Protein AF-A0A3C0UQ77-F1 (afdb_monomer)

pLDDT: mean 71.62, std 21.47, range [23.84, 98.31]

Nearest PDB structures (foldseek):
  4xei-assembly1_C  TM=4.660E-01  e=1.935E-04  Bos taurus
  5m2n-assembly1_A  TM=3.913E-01  e=7.333E-05  Saccharomyces cerevisiae
  6ven-assembly1_M  TM=3.620E-01  e=9.597E-04  Saccharomyces cerevisiae
  8q30-assembly1_C  TM=4.359E-01  e=2.095E-01  Sulfolobus acidocaldarius

Solvent-accessible surface area (backbone atoms only — not comparable to full-atom values): 32407 Å² total; per-residue (Å²): 96,84,53,58,27,26,55,95,92,39,49,28,37,40,38,51,46,100,86,18,41,38,27,37,29,32,38,30,80,29,74,73,38,91,44,92,85,45,45,74,44,79,61,95,47,98,83,44,66,52,28,28,36,92,55,77,41,78,51,67,59,98,87,42,57,43,33,69,33,59,33,62,11,39,50,22,57,35,42,40,37,23,32,69,87,18,49,35,38,37,30,17,38,34,24,97,56,76,36,48,55,76,38,58,44,49,69,42,81,93,62,62,92,84,65,22,39,63,41,55,39,41,26,48,56,58,60,79,45,35,46,39,38,36,29,37,74,87,57,48,40,29,39,45,22,58,50,67,87,46,48,32,75,15,29,55,80,39,46,41,100,86,55,45,92,66,53,73,41,36,64,44,6,25,34,60,71,33,62,28,44,72,38,63,65,67,88,92,58,45,72,74,48,60,52,46,40,60,97,43,92,47,16,35,21,37,37,32,27,74,79,15,50,40,27,40,11,4,38,32,35,40,37,54,45,86,84,58,92,87,60,92,61,94,80,86,76,89,57,48,24,16,42,50,29,19,56,58,84,75,53,77,94,38,45,50,79,46,60,89,79,76,40,44,39,40,32,31,21,34,30,50,42,58,35,33,70,48,82,87,39,78,25,52,63,30,64,40,80,14,28,35,62,100,49,91,40,59,33,24,27,40,39,22,22,70,68,28,45,20,36,40,35,9,49,34,41,80,90,38,52,42,53,48,66,59,19,42,55,89,68,79,76,50,79,89,54,97,66,69,94,85,73,89,76,81,78,82,50,44,84,51,28,56,53,39,31,66,27,70,50,58,54,44,64,80,34,44,13,49,52,46,15,25,27,39,37,58,41,74,61,91,52,96,86,49,55,34,39,36,33,29,30,71,90,68,50,79,48,78,46,56,76,63,44,91,88,49,54,99,90,48,81,62,77,90,78,92,86,76,87,83,74,87,77,92,80,88,69,45,44,68,46,61,89,66,65,90,74,82,88,84,79,87,84,90,76,95,76,67,80,79,77,78,46,71,22,36,33,42,59,41,64,92,69,43,44,63,45,65,75,87,50,74,71,46,60,46,78,32,31,41,36,43,31,29,44,24,75,34,47,25,37,22,54,60,53,48,52,39,42,40,54,32,36,62,40,89,92,65,52,66,52,75,41,91,51,62,47,82,46,75,44,77,43,60,30,37,34,68,21,44,72,58,32,70,57,28,35,38,35,43,28,63,28,43,70,47,74,44,57,59,69,55,82,79,81,82,76,88,70,87,76,82,73,82,77,83,72,79,86,88,80,85,87,77,87,130

Sequence (578 aa):
IYEGATYNYANTFFCLTSTGKLCAWGINTGLVGTVAGWTLGVPTSYADTVMAKRTPIPLTILGESQFVDFDTPRNSLFWVSVGASGKAYHIGVGGTSNTSTFAEIPKPSGTDASFKYTKVWVGKISNTLPIIYLKGSDGKVYYTGQMINMYALGVPSLFSPNGPTLTTNESQAKVALINPREVPFPAGEDIIDIKVGKPDVYASTFAIAASGKAYATGVWRVSKRYIDAAYTKPGVYPSNYVIAPLKSAPLAADAYMRNPSGTDSLFYLNRFVEMAMPPGASKVLDIATGREFSSDYETATLVACDNGKVYWTGKNDSRAANTIYSGNFLSLVNAQGEKAVGQVGEFADDCKDVLAANSISRYSWTFEAVTYSGAKKLIRPGTQNGEQLLIISQSGRGYAVGDLAANSGVGKISYDNFGTSPYFSPFPVPIANEQLLSCNTSPGTGGPLGDPVSTPAAGVIDCSKTQLYPAPVQGTPSQLSLLVTINVTTAGDFLPLTVSGSGISLVSGFTKVTAASTGIQTFHIPIKYDGSTLTNAFQFTIGQAGSCAADLTKTPTKAITDIWTLECVPSVGPMLKK

Secondary structure (DSSP, 8-state):
-EEEEEETTEEEEEEE-TTS-EEEEEE-SSTT-SBTTB--S--SSTT-SSSEEEEEEE--BTTB--EEEEE--BT-SEEEEEETTS-EEEEEESSSSEEEEEEEPPPPTT--TT--EEEEEE-SB--SS-EEEEEETTS-EEEEE--SS-SSS--TTT--TT-----HHHHTT-GGG-PPEEE---TT--EEEEE---SSTT-EEEEEETTS-EEEEEEEEEEE----TT---TTS----EESS-BSSPPPTTTEEEE-SSSSEEEEEEEEEEEBPPPTT-S-EEEEEEEEBTT---EEEEEEEETTS-EEEEEB--SSS-BSS----BS----TT----TTS-S----BTTB-TT-B---SSS--EEBGGGTTEEEEE--S-SS---EEEEETTS-EEEES---TT--TT------SS-----------GGGGGGTTS-----------S---PBPEEEE-GGG-EEESPP-TT--EEEEEEEEEEEEE-EEE--EEEESTTEEEPTT---EEESSSEEEEEEEEEEE-SPPP-TTEEEEEGGG-EEEE-TTSPP------------PPS--PPPP-

Structure (mmCIF, N/CA/C/O backbone):
data_AF-A0A3C0UQ77-F1
#
_entry.id   AF-A0A3C0UQ77-F1
#
loop_
_atom_site.group_PDB
_atom_site.id
_atom_site.type_symbol
_atom_site.label_atom_id
_atom_site.label_alt_id
_atom_site.label_comp_id
_atom_site.label_asym_id
_atom_site.label_entity_id
_atom_site.label_seq_id
_atom_site.pdbx_PDB_ins_code
_atom_site.Cartn_x
_atom_site.Cartn_y
_atom_site.Cartn_z
_atom_site.occupancy
_atom_site.B_iso_or_equiv
_atom_site.auth_seq_id
_atom_site.auth_comp_id
_atom_site.auth_asym_id
_atom_site.auth_atom_id
_atom_site.pdbx_PDB_model_num
ATOM 1 N N . ILE A 1 1 ? 1.570 -2.221 13.877 1.00 36.06 1 ILE A N 1
ATOM 2 C CA . ILE A 1 1 ? 2.066 -1.310 12.812 1.00 36.06 1 ILE A CA 1
ATOM 3 C C . ILE A 1 1 ? 2.597 -0.059 13.505 1.00 36.06 1 ILE A C 1
ATOM 5 O O . ILE A 1 1 ? 1.970 0.351 14.475 1.00 36.06 1 ILE A O 1
ATOM 9 N N . TYR A 1 2 ? 3.755 0.463 13.092 1.00 31.31 2 TYR A N 1
ATOM 10 C CA . TYR A 1 2 ? 4.327 1.713 13.609 1.00 31.31 2 TYR A CA 1
ATOM 11 C C . TYR A 1 2 ? 4.198 2.784 12.531 1.00 31.31 2 TYR A C 1
ATOM 13 O O . TYR A 1 2 ? 4.735 2.597 11.441 1.00 31.31 2 TYR A O 1
ATOM 21 N N . GLU A 1 3 ? 3.515 3.885 12.834 1.00 39.41 3 GLU A N 1
ATOM 22 C CA . GLU A 1 3 ? 3.407 5.038 11.936 1.00 39.41 3 GLU A CA 1
ATOM 23 C C . GLU A 1 3 ? 3.694 6.333 12.707 1.00 39.41 3 GLU A C 1
ATOM 25 O O . GLU A 1 3 ? 3.332 6.466 13.880 1.00 39.41 3 GLU A O 1
ATOM 30 N N . GLY A 1 4 ? 4.406 7.263 12.066 1.00 33.72 4 GLY A N 1
ATOM 31 C CA . GLY A 1 4 ? 4.778 8.559 12.635 1.00 33.72 4 GLY A CA 1
ATOM 32 C C . GLY A 1 4 ? 4.061 9.705 11.924 1.00 33.72 4 GLY A C 1
ATOM 33 O O . GLY A 1 4 ? 4.076 9.782 10.696 1.00 33.72 4 GLY A O 1
ATOM 34 N N . ALA A 1 5 ? 3.470 10.605 12.704 1.00 36.66 5 ALA A N 1
ATOM 35 C CA . ALA A 1 5 ? 2.935 11.891 12.278 1.00 36.66 5 ALA A CA 1
ATOM 36 C C . ALA A 1 5 ? 3.898 13.006 12.705 1.00 36.66 5 ALA A C 1
ATOM 38 O O . ALA A 1 5 ? 4.417 12.971 13.818 1.00 36.66 5 ALA A O 1
ATOM 39 N N . THR A 1 6 ? 4.096 14.014 11.857 1.00 36.78 6 THR A N 1
ATOM 40 C CA . THR A 1 6 ? 4.956 15.171 12.156 1.00 36.78 6 THR A CA 1
ATOM 41 C C . THR A 1 6 ? 4.144 16.443 11.979 1.00 36.78 6 THR A C 1
ATOM 43 O O . THR A 1 6 ? 3.655 16.700 10.883 1.00 36.78 6 THR A O 1
ATOM 46 N N . TYR A 1 7 ? 4.049 17.272 13.012 1.00 36.75 7 TYR A N 1
ATOM 47 C CA . TYR A 1 7 ? 3.499 18.624 12.909 1.00 36.75 7 TYR A CA 1
ATOM 48 C C . TYR A 1 7 ? 4.537 19.604 13.455 1.00 36.75 7 TYR A C 1
ATOM 50 O O . TYR A 1 7 ? 4.958 19.460 14.598 1.00 36.75 7 TYR A O 1
ATOM 58 N N . ASN A 1 8 ? 4.996 20.567 12.645 1.00 36.97 8 ASN A N 1
ATOM 59 C CA . ASN A 1 8 ? 6.051 21.525 13.023 1.00 36.97 8 ASN A CA 1
ATOM 60 C C . ASN A 1 8 ? 7.326 20.866 13.597 1.00 36.97 8 ASN A C 1
ATOM 62 O O . ASN A 1 8 ? 7.809 21.265 14.652 1.00 36.97 8 ASN A O 1
ATOM 66 N N . TYR A 1 9 ? 7.864 19.841 12.921 1.00 46.66 9 TYR A N 1
ATOM 67 C CA . TYR A 1 9 ? 9.064 19.084 13.339 1.00 46.66 9 TYR A CA 1
ATOM 68 C C . TYR A 1 9 ? 8.925 18.283 14.654 1.00 46.66 9 TYR A C 1
ATOM 70 O O . TYR A 1 9 ? 9.884 17.650 15.094 1.00 46.66 9 TYR A O 1
ATOM 78 N N . ALA A 1 10 ? 7.732 18.252 15.257 1.00 52.78 10 ALA A N 1
ATOM 79 C CA . ALA A 1 10 ? 7.401 17.449 16.428 1.00 52.78 10 ALA A CA 1
ATOM 80 C C . ALA A 1 10 ? 6.679 16.156 16.018 1.00 52.78 10 ALA A C 1
ATOM 82 O O . ALA A 1 10 ? 5.685 16.205 1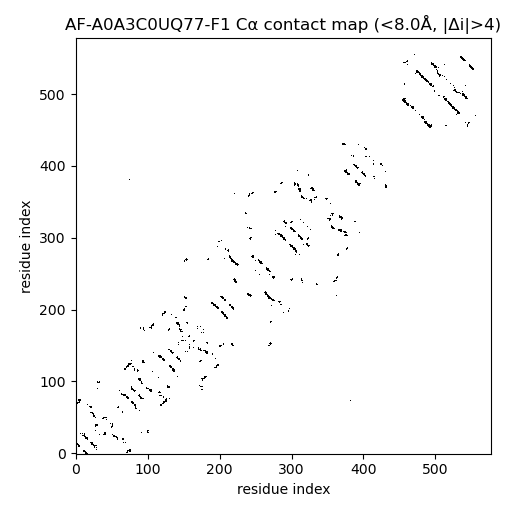5.291 1.00 52.78 10 ALA A O 1
ATOM 83 N N . ASN A 1 11 ? 7.169 15.007 16.497 1.00 63.62 11 ASN A N 1
ATOM 84 C CA . ASN A 1 11 ? 6.627 13.696 16.136 1.00 63.62 11 ASN A CA 1
ATOM 85 C C . ASN A 1 11 ? 5.594 13.193 17.155 1.00 63.62 11 ASN A C 1
ATOM 87 O O . ASN A 1 11 ? 5.871 13.143 18.358 1.00 63.62 11 ASN A O 1
ATOM 91 N N . THR A 1 12 ? 4.442 12.748 16.658 1.00 69.88 12 THR A N 1
ATOM 92 C CA . THR A 1 12 ? 3.508 11.858 17.358 1.00 69.88 12 THR A CA 1
ATOM 93 C C . THR A 1 12 ? 3.613 10.479 16.721 1.00 69.88 12 THR A C 1
ATOM 95 O O . THR A 1 12 ? 3.554 10.339 15.502 1.00 69.88 12 THR A O 1
ATOM 98 N N . PHE A 1 13 ? 3.768 9.449 17.534 1.00 72.94 13 PHE A N 1
ATOM 99 C CA . PHE A 1 13 ? 3.876 8.072 17.079 1.00 72.94 13 PHE A CA 1
ATOM 100 C C . PHE A 1 13 ? 2.650 7.289 17.504 1.00 72.94 13 PHE A C 1
ATOM 102 O O . PHE A 1 13 ? 2.122 7.515 18.593 1.00 72.94 13 PHE A O 1
ATOM 109 N N . PHE A 1 14 ? 2.254 6.338 16.667 1.00 76.31 14 PHE A N 1
ATOM 110 C CA . PHE A 1 14 ? 1.100 5.485 16.900 1.00 76.31 14 PHE A CA 1
ATOM 111 C C . PHE A 1 14 ? 1.485 4.013 16.809 1.00 76.31 14 PHE A C 1
ATOM 113 O O . PHE A 1 14 ? 2.346 3.615 16.016 1.00 76.31 14 PHE A O 1
ATOM 120 N N . CYS A 1 15 ? 0.805 3.188 17.598 1.00 76.25 15 CYS A N 1
ATOM 121 C CA . CYS A 1 15 ? 0.788 1.751 17.392 1.00 76.25 15 CYS A CA 1
ATOM 122 C C . CYS A 1 15 ? -0.591 1.163 17.694 1.00 76.25 15 CYS A C 1
ATOM 124 O O . CYS A 1 15 ? -1.253 1.546 18.654 1.00 76.25 15 CYS A O 1
ATOM 126 N N . LEU A 1 16 ? -0.996 0.192 16.879 1.00 80.00 16 LEU A N 1
ATOM 127 C CA . LEU A 1 16 ? -2.146 -0.669 17.141 1.00 80.00 16 LEU A CA 1
ATOM 128 C C . LEU A 1 16 ? -1.638 -2.057 17.529 1.00 80.00 16 LEU A C 1
ATOM 130 O O . LEU A 1 16 ? -0.863 -2.668 16.781 1.00 80.00 16 LEU A O 1
ATOM 134 N N . THR A 1 17 ? -2.034 -2.528 18.711 1.00 78.19 17 THR A N 1
ATOM 135 C CA . THR A 1 17 ? -1.698 -3.870 19.198 1.00 78.19 17 THR A CA 1
ATOM 136 C C . THR A 1 17 ? -2.592 -4.929 18.554 1.00 78.19 17 THR A C 1
ATOM 138 O O . THR A 1 17 ? -3.702 -4.644 18.114 1.00 78.19 17 THR A O 1
ATOM 141 N N . SER A 1 18 ? -2.154 -6.191 18.573 1.00 78.88 18 SER A N 1
ATOM 142 C CA . SER A 1 18 ? -2.980 -7.332 18.142 1.00 78.88 18 SER A CA 1
ATOM 143 C C . SER A 1 18 ? -4.259 -7.510 18.970 1.00 78.88 18 SER A C 1
ATOM 145 O O . SER A 1 18 ? -5.217 -8.112 18.503 1.00 78.88 18 SER A O 1
ATOM 147 N N . THR A 1 19 ? -4.286 -6.974 20.192 1.00 80.31 19 THR A N 1
ATOM 148 C CA . THR A 1 19 ? -5.457 -6.958 21.082 1.00 80.31 19 THR A CA 1
ATOM 149 C C . THR A 1 19 ? -6.407 -5.783 20.817 1.00 80.31 19 THR A C 1
ATOM 151 O O . THR A 1 19 ? -7.355 -5.583 21.576 1.00 80.31 19 THR A O 1
ATOM 154 N N . GLY A 1 20 ? -6.148 -4.990 19.771 1.00 81.12 20 GLY A N 1
ATOM 155 C CA . GLY A 1 20 ? -6.983 -3.867 19.353 1.00 81.12 20 GLY A CA 1
ATOM 156 C C . GLY A 1 20 ? -6.790 -2.590 20.170 1.00 81.12 20 GLY A C 1
ATOM 157 O O . GLY A 1 20 ? -7.623 -1.693 20.098 1.00 81.12 20 GLY A O 1
ATOM 158 N N . LYS A 1 21 ? -5.719 -2.471 20.964 1.00 86.62 21 LYS A N 1
ATOM 159 C CA . LYS A 1 21 ? -5.423 -1.230 21.694 1.00 86.62 21 LYS A CA 1
ATOM 160 C C . LYS A 1 21 ? -4.642 -0.286 20.793 1.00 86.62 21 LYS A C 1
ATOM 162 O O . LYS A 1 21 ? -3.525 -0.607 20.386 1.00 86.62 21 LYS A O 1
ATOM 167 N N . LEU A 1 22 ? -5.223 0.875 20.508 1.00 87.12 22 LEU A N 1
ATOM 168 C CA . LEU A 1 22 ? -4.532 1.965 19.834 1.00 87.12 22 LEU A CA 1
ATOM 169 C C . LEU A 1 22 ? -3.818 2.822 20.880 1.00 87.12 22 LEU A C 1
ATOM 171 O O . LEU A 1 22 ? -4.454 3.344 21.793 1.00 87.12 22 LEU A O 1
ATOM 175 N N . CYS A 1 23 ? -2.507 2.968 20.750 1.00 83.81 23 CYS A N 1
ATOM 176 C CA . CYS A 1 23 ? -1.685 3.766 21.647 1.00 83.81 23 CYS A CA 1
ATOM 177 C C . CYS A 1 23 ? -0.946 4.855 20.871 1.00 83.81 23 CYS A C 1
ATOM 179 O O . CYS A 1 23 ? -0.562 4.647 19.719 1.00 83.81 23 CYS A O 1
ATOM 181 N N . ALA A 1 24 ? -0.678 5.981 21.533 1.00 81.94 24 ALA A N 1
ATOM 182 C CA . ALA A 1 24 ? 0.170 7.038 20.998 1.00 81.94 24 ALA A CA 1
ATOM 183 C C . ALA A 1 24 ? 1.202 7.537 22.017 1.00 81.94 24 ALA A C 1
ATOM 185 O O . ALA A 1 24 ? 1.010 7.420 23.226 1.00 81.94 24 ALA A O 1
ATOM 186 N N . TRP A 1 25 ? 2.309 8.086 21.525 1.00 75.62 25 TRP A N 1
ATOM 187 C CA . TRP A 1 25 ? 3.321 8.792 22.319 1.00 75.62 25 TRP A CA 1
ATOM 188 C C . TRP A 1 25 ? 4.001 9.866 21.464 1.00 75.62 25 TRP A C 1
ATOM 190 O O . TRP A 1 25 ? 3.704 10.018 20.282 1.00 75.62 25 TRP A O 1
ATOM 200 N N . GLY A 1 26 ? 4.914 10.631 22.047 1.00 75.50 26 GLY A N 1
ATOM 201 C CA . GLY A 1 26 ? 5.547 11.786 21.421 1.00 75.50 26 GLY A CA 1
ATOM 202 C C . GLY A 1 26 ? 4.887 13.081 21.874 1.00 75.50 26 GLY A C 1
ATOM 203 O O . GLY A 1 26 ? 4.570 13.236 23.051 1.00 75.50 26 GLY A O 1
ATOM 204 N N . ILE A 1 27 ? 4.695 14.025 20.961 1.00 74.50 27 ILE A N 1
ATOM 205 C CA . ILE A 1 27 ? 4.149 15.354 21.273 1.00 74.50 27 ILE A CA 1
ATOM 206 C C . ILE A 1 27 ? 2.668 15.402 20.888 1.00 74.50 27 ILE A C 1
ATOM 208 O O . ILE A 1 27 ? 2.300 14.914 19.821 1.00 74.50 27 ILE A O 1
ATOM 212 N N . ASN A 1 28 ? 1.811 15.978 21.739 1.00 76.50 28 ASN A N 1
ATOM 213 C CA . ASN A 1 28 ? 0.407 16.211 21.393 1.00 76.50 28 ASN A CA 1
ATOM 214 C C . ASN A 1 28 ? 0.265 17.585 20.736 1.00 76.50 28 ASN A C 1
ATOM 216 O O . ASN A 1 28 ? 0.201 18.608 21.413 1.00 76.50 28 ASN A O 1
ATOM 220 N N . THR A 1 29 ? 0.177 17.599 19.410 1.00 72.44 29 THR A N 1
ATOM 221 C CA . THR A 1 29 ? -0.062 18.808 18.608 1.00 72.44 29 THR A CA 1
ATOM 222 C C . THR A 1 29 ? -1.544 19.037 18.290 1.00 72.44 29 THR A C 1
ATOM 224 O O . THR A 1 29 ? -1.881 19.905 17.490 1.00 72.44 29 THR A O 1
ATOM 227 N N . GLY A 1 30 ? -2.438 18.267 18.917 1.00 79.75 30 GLY A N 1
ATOM 228 C CA . GLY A 1 30 ? -3.885 18.288 18.690 1.00 79.75 30 GLY A CA 1
ATOM 229 C C . GLY A 1 30 ? -4.388 17.042 17.977 1.00 79.75 30 GLY A C 1
ATOM 230 O O . GLY A 1 30 ? -5.585 16.786 17.979 1.00 79.75 30 GLY A O 1
ATOM 231 N N . LEU A 1 31 ? -3.483 16.228 17.430 1.00 81.19 31 LEU A N 1
ATOM 232 C CA . LEU A 1 31 ? -3.832 15.027 16.675 1.00 81.19 31 LEU A CA 1
ATOM 233 C C . LEU A 1 31 ? -4.202 13.831 17.554 1.00 81.19 31 LEU A C 1
ATOM 235 O O . LEU A 1 31 ? -4.743 12.874 17.034 1.00 81.19 31 LEU A O 1
ATOM 239 N N . VAL A 1 32 ? -3.981 13.846 18.866 1.00 84.25 32 VAL A N 1
ATOM 240 C CA . VAL A 1 32 ? -4.507 12.783 19.755 1.00 84.25 32 VAL A CA 1
ATOM 241 C C . VAL A 1 32 ? -5.735 13.239 20.545 1.00 84.25 32 VAL A C 1
ATOM 243 O O . VAL A 1 32 ? -6.234 12.506 21.394 1.00 84.25 32 VAL A O 1
ATOM 246 N N . GLY A 1 33 ? -6.233 14.444 20.255 1.00 85.19 33 GLY A N 1
ATOM 247 C CA . GLY A 1 33 ? -7.312 15.088 20.991 1.00 85.19 33 GLY A CA 1
ATOM 248 C C . GLY A 1 33 ? -6.971 15.362 22.455 1.00 85.19 33 GLY A C 1
ATOM 249 O O . GLY A 1 33 ? -5.809 15.566 22.825 1.00 85.19 33 GLY A O 1
ATOM 250 N N . THR A 1 34 ? -8.005 15.395 23.295 1.00 84.56 34 THR A N 1
ATOM 251 C CA . THR A 1 34 ? -7.864 15.600 24.740 1.00 84.56 34 THR A CA 1
ATOM 252 C C . THR A 1 34 ? -7.601 14.266 25.430 1.00 84.56 34 THR A C 1
ATOM 254 O O . THR A 1 34 ? -8.502 13.440 25.557 1.00 84.56 34 THR A O 1
ATOM 257 N N . VAL A 1 35 ? -6.375 14.076 25.920 1.00 84.69 35 VAL A N 1
ATOM 258 C CA . VAL A 1 35 ? -5.968 12.893 26.690 1.00 84.69 35 VAL A CA 1
ATOM 259 C C . VAL A 1 35 ? -5.575 13.327 28.099 1.00 84.69 35 VAL A C 1
ATOM 261 O O . VAL A 1 35 ? -4.770 14.243 28.280 1.00 84.69 35 VAL A O 1
ATOM 264 N N . ALA A 1 36 ? -6.142 12.675 29.117 1.00 82.25 36 ALA A N 1
ATOM 265 C CA . ALA A 1 36 ? -5.860 13.001 30.512 1.00 82.25 36 ALA A CA 1
ATOM 266 C C . ALA A 1 36 ? -4.352 12.902 30.809 1.00 82.25 36 ALA A C 1
ATOM 268 O O . ALA A 1 36 ? -3.709 11.892 30.525 1.00 82.25 36 ALA A O 1
ATOM 269 N N . GLY A 1 37 ? -3.780 13.968 31.374 1.00 77.56 37 GLY A N 1
ATOM 270 C CA . GLY A 1 37 ? -2.355 14.033 31.703 1.00 77.56 37 GLY A CA 1
ATOM 271 C C . GLY A 1 37 ? -1.411 14.231 30.509 1.00 77.56 37 GLY A C 1
ATOM 272 O O . GLY A 1 37 ? -0.197 14.159 30.710 1.00 77.56 37 GLY A O 1
ATOM 273 N N . TRP A 1 38 ? -1.921 14.489 29.297 1.00 82.44 38 TRP A N 1
ATOM 274 C CA . TRP A 1 38 ? -1.120 14.818 28.114 1.00 82.44 38 TRP A CA 1
ATOM 275 C C . TRP A 1 38 ? -1.559 16.155 27.505 1.00 82.44 38 TRP A C 1
ATOM 277 O O . TRP A 1 38 ? -2.490 16.237 26.703 1.00 82.44 38 TRP A O 1
ATOM 287 N N . THR A 1 39 ? -0.868 17.218 27.913 1.00 80.25 39 THR A N 1
ATOM 288 C CA . THR A 1 39 ? -1.200 18.596 27.541 1.00 80.25 39 THR A CA 1
ATOM 289 C C . THR A 1 39 ? -0.917 18.868 26.063 1.00 80.25 39 THR A C 1
ATOM 291 O O . THR A 1 39 ? 0.115 18.455 25.537 1.00 80.25 39 THR A O 1
ATOM 294 N N . LEU A 1 40 ? -1.834 19.591 25.415 1.00 79.81 40 LEU A N 1
ATOM 295 C CA . LEU A 1 40 ? -1.692 20.104 24.052 1.00 79.81 40 LEU A CA 1
ATOM 296 C C . LEU A 1 40 ? -0.601 21.186 23.989 1.00 79.81 40 LEU A C 1
ATOM 298 O O . LEU A 1 40 ? -0.664 22.153 24.746 1.00 79.81 40 LEU A O 1
ATOM 302 N N . GLY A 1 41 ? 0.348 21.069 23.058 1.00 70.50 41 GLY A N 1
ATOM 303 C CA . GLY A 1 41 ? 1.347 22.111 22.814 1.00 70.50 41 GLY A CA 1
ATOM 304 C C . GLY A 1 41 ? 2.666 21.597 22.244 1.00 70.50 41 GLY A C 1
ATOM 305 O O . GLY A 1 41 ? 2.868 20.397 22.064 1.00 70.50 41 GLY A O 1
ATOM 306 N N . VAL A 1 42 ? 3.576 22.532 21.961 1.00 66.50 42 VAL A N 1
ATOM 307 C CA . VAL A 1 42 ? 4.969 22.229 21.612 1.00 66.50 42 VAL A CA 1
ATOM 308 C C . VAL A 1 42 ? 5.819 22.429 22.870 1.00 66.50 42 VAL A C 1
ATOM 310 O O . VAL A 1 42 ? 5.773 23.520 23.441 1.00 66.50 42 VAL A O 1
ATOM 313 N N . PRO A 1 43 ? 6.579 21.416 23.323 1.00 63.06 43 PRO A N 1
ATOM 314 C CA . PRO A 1 43 ? 7.403 21.544 24.518 1.00 63.06 43 PRO A CA 1
ATOM 315 C C . PRO A 1 43 ? 8.481 22.617 24.325 1.00 63.06 43 PRO A C 1
ATOM 317 O O . PRO A 1 43 ? 9.134 22.677 23.285 1.00 63.06 43 PRO A O 1
ATOM 320 N N . THR A 1 44 ? 8.715 23.435 25.351 1.00 60.59 44 THR A N 1
ATOM 321 C CA . THR A 1 44 ? 9.782 24.455 25.348 1.00 60.59 44 THR A CA 1
ATOM 322 C C . THR A 1 44 ? 11.176 23.856 25.574 1.00 60.59 44 THR A C 1
ATOM 324 O O . THR A 1 44 ? 12.182 24.543 25.408 1.00 60.59 44 THR A O 1
ATOM 327 N N . SER A 1 45 ? 11.251 22.572 25.948 1.00 57.62 45 SER A N 1
ATOM 328 C CA . SER A 1 45 ? 12.486 21.823 26.192 1.00 57.62 45 SER A CA 1
ATOM 329 C C . SER A 1 45 ? 12.308 20.335 25.886 1.00 57.62 45 SER A C 1
ATOM 331 O O . SER A 1 45 ? 11.268 19.746 26.176 1.00 57.62 45 SER A O 1
ATOM 333 N N . TYR A 1 46 ? 13.361 19.681 25.388 1.00 52.12 46 TYR A N 1
ATOM 334 C CA . TYR A 1 46 ? 13.381 18.233 25.132 1.00 52.12 46 TYR A CA 1
ATOM 335 C C . TYR A 1 46 ? 13.196 17.366 26.395 1.00 52.12 46 TYR A C 1
ATOM 337 O O . TYR A 1 46 ? 12.929 16.166 26.284 1.00 52.12 46 TYR A O 1
ATOM 345 N N . ALA A 1 47 ? 13.350 17.943 27.592 1.00 54.19 47 ALA A N 1
ATOM 346 C CA . ALA A 1 47 ? 13.147 17.267 28.875 1.00 54.19 47 ALA A CA 1
ATOM 347 C C . ALA A 1 47 ? 11.690 17.314 29.385 1.00 54.19 47 ALA A C 1
ATOM 349 O O . ALA A 1 47 ? 11.389 16.693 30.403 1.00 54.19 47 ALA A O 1
ATOM 350 N N . ASP A 1 48 ? 10.788 18.026 28.702 1.00 56.41 48 ASP A N 1
ATOM 351 C CA . ASP A 1 48 ? 9.384 18.165 29.101 1.00 56.41 48 ASP A CA 1
ATOM 352 C C . ASP A 1 48 ? 8.639 16.821 28.994 1.00 56.41 48 ASP A C 1
ATOM 354 O O . ASP A 1 48 ? 8.551 16.228 27.922 1.00 56.41 48 ASP A O 1
ATOM 358 N N . THR A 1 49 ? 8.104 16.332 30.116 1.00 64.44 49 THR A N 1
ATOM 359 C CA . THR A 1 49 ? 7.346 15.066 30.204 1.00 64.44 49 THR A CA 1
ATOM 360 C C . THR A 1 49 ? 5.825 15.267 30.300 1.00 64.44 49 THR A C 1
ATOM 362 O O . THR A 1 49 ? 5.043 14.306 30.355 1.00 64.44 49 THR A O 1
ATOM 365 N N . VAL A 1 50 ? 5.385 16.526 30.332 1.00 64.94 50 VAL A N 1
ATOM 366 C CA . VAL A 1 50 ? 3.980 16.935 30.415 1.00 64.94 50 VAL A CA 1
ATOM 367 C C . VAL A 1 50 ? 3.405 17.087 29.006 1.00 64.94 50 VAL A C 1
ATOM 369 O O . VAL A 1 50 ? 2.348 16.519 28.722 1.00 64.94 50 VAL A O 1
ATOM 372 N N . MET A 1 51 ? 4.124 17.782 28.116 1.00 62.94 51 MET A N 1
ATOM 373 C CA . MET A 1 51 ? 3.740 17.976 26.708 1.00 62.94 51 MET A CA 1
ATOM 374 C C . MET A 1 51 ? 4.287 16.883 25.779 1.00 62.94 51 MET A C 1
ATOM 376 O O . MET A 1 51 ? 3.653 16.553 24.772 1.00 62.94 51 MET A O 1
ATOM 380 N N . ALA A 1 52 ? 5.426 16.271 26.130 1.00 67.56 52 ALA A N 1
ATOM 381 C CA . ALA A 1 52 ? 5.957 15.110 25.422 1.00 67.56 52 ALA A CA 1
ATOM 382 C C . ALA A 1 52 ? 5.845 13.836 26.270 1.00 67.56 52 ALA A C 1
ATOM 384 O O . ALA A 1 52 ? 6.356 13.740 27.385 1.00 67.56 52 ALA A O 1
ATOM 385 N N . LYS A 1 53 ? 5.202 12.811 25.720 1.00 65.31 53 LYS A N 1
ATOM 386 C CA . LYS A 1 53 ? 5.108 11.484 26.324 1.00 65.31 53 LYS A CA 1
ATOM 387 C C . LYS A 1 53 ? 6.120 10.560 25.682 1.00 65.31 53 LYS A C 1
ATOM 389 O O . LYS A 1 53 ? 6.193 10.439 24.467 1.00 65.31 53 LYS A O 1
ATOM 394 N N . ARG A 1 54 ? 6.923 9.897 26.508 1.00 66.25 54 ARG A N 1
ATOM 395 C CA . ARG A 1 54 ? 7.930 8.926 26.046 1.00 66.25 54 ARG A CA 1
ATOM 396 C C . ARG A 1 54 ? 7.447 7.484 26.155 1.00 66.25 54 ARG A C 1
ATOM 398 O O . ARG A 1 54 ? 8.092 6.583 25.634 1.00 66.25 54 ARG A O 1
ATOM 405 N N . THR A 1 55 ? 6.317 7.278 26.819 1.00 66.75 55 THR A N 1
ATOM 406 C CA . THR A 1 55 ? 5.658 5.986 26.964 1.00 66.75 55 THR A CA 1
ATOM 407 C C . THR A 1 55 ? 4.348 5.988 26.176 1.00 66.75 55 THR A C 1
ATOM 409 O O . THR A 1 55 ? 3.646 7.002 26.182 1.00 66.75 55 THR A O 1
ATOM 412 N N . PRO A 1 56 ? 4.004 4.876 25.503 1.00 76.25 56 PRO A N 1
ATOM 413 C CA . PRO A 1 56 ? 2.711 4.729 24.845 1.00 76.25 56 PRO A CA 1
ATOM 414 C C . PRO A 1 56 ? 1.550 4.902 25.829 1.00 76.25 56 PRO A C 1
ATOM 416 O O . PRO A 1 56 ? 1.503 4.234 26.863 1.00 76.25 56 PRO A O 1
ATOM 419 N N . ILE A 1 57 ? 0.602 5.771 25.483 1.00 78.62 57 ILE A N 1
ATOM 420 C CA . ILE A 1 57 ? -0.657 5.974 26.199 1.00 78.62 57 ILE A CA 1
ATOM 421 C C . ILE A 1 57 ? -1.792 5.385 25.353 1.00 78.62 57 ILE A C 1
ATOM 423 O O . ILE A 1 57 ? -1.922 5.767 24.186 1.00 78.62 57 ILE A O 1
ATOM 427 N N . PRO A 1 58 ? -2.614 4.473 25.903 1.00 87.06 58 PRO A N 1
ATOM 428 C CA . PRO A 1 58 ? -3.812 3.990 25.227 1.00 87.06 58 PRO A CA 1
ATOM 429 C C . PRO A 1 58 ? -4.793 5.131 24.951 1.00 87.06 58 PRO A C 1
ATOM 431 O O . PRO A 1 58 ? -5.084 5.937 25.835 1.00 87.06 58 PRO A O 1
ATOM 434 N N . LEU A 1 59 ? -5.319 5.181 23.733 1.00 87.81 59 LEU A N 1
ATOM 435 C CA . LEU A 1 59 ? -6.301 6.170 23.315 1.00 87.81 59 LEU A CA 1
ATOM 436 C C . LEU A 1 59 ? -7.725 5.648 23.528 1.00 87.81 59 LEU A C 1
ATOM 438 O O . LEU A 1 59 ? -8.004 4.456 23.407 1.00 87.81 59 LEU A O 1
ATOM 442 N N . THR A 1 60 ? -8.638 6.565 23.839 1.00 92.38 60 THR A N 1
ATOM 443 C CA . THR A 1 60 ? -10.087 6.334 23.804 1.00 92.38 60 THR A CA 1
ATOM 444 C C . THR A 1 60 ? -10.706 7.420 22.939 1.00 92.38 60 THR A C 1
ATOM 446 O O . THR A 1 60 ? -10.518 8.604 23.212 1.00 92.38 60 THR A O 1
ATOM 449 N N . ILE A 1 61 ? -11.421 7.027 21.888 1.00 93.31 61 ILE A N 1
ATOM 450 C CA . ILE A 1 61 ? -11.980 7.941 20.888 1.00 93.31 61 ILE A CA 1
ATOM 451 C C . ILE A 1 61 ? -13.496 7.847 20.963 1.00 93.31 61 ILE A C 1
ATOM 453 O O . ILE A 1 61 ? -14.061 6.796 20.692 1.00 93.31 61 ILE A O 1
ATOM 457 N N . LEU A 1 62 ? -14.152 8.937 21.373 1.00 93.12 62 LEU A N 1
ATOM 458 C CA . LEU A 1 62 ? -15.617 9.017 21.486 1.00 93.12 62 LEU A CA 1
ATOM 459 C C . LEU A 1 62 ? -16.242 7.838 22.272 1.00 93.12 62 LEU A C 1
ATOM 461 O O . LEU A 1 62 ? -17.307 7.338 21.928 1.00 93.12 62 LEU A O 1
ATOM 465 N N . GLY A 1 63 ? -15.564 7.398 23.340 1.00 91.94 63 GLY A N 1
ATOM 466 C CA . GLY A 1 63 ? -15.983 6.277 24.193 1.00 91.94 63 GLY A CA 1
ATOM 467 C C . GLY A 1 63 ? -15.496 4.895 23.736 1.00 91.94 63 GLY A C 1
ATOM 468 O O . GLY A 1 63 ? -15.638 3.929 24.482 1.00 91.94 63 GLY A O 1
ATOM 469 N N . GLU A 1 64 ? -14.879 4.789 22.560 1.00 94.44 64 GLU A N 1
ATOM 470 C CA . GLU A 1 64 ? -14.340 3.543 22.021 1.00 94.44 64 GLU A CA 1
ATOM 471 C C . GLU A 1 64 ? -12.863 3.348 22.389 1.00 94.44 64 GLU A C 1
ATOM 473 O O . GLU A 1 64 ? -12.041 4.248 22.223 1.00 94.44 64 GLU A O 1
ATOM 478 N N . SER A 1 65 ? -12.526 2.162 22.903 1.00 93.19 65 SER A N 1
ATOM 479 C CA . SER A 1 65 ? -11.183 1.801 23.394 1.00 93.19 65 SER A CA 1
ATOM 480 C C . SER A 1 65 ? -10.546 0.622 22.650 1.00 93.19 65 SER A C 1
ATOM 482 O O . SER A 1 65 ? -9.399 0.261 22.929 1.00 93.19 65 SER A O 1
ATOM 484 N N . GLN A 1 66 ? -11.278 0.022 21.705 1.00 94.00 66 GLN A N 1
ATOM 485 C CA . GLN A 1 66 ? -10.804 -1.062 20.852 1.00 94.00 66 GLN A CA 1
ATOM 486 C C . GLN A 1 66 ? -10.942 -0.681 19.382 1.00 94.00 66 GLN A C 1
ATOM 488 O O . GLN A 1 66 ? -11.980 -0.184 18.954 1.00 94.00 66 GLN A O 1
ATOM 493 N N . PHE A 1 67 ? -9.896 -0.950 18.611 1.00 95.12 67 PHE A N 1
ATOM 494 C CA . PHE A 1 67 ? -9.761 -0.557 17.216 1.00 95.12 67 PHE A CA 1
ATOM 495 C C . PHE A 1 67 ? -9.288 -1.745 16.386 1.00 95.12 67 PHE A C 1
ATOM 497 O O . PHE A 1 67 ? -8.551 -2.604 16.874 1.00 95.12 67 PHE A O 1
ATOM 504 N N . VAL A 1 68 ? -9.722 -1.791 15.131 1.00 95.12 68 VAL A N 1
ATOM 505 C CA . VAL A 1 68 ? -9.375 -2.858 14.182 1.00 95.12 68 VAL A CA 1
ATOM 506 C C . VAL A 1 68 ? -8.387 -2.390 13.125 1.00 95.12 68 VAL A C 1
ATOM 508 O O . VAL A 1 68 ? -7.638 -3.212 12.605 1.00 95.12 68 VAL A O 1
ATOM 511 N N . ASP A 1 69 ? -8.351 -1.088 12.839 1.00 96.06 69 ASP A N 1
ATOM 512 C CA . ASP A 1 69 ? -7.409 -0.511 11.887 1.00 96.06 69 ASP A CA 1
ATOM 513 C C . ASP A 1 69 ? -7.181 0.982 12.147 1.00 96.06 69 ASP A C 1
ATOM 515 O O . ASP A 1 69 ? -8.005 1.650 12.780 1.00 96.06 69 ASP A O 1
ATOM 519 N N . PHE A 1 70 ? -6.066 1.514 11.658 1.00 93.81 70 PHE A N 1
ATOM 520 C CA . PHE A 1 70 ? -5.806 2.951 11.610 1.00 93.81 70 PHE A CA 1
ATOM 521 C C . PHE A 1 70 ? -4.763 3.259 10.537 1.00 93.81 70 PHE A C 1
ATOM 523 O O . PHE A 1 70 ? -3.916 2.417 10.241 1.00 93.81 70 PHE A O 1
ATOM 530 N N . ASP A 1 71 ? -4.804 4.474 9.999 1.00 89.94 71 ASP A N 1
ATOM 531 C CA . ASP A 1 71 ? -3.798 4.939 9.049 1.00 89.94 71 ASP A CA 1
ATOM 532 C C . ASP A 1 71 ? -3.570 6.457 9.178 1.00 89.94 71 ASP A C 1
ATOM 534 O O . ASP A 1 71 ? -4.507 7.232 9.420 1.00 89.94 71 ASP A O 1
ATOM 538 N N . THR A 1 72 ? -2.315 6.888 9.030 1.00 82.31 72 THR A N 1
ATOM 539 C CA . THR A 1 72 ? -1.890 8.293 9.058 1.00 82.31 72 THR A CA 1
ATOM 540 C C . THR A 1 72 ? -0.956 8.664 7.886 1.00 82.31 72 THR A C 1
ATOM 542 O O . THR A 1 72 ? -0.069 7.895 7.502 1.00 82.31 72 THR A O 1
ATOM 545 N N . PRO A 1 73 ? -1.072 9.889 7.325 1.00 74.56 73 PRO A N 1
ATOM 546 C CA . PRO A 1 73 ? -0.070 10.453 6.428 1.00 74.56 73 PRO A CA 1
ATOM 547 C C . PRO A 1 73 ? 1.297 10.629 7.098 1.00 74.56 73 PRO A C 1
ATOM 549 O O . PRO A 1 73 ? 1.427 10.759 8.317 1.00 74.56 73 PRO A O 1
ATOM 552 N N . ARG A 1 74 ? 2.322 10.800 6.265 1.00 66.50 74 ARG A N 1
ATOM 553 C CA . ARG A 1 74 ? 3.610 11.383 6.659 1.00 66.50 74 ARG A CA 1
ATOM 554 C C . ARG A 1 74 ? 3.441 12.871 6.952 1.00 66.50 74 ARG A C 1
ATOM 556 O O . ARG A 1 74 ? 2.746 13.556 6.204 1.00 66.50 74 ARG A O 1
ATOM 563 N N . ASN A 1 75 ? 4.126 13.388 7.976 1.00 61.72 75 ASN A N 1
ATOM 564 C CA . ASN A 1 75 ? 3.980 14.786 8.412 1.00 61.72 75 ASN A CA 1
ATOM 565 C C . ASN A 1 75 ? 2.505 15.166 8.628 1.00 61.72 75 ASN A C 1
ATOM 567 O O . ASN A 1 75 ? 2.036 16.222 8.199 1.00 61.72 75 ASN A O 1
ATOM 571 N N . SER A 1 76 ? 1.764 14.209 9.188 1.00 65.06 76 SER A N 1
ATOM 572 C CA . SER A 1 76 ? 0.314 14.226 9.217 1.00 65.06 76 SER A CA 1
ATOM 573 C C . SER A 1 76 ? -0.254 15.471 9.884 1.00 65.06 76 SER A C 1
ATOM 575 O O . SER A 1 76 ? 0.184 15.903 10.947 1.00 65.06 76 SER A O 1
ATOM 577 N N . LEU A 1 77 ? -1.273 16.008 9.221 1.00 74.75 77 LEU A N 1
ATOM 578 C CA . LEU A 1 77 ? -2.200 16.993 9.757 1.00 74.75 77 LEU A CA 1
ATOM 579 C C . LEU A 1 77 ? -3.562 16.370 10.091 1.00 74.75 77 LEU A C 1
ATOM 581 O O . LEU A 1 77 ? -4.461 17.087 10.518 1.00 74.75 77 LEU A O 1
ATOM 585 N N . PHE A 1 78 ? -3.740 15.070 9.848 1.00 85.25 78 PHE A N 1
ATOM 586 C CA . PHE A 1 78 ? -4.975 14.325 10.075 1.00 85.25 78 PHE A CA 1
ATOM 587 C C . PHE A 1 78 ? -4.699 12.826 10.114 1.00 85.25 78 PHE A C 1
ATOM 589 O O . PHE A 1 78 ? -3.758 12.354 9.491 1.00 85.25 78 PHE A O 1
ATOM 596 N N . TRP A 1 79 ? -5.544 12.042 10.758 1.00 88.50 79 TRP A N 1
ATOM 597 C CA . TRP A 1 79 ? -5.492 10.586 10.616 1.00 88.50 79 TRP A CA 1
ATOM 598 C C . TRP A 1 79 ? -6.858 9.987 10.894 1.00 88.50 79 TRP A C 1
ATOM 600 O O . TRP A 1 79 ? -7.783 10.683 11.329 1.00 88.50 79 TRP A O 1
ATOM 610 N N . VAL A 1 80 ? -6.989 8.704 10.576 1.00 93.31 80 VAL A N 1
ATOM 611 C CA . VAL A 1 80 ? -8.255 7.990 10.676 1.00 93.31 80 VAL A CA 1
ATOM 612 C C . VAL A 1 80 ? -8.049 6.670 11.404 1.00 93.31 80 VAL A C 1
ATOM 614 O O . VAL A 1 80 ? -7.046 5.987 11.206 1.00 93.31 80 VAL A O 1
ATOM 617 N N . SER A 1 81 ? -9.014 6.303 12.239 1.00 95.56 81 SER A N 1
ATOM 618 C CA . SER A 1 81 ? -9.097 4.981 12.866 1.00 95.56 81 SER A CA 1
ATOM 619 C C . SER A 1 81 ? -10.439 4.330 12.602 1.00 95.56 81 SER A C 1
ATOM 621 O O . SER A 1 81 ? -11.429 5.009 12.343 1.00 95.56 81 SER A O 1
ATOM 623 N N . VAL A 1 82 ? -10.466 3.006 12.701 1.00 97.81 82 VAL A N 1
ATOM 624 C CA . VAL A 1 82 ? -11.674 2.193 12.650 1.00 97.81 82 VAL A CA 1
ATOM 625 C C . VAL A 1 82 ? -11.813 1.458 13.976 1.00 97.81 82 VAL A C 1
ATOM 627 O O . VAL A 1 82 ? -10.949 0.669 14.365 1.00 97.81 82 VAL A O 1
ATOM 630 N N . GLY A 1 83 ? -12.901 1.739 14.682 1.00 96.75 83 GLY A N 1
ATOM 631 C CA . GLY A 1 83 ? -13.264 1.088 15.932 1.00 96.75 83 GLY A CA 1
ATOM 632 C C . GLY A 1 83 ? -13.709 -0.364 15.742 1.00 96.75 83 GLY A C 1
ATOM 633 O O . GLY A 1 83 ? -14.197 -0.741 14.677 1.00 96.75 83 GLY A O 1
ATOM 634 N N . ALA A 1 84 ? -13.603 -1.184 16.788 1.00 94.75 84 ALA A N 1
ATOM 635 C CA . ALA A 1 84 ? -14.182 -2.531 16.827 1.00 94.75 84 ALA A CA 1
ATOM 636 C C . ALA A 1 84 ? -15.717 -2.538 16.657 1.00 94.75 84 ALA A C 1
ATOM 638 O O . ALA A 1 84 ? -16.299 -3.527 16.202 1.00 94.75 84 ALA A O 1
ATOM 639 N N . SER A 1 85 ? -16.374 -1.418 16.962 1.00 95.50 85 SER A N 1
ATOM 640 C CA . SER A 1 85 ? -17.781 -1.150 16.662 1.00 95.50 85 SER A CA 1
ATOM 641 C C . SER A 1 85 ? -18.080 -1.134 15.157 1.00 95.50 85 SER A C 1
ATOM 643 O O . SER A 1 85 ? -19.215 -1.395 14.754 1.00 95.50 85 SER A O 1
ATOM 645 N N . GLY A 1 86 ? -17.068 -0.873 14.322 1.00 96.00 86 GLY A N 1
ATOM 646 C CA . GLY A 1 86 ? -17.198 -0.658 12.885 1.00 96.00 86 GLY A CA 1
ATOM 647 C C . GLY A 1 86 ? -17.385 0.805 12.484 1.00 96.00 86 GLY A C 1
ATOM 648 O O . GLY A 1 86 ? -17.647 1.086 11.316 1.00 96.00 86 GLY A O 1
ATOM 649 N N . LYS A 1 87 ? -17.277 1.747 13.421 1.00 97.56 87 LYS A N 1
ATOM 650 C CA . LYS A 1 87 ? -17.274 3.184 13.125 1.00 97.56 87 LYS A CA 1
ATOM 651 C C . LYS A 1 87 ? -15.881 3.649 12.720 1.00 97.56 87 LYS A C 1
ATOM 653 O O . LYS A 1 87 ? -14.888 3.145 13.240 1.00 97.56 87 LYS A O 1
ATOM 658 N N . ALA A 1 88 ? -15.808 4.621 11.816 1.00 97.56 88 ALA A N 1
ATOM 659 C CA . ALA A 1 88 ? -14.554 5.270 11.449 1.00 97.56 88 ALA A CA 1
ATOM 660 C C . ALA A 1 88 ? -14.495 6.675 12.057 1.00 97.56 88 ALA A C 1
ATOM 662 O O . ALA A 1 88 ? -15.481 7.409 12.007 1.00 97.56 88 ALA A O 1
ATOM 663 N N . TYR A 1 89 ? -13.345 7.053 12.610 1.00 96.06 89 TYR A N 1
ATOM 664 C CA . TYR A 1 89 ? -13.135 8.330 13.288 1.00 96.06 89 TYR A CA 1
ATOM 665 C C . TYR A 1 89 ? -11.995 9.105 12.648 1.00 96.06 89 TYR A C 1
ATOM 667 O O . TYR A 1 89 ? -10.916 8.558 12.438 1.00 96.06 89 TYR A O 1
ATOM 675 N N . HIS A 1 90 ? -12.228 10.386 12.391 1.00 93.19 90 HIS A N 1
ATOM 676 C CA . HIS A 1 90 ? -11.276 11.330 11.813 1.00 93.19 90 HIS A CA 1
ATOM 677 C C . HIS A 1 90 ? -10.940 12.436 12.818 1.00 93.19 90 HIS A C 1
ATOM 679 O O . HIS A 1 90 ? -11.793 12.853 13.601 1.00 93.19 90 HIS A O 1
ATOM 685 N N . ILE A 1 91 ? -9.698 12.912 12.788 1.00 90.81 91 ILE A N 1
ATOM 686 C CA . ILE A 1 91 ? -9.231 14.106 13.503 1.00 90.81 91 ILE A CA 1
ATOM 687 C C . ILE A 1 91 ? -8.255 14.877 12.618 1.00 90.81 91 ILE A C 1
ATOM 689 O O . ILE A 1 91 ? -7.625 14.294 11.734 1.00 90.81 91 ILE A O 1
ATOM 693 N N . GLY A 1 92 ? -8.086 16.172 12.878 1.00 87.50 92 GLY A N 1
ATOM 694 C CA . GLY A 1 92 ? -7.163 17.032 12.150 1.00 87.50 92 GLY A CA 1
ATOM 695 C C . GLY A 1 92 ? -7.819 17.730 10.962 1.00 87.50 92 GLY A C 1
ATOM 696 O O . GLY A 1 92 ? -8.947 18.209 11.042 1.00 87.50 92 GLY A O 1
ATOM 697 N N . VAL A 1 93 ? -7.098 17.849 9.855 1.00 82.38 93 VAL A N 1
ATOM 698 C CA . VAL A 1 93 ? -7.587 18.480 8.624 1.00 82.38 93 VAL A CA 1
ATOM 699 C C . VAL A 1 93 ? -8.700 17.649 7.995 1.00 82.38 93 VAL A C 1
ATOM 701 O O . VAL A 1 93 ? -8.513 16.485 7.655 1.00 82.38 93 VAL A O 1
ATOM 704 N N . GLY A 1 94 ? -9.845 18.283 7.778 1.00 74.56 94 GLY A N 1
ATOM 705 C CA . GLY A 1 94 ? -10.984 17.737 7.044 1.00 74.56 94 GLY A CA 1
ATOM 706 C C . GLY A 1 94 ? -11.931 18.868 6.684 1.00 74.56 94 GLY A C 1
ATOM 707 O O . GLY A 1 94 ? -13.085 18.837 7.089 1.00 74.56 94 GLY A O 1
ATOM 708 N N . GLY A 1 95 ? -11.407 19.928 6.064 1.00 74.25 95 GLY A N 1
ATOM 709 C CA . GLY A 1 95 ? -12.108 21.194 5.874 1.00 74.25 95 GLY A CA 1
ATOM 710 C C . GLY A 1 95 ? -11.157 22.374 5.665 1.00 74.25 95 GLY A C 1
ATOM 711 O O . GLY A 1 95 ? -9.946 22.208 5.560 1.00 74.25 95 GLY A O 1
ATOM 712 N N . THR A 1 96 ? -11.702 23.592 5.711 1.00 64.62 96 THR A N 1
ATOM 713 C CA . THR A 1 96 ? -10.934 24.854 5.722 1.00 64.62 96 THR A CA 1
ATOM 714 C C . THR A 1 96 ? -10.278 25.169 7.076 1.00 64.62 96 THR A C 1
ATOM 716 O O . THR A 1 96 ? -9.662 26.220 7.227 1.00 64.62 96 THR A O 1
ATOM 719 N N . SER A 1 97 ? -10.438 24.303 8.080 1.00 66.12 97 SER A N 1
ATOM 720 C CA . SER A 1 97 ? -9.912 24.480 9.436 1.00 66.12 97 SER A CA 1
ATOM 721 C C . SER A 1 97 ? -9.467 23.146 10.032 1.00 66.12 97 SER A C 1
ATOM 723 O O . SER A 1 97 ? -10.135 22.128 9.840 1.00 66.12 97 SER A O 1
ATOM 725 N N . ASN A 1 98 ? -8.383 23.167 10.807 1.00 74.88 98 ASN A N 1
ATOM 726 C CA . ASN A 1 98 ? -7.896 22.006 11.552 1.00 74.88 98 ASN A CA 1
ATOM 727 C C . ASN A 1 98 ? -8.768 21.787 12.794 1.00 74.88 98 ASN A C 1
ATOM 729 O O . ASN A 1 98 ? -9.051 22.744 13.514 1.00 74.88 98 ASN A O 1
ATOM 733 N N . THR A 1 99 ? -9.153 20.541 13.074 1.00 80.12 99 THR A N 1
ATOM 734 C CA . THR A 1 99 ? -9.824 20.172 14.329 1.00 80.12 99 THR A CA 1
ATOM 735 C C . THR A 1 99 ? -8.909 19.346 15.236 1.00 80.12 99 THR A C 1
ATOM 737 O O . THR A 1 99 ? -8.183 18.471 14.770 1.00 80.12 99 THR A O 1
ATOM 740 N N . SER A 1 100 ? -8.960 19.618 16.542 1.00 84.56 100 SER A N 1
ATOM 741 C CA . SER A 1 100 ? -8.346 18.803 17.600 1.00 84.56 100 SER A CA 1
ATOM 742 C C . SER A 1 100 ? -9.352 17.874 18.291 1.00 84.56 100 SER A C 1
ATOM 744 O O . SER A 1 100 ? -9.048 17.273 19.318 1.00 84.56 100 SER A O 1
ATOM 746 N N . THR A 1 101 ? -10.565 17.751 17.755 1.00 88.31 101 THR A N 1
ATOM 747 C CA . THR A 1 101 ? -11.589 16.825 18.236 1.00 88.31 101 THR A CA 1
ATOM 748 C C . THR A 1 101 ? -11.887 15.772 17.181 1.00 88.31 101 THR A C 1
ATOM 750 O O . THR A 1 101 ? -11.900 16.050 15.979 1.00 88.31 101 THR A O 1
ATOM 753 N N . PHE A 1 102 ? -12.124 14.548 17.649 1.00 92.25 102 PHE A N 1
ATOM 754 C CA . PHE A 1 102 ? -12.541 13.457 16.782 1.00 92.25 102 PHE A CA 1
ATOM 755 C C . PHE A 1 102 ? -13.981 13.647 16.316 1.00 92.25 102 PHE A C 1
ATOM 757 O O . PHE A 1 102 ? -14.851 14.039 17.096 1.00 92.25 102 PHE A O 1
ATOM 764 N N . ALA A 1 103 ? -14.229 13.287 15.064 1.00 93.06 103 ALA A N 1
ATOM 765 C CA . ALA A 1 103 ? -15.554 13.189 14.479 1.00 93.06 103 ALA A CA 1
ATOM 766 C C . ALA A 1 103 ? -15.743 11.820 13.815 1.00 93.06 103 ALA A C 1
ATOM 768 O O . ALA A 1 103 ? -14.798 11.233 13.291 1.00 93.06 103 ALA A O 1
ATOM 769 N N . GLU A 1 104 ? -16.973 11.311 13.839 1.00 95.44 104 GLU A N 1
ATOM 770 C CA . GLU A 1 104 ? -17.340 10.085 13.127 1.00 95.44 104 GLU A CA 1
ATOM 771 C C . GLU A 1 104 ? -17.481 10.377 11.625 1.00 95.44 104 GLU A C 1
ATOM 773 O O . GLU A 1 104 ? -18.078 11.380 11.229 1.00 95.44 104 GLU A O 1
ATOM 778 N N . ILE A 1 105 ? -16.926 9.506 10.781 1.00 96.12 105 ILE A N 1
ATOM 779 C CA . ILE A 1 105 ? -17.119 9.559 9.331 1.00 96.12 105 ILE A CA 1
ATOM 780 C C . ILE A 1 105 ? -18.484 8.927 9.008 1.00 96.12 105 ILE A C 1
ATOM 782 O O . ILE A 1 105 ? -18.716 7.778 9.402 1.00 96.12 105 ILE A O 1
ATOM 786 N N . PRO A 1 106 ? -19.379 9.616 8.272 1.00 96.00 106 PRO A N 1
ATOM 787 C CA . PRO A 1 106 ? -20.686 9.073 7.913 1.00 96.00 106 PRO A CA 1
ATOM 788 C C . PRO A 1 106 ? -20.599 7.743 7.159 1.00 96.00 106 PRO A C 1
ATOM 790 O O . PRO A 1 106 ? -19.631 7.464 6.448 1.00 96.00 106 PRO A O 1
ATOM 793 N N . LYS A 1 107 ? -21.653 6.930 7.259 1.00 96.00 107 LYS A N 1
ATOM 794 C CA . LYS A 1 107 ? -21.804 5.725 6.436 1.00 96.00 107 LYS A CA 1
ATOM 795 C C . LYS A 1 107 ? -22.073 6.080 4.964 1.00 96.00 107 LYS A C 1
ATOM 797 O O . LYS A 1 107 ? -22.634 7.151 4.691 1.00 96.00 107 LYS A O 1
ATOM 802 N N . PRO A 1 108 ? -21.727 5.200 4.009 1.00 95.94 108 PRO A N 1
ATOM 803 C CA . PRO A 1 108 ? -22.079 5.393 2.609 1.00 95.94 108 PRO A CA 1
ATOM 804 C C . PRO A 1 108 ? -23.598 5.346 2.427 1.00 95.94 108 PRO A C 1
ATOM 806 O O . PRO A 1 108 ? -24.304 4.613 3.129 1.00 95.94 108 PRO A O 1
ATOM 809 N N . SER A 1 109 ? -24.114 6.118 1.474 1.00 92.50 109 SER A N 1
ATOM 810 C CA . SER A 1 109 ? -25.548 6.144 1.176 1.00 92.50 109 SER A CA 1
ATOM 811 C C . SER A 1 109 ? -26.054 4.758 0.755 1.00 92.50 109 SER A C 1
ATOM 813 O O . SER A 1 109 ? -25.409 4.070 -0.030 1.00 92.50 109 SER A O 1
ATOM 815 N N . GLY A 1 110 ? -27.220 4.357 1.267 1.00 90.69 110 GLY A N 1
ATOM 816 C CA . GLY A 1 110 ? -27.840 3.063 0.950 1.00 90.69 110 GLY A CA 1
ATOM 817 C C . GLY A 1 110 ? -27.351 1.879 1.792 1.00 90.69 110 GLY A C 1
ATOM 818 O O . GLY A 1 110 ? -27.851 0.774 1.610 1.00 90.69 110 GLY A O 1
ATOM 819 N N . THR A 1 111 ? -26.421 2.094 2.727 1.00 93.38 111 THR A N 1
ATOM 820 C CA . THR A 1 111 ? -26.031 1.076 3.716 1.00 93.38 111 THR A CA 1
ATOM 821 C C . THR A 1 111 ? -26.962 1.094 4.930 1.00 93.38 111 THR A C 1
ATOM 823 O O . THR A 1 111 ? -27.545 2.127 5.268 1.00 93.38 111 THR A O 1
ATOM 826 N N . ASP A 1 112 ? -27.123 -0.054 5.588 1.00 91.12 112 ASP A N 1
ATOM 827 C CA . ASP A 1 112 ? -28.006 -0.185 6.746 1.00 91.12 112 ASP A CA 1
ATOM 828 C C . ASP A 1 112 ? -27.298 0.097 8.092 1.00 91.12 112 ASP A C 1
ATOM 830 O O . ASP A 1 112 ? -26.105 0.421 8.192 1.00 91.12 112 ASP A O 1
ATOM 834 N N . ALA A 1 113 ? -28.058 -0.027 9.183 1.00 89.12 113 ALA A N 1
ATOM 835 C CA . ALA A 1 113 ? -27.548 0.174 10.535 1.00 89.12 113 ALA A CA 1
ATOM 836 C C . ALA A 1 113 ? -26.458 -0.841 10.936 1.00 89.12 113 ALA A C 1
ATOM 838 O O . ALA A 1 113 ? -25.615 -0.505 11.768 1.00 89.12 113 ALA A O 1
ATOM 839 N N . SER A 1 114 ? -26.425 -2.029 10.323 1.00 93.44 114 SER A N 1
ATOM 840 C CA . SER A 1 114 ? -25.463 -3.100 10.606 1.00 93.44 114 SER A CA 1
ATOM 841 C C . SER A 1 114 ? -24.115 -2.924 9.904 1.00 93.44 114 SER A C 1
ATOM 843 O O . SER A 1 114 ? -23.133 -3.517 10.345 1.00 93.44 114 SER A O 1
ATOM 845 N N . PHE A 1 115 ? -24.046 -2.081 8.865 1.00 97.19 115 PHE A N 1
ATOM 846 C CA . PHE A 1 115 ? -22.813 -1.787 8.130 1.00 97.19 115 PHE A CA 1
ATOM 847 C C . PHE A 1 115 ? -21.671 -1.344 9.053 1.00 97.19 115 PHE A C 1
ATOM 849 O O . PHE A 1 115 ? -21.871 -0.493 9.929 1.00 97.19 115 PHE A O 1
ATOM 856 N N . LYS A 1 116 ? -20.471 -1.879 8.804 1.00 97.75 116 LYS A N 1
ATOM 857 C CA . LYS A 1 116 ? -19.238 -1.566 9.533 1.00 97.75 116 LYS A CA 1
ATOM 858 C C . LYS A 1 116 ? -18.112 -1.239 8.566 1.00 97.75 116 LYS A C 1
ATOM 860 O O . LYS A 1 116 ? -17.949 -1.920 7.561 1.00 97.75 116 LYS A O 1
ATOM 865 N N . TYR A 1 117 ? -17.282 -0.268 8.911 1.00 98.31 117 TYR A N 1
ATOM 866 C CA . TYR A 1 117 ? -15.952 -0.143 8.334 1.00 98.31 117 TYR A CA 1
ATOM 867 C C . TYR A 1 117 ? -15.011 -1.176 8.957 1.00 98.31 117 TYR A C 1
ATOM 869 O O . TYR A 1 117 ? -15.136 -1.514 10.134 1.00 98.31 117 TYR A O 1
ATOM 877 N N . THR A 1 118 ? -14.069 -1.685 8.165 1.00 96.75 118 THR A N 1
ATOM 878 C CA . THR A 1 118 ? -13.126 -2.732 8.591 1.00 96.75 118 THR A CA 1
ATOM 879 C C . THR A 1 118 ? -11.668 -2.384 8.329 1.00 96.75 118 THR A C 1
ATOM 881 O O . THR A 1 118 ? -10.796 -2.974 8.957 1.00 96.75 118 THR A O 1
ATOM 884 N N . LYS A 1 119 ? -11.395 -1.484 7.377 1.00 96.88 119 LYS A N 1
ATOM 885 C CA . LYS A 1 119 ? -10.045 -1.010 7.053 1.00 96.88 119 LYS A CA 1
ATOM 886 C C . LYS A 1 119 ? -10.048 0.437 6.597 1.00 96.88 119 LYS A C 1
ATOM 888 O O . LYS A 1 119 ? -11.065 0.908 6.080 1.00 96.88 119 LYS A O 1
ATOM 893 N N . VAL A 1 120 ? -8.904 1.097 6.729 1.00 96.38 120 VAL A N 1
ATOM 894 C CA . VAL A 1 120 ? -8.688 2.456 6.238 1.00 96.38 120 VAL A CA 1
ATOM 895 C C . VAL A 1 120 ? -7.333 2.601 5.548 1.00 96.38 120 VAL A C 1
ATOM 897 O O . VAL A 1 120 ? -6.340 2.041 5.995 1.00 96.38 120 VAL A O 1
ATOM 900 N N . TRP A 1 121 ? -7.303 3.380 4.467 1.00 93.81 121 TRP A N 1
ATOM 901 C CA . TRP A 1 121 ? -6.080 3.810 3.792 1.00 93.81 121 TRP A CA 1
ATOM 902 C C . TRP A 1 121 ? -6.124 5.314 3.558 1.00 93.81 121 TRP A C 1
ATOM 904 O O . TRP A 1 121 ? -7.097 5.828 3.000 1.00 93.81 121 TRP A O 1
ATOM 914 N N . VAL A 1 122 ? -5.074 6.029 3.951 1.00 88.50 122 VAL A N 1
ATOM 915 C CA . VAL A 1 122 ? -4.986 7.484 3.777 1.00 88.50 122 VAL A CA 1
ATOM 916 C C . VAL A 1 122 ? -3.836 7.887 2.860 1.00 88.50 122 VAL A C 1
ATOM 918 O O . VAL A 1 122 ? -2.804 7.218 2.764 1.00 88.50 122 VAL A O 1
ATOM 921 N N . GLY A 1 123 ? -4.010 9.025 2.187 1.00 79.75 123 GLY A N 1
ATOM 922 C CA . GLY A 1 123 ? -2.959 9.671 1.400 1.00 79.75 123 GLY A CA 1
ATOM 923 C C . GLY A 1 123 ? -1.684 9.880 2.213 1.00 79.75 123 GLY A C 1
ATOM 924 O O . GLY A 1 123 ? -1.718 10.443 3.304 1.00 79.75 123 GLY A O 1
ATOM 925 N N . LYS A 1 124 ? -0.535 9.444 1.682 1.00 67.25 124 LYS A N 1
ATOM 926 C CA . LYS A 1 124 ? 0.734 9.436 2.432 1.00 67.25 124 LYS A CA 1
ATOM 927 C C . LYS A 1 124 ? 1.476 10.772 2.437 1.00 67.25 124 LYS A C 1
ATOM 929 O O . LYS A 1 124 ? 2.521 10.861 3.075 1.00 67.25 124 LYS A O 1
ATOM 934 N N . ILE A 1 125 ? 0.953 11.807 1.781 1.00 62.03 125 ILE A N 1
ATOM 935 C CA . ILE A 1 125 ? 1.486 13.173 1.839 1.00 62.03 125 ILE A CA 1
ATOM 936 C C . ILE A 1 125 ? 0.446 14.072 2.494 1.00 62.03 125 ILE A C 1
ATOM 938 O O . ILE A 1 125 ? -0.695 14.128 2.045 1.00 62.03 125 ILE A O 1
ATOM 942 N N . SER A 1 126 ? 0.867 14.780 3.540 1.00 56.12 126 SER A N 1
ATOM 943 C CA . SER A 1 126 ? 0.051 15.780 4.219 1.00 56.12 126 SER A CA 1
ATOM 944 C C . SER A 1 126 ? -0.265 16.937 3.275 1.00 56.12 126 SER A C 1
ATOM 946 O O . SER A 1 126 ? 0.601 17.746 2.938 1.00 56.12 126 SER A O 1
ATOM 948 N N . ASN A 1 127 ? -1.501 16.982 2.802 1.00 61.88 127 ASN A N 1
ATOM 949 C CA . ASN A 1 127 ? -2.070 18.107 2.085 1.00 61.88 127 ASN A CA 1
ATOM 950 C C . ASN A 1 127 ? -3.171 18.747 2.944 1.00 61.88 127 ASN A C 1
ATOM 952 O O . ASN A 1 127 ? -3.639 18.186 3.933 1.00 61.88 127 ASN A O 1
ATOM 956 N N . THR A 1 128 ? -3.604 19.939 2.556 1.00 63.94 128 THR A N 1
ATOM 957 C CA . THR A 1 128 ? -4.674 20.681 3.234 1.00 63.94 128 THR A CA 1
ATOM 958 C C . THR A 1 128 ? -6.062 20.047 3.089 1.00 63.94 128 THR A C 1
ATOM 960 O O . THR A 1 128 ? -7.012 20.595 3.637 1.00 63.94 128 THR A O 1
ATOM 963 N N . LEU A 1 129 ? -6.216 18.920 2.379 1.00 77.25 129 LEU A N 1
ATOM 964 C CA . LEU A 1 129 ? -7.504 18.257 2.144 1.00 77.25 129 LEU A CA 1
ATOM 965 C C . LEU A 1 129 ? -7.334 16.721 2.115 1.00 77.25 129 LEU A C 1
ATOM 967 O O . LEU A 1 129 ? -6.773 16.191 1.165 1.00 77.25 129 LEU A O 1
ATOM 971 N N . PRO A 1 130 ? -7.836 15.964 3.097 1.00 83.88 130 PRO A N 1
ATOM 972 C CA . PRO A 1 130 ? -7.507 14.546 3.250 1.00 83.88 130 PRO A CA 1
ATOM 973 C C . PRO A 1 130 ? -7.973 13.689 2.063 1.00 83.88 130 PRO A C 1
ATOM 975 O O . PRO A 1 130 ? -9.002 13.973 1.459 1.00 83.88 130 PRO A O 1
ATOM 978 N N . ILE A 1 131 ? -7.252 12.606 1.765 1.00 86.75 131 ILE A N 1
ATOM 979 C CA . ILE A 1 131 ? -7.682 11.532 0.851 1.00 86.75 131 ILE A CA 1
ATOM 980 C C . ILE A 1 131 ? -7.837 10.273 1.690 1.00 86.75 131 ILE A C 1
ATOM 982 O O . ILE A 1 131 ? -6.859 9.834 2.301 1.00 86.75 131 ILE A O 1
ATOM 986 N N . ILE A 1 132 ? -9.044 9.713 1.743 1.00 92.56 132 ILE A N 1
ATOM 987 C CA . ILE A 1 132 ? -9.361 8.594 2.632 1.00 92.56 132 ILE A CA 1
ATOM 988 C C . ILE A 1 132 ? -10.142 7.536 1.853 1.00 92.56 132 ILE A C 1
ATOM 990 O O . ILE A 1 132 ? -11.206 7.818 1.300 1.00 92.56 132 ILE A O 1
ATOM 994 N N . TYR A 1 133 ? -9.634 6.308 1.868 1.00 95.94 133 TYR A N 1
ATOM 995 C CA . TYR A 1 133 ? -10.339 5.114 1.421 1.00 95.94 133 TYR A CA 1
ATOM 996 C C . TYR A 1 133 ? -10.717 4.258 2.626 1.00 95.94 133 TYR A C 1
ATOM 998 O O . TYR A 1 133 ? -9.920 4.077 3.543 1.00 95.94 133 TYR A O 1
ATOM 1006 N N . LEU A 1 134 ? -11.926 3.711 2.618 1.00 97.50 134 LEU A N 1
ATOM 1007 C CA . LEU A 1 134 ? -12.487 2.905 3.698 1.00 97.50 134 LEU A CA 1
ATOM 1008 C C . LEU A 1 134 ? -13.048 1.610 3.123 1.00 97.50 134 LEU A C 1
ATOM 1010 O O . LEU A 1 134 ? -13.788 1.642 2.142 1.00 97.50 134 LEU A O 1
ATOM 1014 N N . LYS A 1 135 ? -12.740 0.473 3.743 1.00 97.50 135 LYS A N 1
ATOM 1015 C CA . LYS A 1 135 ? -13.357 -0.812 3.393 1.00 97.50 135 LYS A CA 1
ATOM 1016 C C . LYS A 1 135 ? -14.582 -1.065 4.260 1.00 97.50 135 LYS A C 1
ATOM 1018 O O . LYS A 1 135 ? -14.490 -0.924 5.480 1.00 97.50 135 LYS A O 1
ATOM 1023 N N . GLY A 1 136 ? -15.695 -1.440 3.641 1.00 96.75 136 GLY A N 1
ATOM 1024 C CA . GLY A 1 136 ? -16.927 -1.846 4.310 1.00 96.75 136 GLY A CA 1
ATOM 1025 C C . GLY A 1 136 ? -16.999 -3.351 4.583 1.00 96.75 136 GLY A C 1
ATOM 1026 O O . GLY A 1 136 ? -16.321 -4.161 3.952 1.00 96.75 136 GLY A O 1
ATOM 1027 N N . SER A 1 137 ? -17.870 -3.737 5.514 1.00 95.75 137 SER A N 1
ATOM 1028 C CA . SER A 1 137 ? -18.193 -5.131 5.847 1.00 95.75 137 SER A CA 1
ATOM 1029 C C . SER A 1 137 ? -18.917 -5.876 4.725 1.00 95.75 137 SER A C 1
ATOM 1031 O O . SER A 1 137 ? -19.037 -7.094 4.773 1.00 95.75 137 SER A O 1
ATOM 1033 N N . ASP A 1 138 ? -19.399 -5.149 3.723 1.00 93.25 138 ASP A N 1
ATOM 1034 C CA . ASP A 1 138 ? -19.952 -5.669 2.475 1.00 93.25 138 ASP A CA 1
ATOM 1035 C C . ASP A 1 138 ? -18.872 -5.986 1.421 1.00 93.25 138 ASP A C 1
ATOM 1037 O O . ASP A 1 138 ? -19.194 -6.369 0.298 1.00 93.25 138 ASP A O 1
ATOM 1041 N N . GLY A 1 139 ? -17.591 -5.823 1.772 1.00 92.12 139 GLY A N 1
ATOM 1042 C CA . GLY A 1 139 ? -16.447 -6.072 0.895 1.00 92.12 139 GLY A CA 1
ATOM 1043 C C . GLY A 1 139 ? -16.131 -4.922 -0.063 1.00 92.12 139 GLY A C 1
ATOM 1044 O O . GLY A 1 139 ? -15.125 -4.986 -0.768 1.00 92.12 139 GLY A O 1
ATOM 1045 N N . LYS A 1 140 ? -16.940 -3.855 -0.081 1.00 95.06 140 LYS A N 1
ATOM 1046 C CA . LYS A 1 140 ? -16.741 -2.706 -0.970 1.00 95.06 140 LYS A CA 1
ATOM 1047 C C . LYS A 1 140 ? -15.732 -1.712 -0.405 1.00 95.06 140 LYS A C 1
ATOM 1049 O O . LYS A 1 140 ? -15.471 -1.660 0.799 1.00 95.06 140 LYS A O 1
ATOM 1054 N N . VAL A 1 141 ? -15.179 -0.890 -1.293 1.00 97.19 141 VAL A N 1
ATOM 1055 C CA . VAL A 1 141 ? -14.301 0.230 -0.940 1.00 97.19 141 VAL A CA 1
ATOM 1056 C C . VAL A 1 141 ? -15.035 1.540 -1.192 1.00 97.19 141 VAL A C 1
ATOM 1058 O O . VAL A 1 141 ? -15.714 1.705 -2.203 1.00 97.19 141 VAL A O 1
ATOM 1061 N N . TYR A 1 142 ? -14.870 2.483 -0.276 1.00 96.81 142 TYR A N 1
ATOM 1062 C CA . TYR A 1 142 ? -15.487 3.798 -0.306 1.00 96.81 142 TYR A CA 1
ATOM 1063 C C . TYR A 1 142 ? -14.444 4.897 -0.183 1.00 96.81 142 TYR A C 1
ATOM 1065 O O . TYR A 1 142 ? -13.421 4.717 0.469 1.00 96.81 142 TYR A O 1
ATOM 1073 N N . TYR A 1 143 ? -14.727 6.047 -0.780 1.00 95.06 143 TYR A N 1
ATOM 1074 C CA . TYR A 1 143 ? -13.848 7.203 -0.835 1.00 95.06 143 TYR A CA 1
ATOM 1075 C C . TYR A 1 143 ? -14.481 8.434 -0.180 1.00 95.06 143 TYR A C 1
ATOM 1077 O O . TYR A 1 143 ? -15.643 8.752 -0.445 1.00 95.06 143 TYR A O 1
ATOM 1085 N N . THR A 1 144 ? -13.708 9.167 0.625 1.00 93.25 144 THR A N 1
ATOM 1086 C CA . THR A 1 144 ? -14.088 10.477 1.178 1.00 93.25 144 THR A CA 1
ATOM 1087 C C . THR A 1 144 ? -12.887 11.422 1.289 1.00 93.25 144 THR A C 1
ATOM 1089 O O . THR A 1 144 ? -11.734 11.008 1.155 1.00 93.25 144 THR A O 1
ATOM 1092 N N . GLY A 1 145 ? -13.160 12.707 1.534 1.00 89.69 145 GLY A N 1
ATOM 1093 C CA . GLY A 1 145 ? -12.156 13.765 1.626 1.00 89.69 145 GLY A CA 1
ATOM 1094 C C . GLY A 1 145 ? -12.167 14.706 0.420 1.00 89.69 145 GLY A C 1
ATOM 1095 O O . GLY A 1 145 ? -13.220 15.236 0.069 1.00 89.69 145 GLY A O 1
ATOM 1096 N N . GLN A 1 146 ? -11.010 14.969 -0.191 1.00 85.12 146 GLN A N 1
ATOM 1097 C CA . GLN A 1 146 ? -10.873 15.903 -1.312 1.00 85.12 146 GLN A CA 1
ATOM 1098 C C . GLN A 1 146 ? -11.568 15.375 -2.573 1.00 85.12 146 GLN A C 1
ATOM 1100 O O . GLN A 1 146 ? -11.153 14.372 -3.146 1.00 85.12 146 GLN A O 1
ATOM 1105 N N . MET A 1 147 ? -12.595 16.074 -3.059 1.00 86.06 147 MET A N 1
ATOM 1106 C CA . MET A 1 147 ? -13.352 15.648 -4.250 1.00 86.06 147 MET A CA 1
ATOM 1107 C C . MET A 1 147 ? -13.175 16.555 -5.475 1.00 86.06 147 MET A C 1
ATOM 1109 O O . MET A 1 147 ? -13.614 16.208 -6.569 1.00 86.06 147 MET A O 1
ATOM 1113 N N . ILE A 1 148 ? -12.524 17.709 -5.316 1.00 77.38 148 ILE A N 1
ATOM 1114 C CA . ILE A 1 148 ? -12.354 18.704 -6.381 1.00 77.38 148 ILE A CA 1
ATOM 1115 C C . ILE A 1 148 ? -11.041 18.517 -7.150 1.00 77.38 148 ILE A C 1
ATOM 1117 O O . ILE A 1 148 ? -9.978 18.401 -6.544 1.00 77.38 148 ILE A O 1
ATOM 1121 N N . ASN A 1 149 ? -11.115 18.570 -8.487 1.00 70.00 149 ASN A N 1
ATOM 1122 C CA . ASN A 1 149 ? -9.972 18.522 -9.414 1.00 70.00 149 ASN A CA 1
ATOM 1123 C C . ASN A 1 149 ? -9.078 17.282 -9.258 1.00 70.00 149 ASN A C 1
ATOM 1125 O O . ASN A 1 149 ? -7.855 17.374 -9.379 1.00 70.00 149 ASN A O 1
ATOM 1129 N N . MET A 1 150 ? -9.688 16.122 -8.999 1.00 76.00 150 MET A N 1
ATOM 1130 C CA . MET A 1 150 ? -8.953 14.894 -8.728 1.00 76.00 150 MET A CA 1
ATOM 1131 C C . MET A 1 150 ? -9.042 13.875 -9.855 1.00 76.00 150 MET A C 1
ATOM 1133 O O . MET A 1 150 ? -10.126 13.499 -10.290 1.00 76.00 150 MET A O 1
ATOM 1137 N N . TYR A 1 151 ? -7.873 13.408 -10.297 1.00 79.88 151 TYR A N 1
ATOM 1138 C CA . TYR A 1 151 ? -7.740 12.507 -11.441 1.00 79.88 151 TYR A CA 1
ATOM 1139 C C . TYR A 1 151 ? -7.346 11.076 -11.052 1.00 79.88 151 TYR A C 1
ATOM 1141 O O . TYR A 1 151 ? -7.488 10.181 -11.876 1.00 79.88 151 TYR A O 1
ATOM 1149 N N . ALA A 1 152 ? -6.896 10.847 -9.812 1.00 86.31 152 ALA A N 1
ATOM 1150 C CA . ALA A 1 152 ? -6.293 9.589 -9.354 1.00 86.31 152 ALA A CA 1
ATOM 1151 C C . ALA A 1 152 ? -7.069 8.903 -8.212 1.00 86.31 152 ALA A C 1
ATOM 1153 O O . ALA A 1 152 ? -6.469 8.255 -7.356 1.00 86.31 152 ALA A O 1
ATOM 1154 N N . LEU A 1 153 ? -8.397 9.080 -8.167 1.00 88.62 153 LEU A N 1
ATOM 1155 C CA . LEU A 1 153 ? -9.246 8.540 -7.090 1.00 88.62 153 LEU A CA 1
ATOM 1156 C C . LEU A 1 153 ? -9.893 7.189 -7.410 1.00 88.62 153 LEU A C 1
ATOM 1158 O O . LEU A 1 153 ? -10.407 6.514 -6.525 1.00 88.62 153 LEU A O 1
ATOM 1162 N N . GLY A 1 154 ? -9.971 6.833 -8.692 1.00 90.75 154 GLY A N 1
ATOM 1163 C CA . GLY A 1 154 ? -10.703 5.650 -9.133 1.00 90.75 154 GLY A CA 1
ATOM 1164 C C . GLY A 1 154 ? -12.218 5.720 -8.934 1.00 90.75 154 GLY A C 1
ATOM 1165 O O . GLY A 1 154 ? -12.865 4.681 -8.985 1.00 90.75 154 GLY A O 1
ATOM 1166 N N . VAL A 1 155 ? -12.785 6.915 -8.722 1.00 92.19 155 VAL A N 1
ATOM 1167 C CA . VAL A 1 155 ? -14.231 7.153 -8.584 1.00 92.19 155 VAL A CA 1
ATOM 1168 C C . VAL A 1 155 ? -14.745 7.865 -9.842 1.00 92.19 155 VAL A C 1
ATOM 1170 O O . VAL A 1 155 ? -14.590 9.085 -9.949 1.00 92.19 155 VAL A O 1
ATOM 1173 N N . PRO A 1 156 ? -15.406 7.164 -10.785 1.00 89.50 156 PRO A N 1
ATOM 1174 C CA . PRO A 1 156 ? -15.832 7.757 -12.055 1.00 89.50 156 PRO A CA 1
ATOM 1175 C C . PRO A 1 156 ? -16.728 8.990 -11.906 1.00 89.50 156 PRO A C 1
ATOM 1177 O O . PRO A 1 156 ? -16.617 9.920 -12.694 1.00 89.50 156 PRO A O 1
ATOM 1180 N N . SER A 1 157 ? -17.577 9.042 -10.872 1.00 88.12 157 SER A N 1
ATOM 1181 C CA . SER A 1 157 ? -18.467 10.189 -10.620 1.00 88.12 157 SER A CA 1
ATOM 1182 C C . SER A 1 157 ? -17.740 11.455 -10.149 1.00 88.12 157 SER A C 1
ATOM 1184 O O . SER A 1 157 ? -18.323 12.538 -10.165 1.00 88.12 157 SER A O 1
ATOM 1186 N N . LEU A 1 158 ? -16.485 11.325 -9.713 1.00 88.12 158 LEU A N 1
ATOM 1187 C CA . LEU A 1 158 ? -15.607 12.435 -9.342 1.00 88.12 158 LEU A CA 1
ATOM 1188 C C . LEU A 1 158 ? -14.620 12.787 -10.459 1.00 88.12 158 LEU A C 1
ATOM 1190 O O . LEU A 1 158 ? -14.028 13.866 -10.444 1.00 88.12 158 LEU A O 1
ATOM 1194 N N . PHE A 1 159 ? -14.470 11.908 -11.450 1.00 85.75 159 PHE A N 1
ATOM 1195 C CA . PHE A 1 159 ? -13.638 12.154 -12.611 1.00 85.75 159 PHE A CA 1
ATOM 1196 C C . PHE A 1 159 ? -14.406 12.997 -13.635 1.00 85.75 159 PHE A C 1
ATOM 1198 O O . PHE A 1 159 ? -15.294 12.507 -14.328 1.00 85.75 159 PHE A O 1
ATOM 1205 N N . SER A 1 160 ? -14.054 14.274 -13.762 1.00 72.94 160 SER A N 1
ATOM 1206 C CA . SER A 1 160 ? -14.619 15.142 -14.797 1.00 72.94 160 SER A CA 1
ATOM 1207 C C . SER A 1 160 ? -13.573 16.135 -15.298 1.00 72.94 160 SER A C 1
ATOM 1209 O O . SER A 1 160 ? -13.045 16.912 -14.497 1.00 72.94 160 SER A O 1
ATOM 1211 N N . PRO A 1 161 ? -13.310 16.182 -16.618 1.00 65.81 161 PRO A N 1
ATOM 1212 C CA . PRO A 1 161 ? -12.475 17.216 -17.228 1.00 65.81 161 PRO A CA 1
ATOM 1213 C C . PRO A 1 161 ? -12.976 18.646 -16.980 1.00 65.81 161 PRO A C 1
ATOM 1215 O O . PRO A 1 161 ? -12.175 19.576 -16.978 1.00 65.81 161 PRO A O 1
ATOM 1218 N N . ASN A 1 162 ? -14.285 18.808 -16.749 1.00 70.44 162 ASN A N 1
ATOM 1219 C CA . ASN A 1 162 ? -14.955 20.090 -16.512 1.00 70.44 162 ASN A CA 1
ATOM 1220 C C . ASN A 1 162 ? -15.322 20.307 -15.029 1.00 70.44 162 ASN A C 1
ATOM 1222 O O . ASN A 1 162 ? -16.062 21.231 -14.706 1.00 70.44 162 ASN A O 1
ATOM 1226 N N . GLY A 1 163 ? -14.823 19.450 -14.133 1.00 72.81 163 GLY A N 1
ATOM 1227 C CA . GLY A 1 163 ? -15.185 19.426 -12.716 1.00 72.81 163 GLY A CA 1
ATOM 1228 C C . GLY A 1 163 ? -16.438 18.577 -12.436 1.00 72.81 163 GLY A C 1
ATOM 1229 O O . GLY A 1 163 ? -17.380 18.580 -13.234 1.00 72.81 163 GLY A O 1
ATOM 1230 N N . PRO A 1 164 ? -16.448 17.766 -11.362 1.00 83.56 164 PRO A N 1
ATOM 1231 C CA . PRO A 1 164 ? -17.631 17.007 -10.967 1.00 83.56 164 PRO A CA 1
ATOM 1232 C C . PRO A 1 164 ? -18.662 17.915 -10.283 1.00 83.56 164 PRO A C 1
ATOM 1234 O O . PRO A 1 164 ? -18.322 18.966 -9.739 1.00 83.56 164 PRO A O 1
ATOM 1237 N N . THR A 1 165 ? -19.925 17.490 -10.251 1.00 85.50 165 THR A N 1
ATOM 1238 C CA . THR A 1 165 ? -20.933 18.132 -9.397 1.00 85.50 165 THR A CA 1
ATOM 1239 C C . THR A 1 165 ? -20.695 17.724 -7.946 1.00 85.50 165 THR A C 1
ATOM 1241 O O . THR A 1 165 ? -20.774 16.541 -7.602 1.00 85.50 165 THR A O 1
ATOM 1244 N N . LEU A 1 166 ? -20.397 18.714 -7.104 1.00 89.31 166 LEU A N 1
ATOM 1245 C CA . LEU A 1 166 ? -20.084 18.541 -5.688 1.00 89.31 166 LEU A CA 1
ATOM 1246 C C . LEU A 1 166 ? -21.013 19.400 -4.834 1.00 89.31 166 LEU A C 1
ATOM 1248 O O . LEU A 1 166 ? -21.343 20.531 -5.192 1.00 89.31 166 LEU A O 1
ATOM 1252 N N . THR A 1 167 ? -21.385 18.886 -3.669 1.00 90.38 167 THR A N 1
ATOM 1253 C CA . THR A 1 167 ? -21.980 19.692 -2.599 1.00 90.38 167 THR A CA 1
ATOM 1254 C C . THR A 1 167 ? -20.944 20.635 -1.979 1.00 90.38 167 THR A C 1
ATOM 1256 O O . THR A 1 167 ? -19.733 20.445 -2.119 1.00 90.38 167 THR A O 1
ATOM 1259 N N . THR A 1 168 ? -21.399 21.629 -1.208 1.00 89.06 168 THR A N 1
ATOM 1260 C CA . THR A 1 168 ? -20.499 22.530 -0.469 1.00 89.06 168 THR A CA 1
ATOM 1261 C C . THR A 1 168 ? -19.542 21.757 0.444 1.00 89.06 168 THR A C 1
ATOM 1263 O O . THR A 1 168 ? -18.349 22.052 0.464 1.00 89.06 168 THR A O 1
ATOM 1266 N N . ASN A 1 169 ? -20.029 20.727 1.144 1.00 90.38 169 ASN A N 1
ATOM 1267 C CA . ASN A 1 169 ? -19.199 19.911 2.034 1.00 90.38 169 ASN A CA 1
ATOM 1268 C C . ASN A 1 169 ? -18.130 19.129 1.263 1.00 90.38 169 ASN A C 1
ATOM 1270 O O . ASN A 1 169 ? -16.972 19.138 1.672 1.00 90.38 169 ASN A O 1
ATOM 1274 N N . GLU A 1 170 ? -18.493 18.521 0.132 1.00 89.31 170 GLU A N 1
ATOM 1275 C CA . GLU A 1 170 ? -17.559 17.789 -0.734 1.00 89.31 170 GLU A CA 1
ATOM 1276 C C . GLU A 1 170 ? -16.509 18.715 -1.360 1.00 89.31 170 GLU A C 1
ATOM 1278 O O . GLU A 1 170 ? -15.322 18.391 -1.364 1.00 89.31 170 GLU A O 1
ATOM 1283 N N . SER A 1 171 ? -16.912 19.903 -1.826 1.00 86.31 171 SER A N 1
ATOM 1284 C CA . SER A 1 171 ? -15.976 20.886 -2.392 1.00 86.31 171 SER A CA 1
ATOM 1285 C C . SER A 1 171 ? -14.963 21.407 -1.362 1.00 86.31 171 SER A C 1
ATOM 1287 O O . SER A 1 171 ? -13.843 21.758 -1.720 1.00 86.31 171 SER A O 1
ATOM 1289 N N . GLN A 1 172 ? -15.339 21.410 -0.078 1.00 85.75 172 GLN A N 1
ATOM 1290 C CA . GLN A 1 172 ? -14.501 21.838 1.043 1.00 85.75 172 GLN A CA 1
ATOM 1291 C C . GLN A 1 172 ? -13.796 20.674 1.759 1.00 85.75 172 GLN A C 1
ATOM 1293 O O . GLN A 1 172 ? -13.137 20.916 2.763 1.00 85.75 172 GLN A O 1
ATOM 1298 N N . ALA A 1 173 ? -13.936 19.429 1.285 1.00 87.06 173 ALA A N 1
ATOM 1299 C CA . ALA A 1 173 ? -13.398 18.222 1.924 1.00 87.06 173 ALA A CA 1
ATOM 1300 C C . ALA A 1 173 ? -13.790 18.054 3.409 1.00 87.06 173 ALA A C 1
ATOM 1302 O O . ALA A 1 173 ? -12.988 17.592 4.223 1.00 87.06 173 ALA A O 1
ATOM 1303 N N . LYS A 1 174 ? -15.030 18.417 3.771 1.00 89.19 174 LYS A N 1
ATOM 1304 C CA . LYS A 1 174 ? -15.584 18.270 5.128 1.00 89.19 174 LYS A CA 1
ATOM 1305 C C . LYS A 1 174 ? -15.860 16.810 5.499 1.00 89.19 174 LYS A C 1
ATOM 1307 O O . LYS A 1 174 ? -17.014 16.403 5.511 1.00 89.19 174 LYS A O 1
ATOM 1312 N N . VAL A 1 175 ? -14.816 16.030 5.801 1.00 90.38 175 VAL A N 1
ATOM 1313 C CA . VAL A 1 175 ? -14.855 14.556 5.976 1.00 90.38 175 VAL A CA 1
ATOM 1314 C C . VAL A 1 175 ? -16.030 14.067 6.828 1.00 90.38 175 VAL A C 1
ATOM 1316 O O . VAL A 1 175 ? -16.750 13.164 6.412 1.00 90.38 175 VAL A O 1
ATOM 1319 N N . ALA A 1 176 ? -16.264 14.690 7.984 1.00 90.06 176 ALA A N 1
ATOM 1320 C CA . ALA A 1 176 ? -17.333 14.307 8.911 1.00 90.06 176 ALA A CA 1
ATOM 1321 C C . ALA A 1 176 ? -18.762 14.578 8.392 1.00 90.06 176 ALA A C 1
ATOM 1323 O O . ALA A 1 176 ? -19.735 14.157 9.006 1.00 90.06 176 ALA A O 1
ATOM 1324 N N . LEU A 1 177 ? -18.905 15.303 7.278 1.00 91.81 177 LEU A N 1
ATOM 1325 C CA . LEU A 1 177 ? -20.182 15.722 6.689 1.00 91.81 177 LEU A CA 1
ATOM 1326 C C . LEU A 1 177 ? -20.353 15.245 5.238 1.00 91.81 177 LEU A C 1
ATOM 1328 O O . LEU A 1 177 ? -21.240 15.731 4.533 1.00 91.81 177 LEU A O 1
ATOM 1332 N N . ILE A 1 178 ? -19.491 14.336 4.777 1.00 92.19 178 ILE A N 1
ATOM 1333 C CA . ILE A 1 178 ? -19.538 13.758 3.433 1.00 92.19 178 ILE A CA 1
ATOM 1334 C C . ILE A 1 178 ? -19.884 12.277 3.558 1.00 92.19 178 ILE A C 1
ATOM 1336 O O . ILE A 1 178 ? -19.167 11.529 4.221 1.00 92.19 178 ILE A O 1
ATOM 1340 N N . ASN A 1 179 ? -20.946 11.836 2.882 1.00 93.25 179 ASN A N 1
ATOM 1341 C CA . ASN A 1 179 ? -21.179 10.409 2.684 1.00 93.25 179 ASN A CA 1
ATOM 1342 C C . ASN A 1 179 ? -20.117 9.858 1.719 1.00 93.25 179 ASN A C 1
ATOM 1344 O O . ASN A 1 179 ? -20.013 10.359 0.595 1.00 93.25 179 ASN A O 1
ATOM 1348 N N . PRO A 1 180 ? -19.330 8.843 2.117 1.00 95.56 180 PRO A N 1
ATOM 1349 C CA . PRO A 1 180 ? -18.326 8.270 1.232 1.00 95.56 180 PRO A CA 1
ATOM 1350 C C . PRO A 1 180 ? -18.945 7.677 -0.042 1.00 95.56 180 PRO A C 1
ATOM 1352 O O . PRO A 1 180 ? -20.016 7.068 0.002 1.00 95.56 180 PRO A O 1
ATOM 1355 N N . ARG A 1 181 ? -18.266 7.847 -1.182 1.00 94.06 181 ARG A N 1
ATOM 1356 C CA . ARG A 1 181 ? -18.702 7.341 -2.495 1.00 94.06 181 ARG A CA 1
ATOM 1357 C C . ARG A 1 181 ? -18.057 5.992 -2.789 1.00 94.06 181 ARG A C 1
ATOM 1359 O O . ARG A 1 181 ? -16.881 5.808 -2.500 1.00 94.06 181 ARG A O 1
ATOM 1366 N N . GLU A 1 182 ? -18.803 5.061 -3.373 1.00 94.81 182 GLU A N 1
ATOM 1367 C CA . GLU A 1 182 ? -18.262 3.752 -3.757 1.00 94.81 182 GLU A CA 1
ATOM 1368 C C . GLU A 1 182 ? -17.147 3.897 -4.804 1.00 94.81 182 GLU A C 1
ATOM 1370 O O . GLU A 1 182 ? -17.272 4.645 -5.779 1.00 94.81 182 GLU A O 1
ATOM 1375 N N . VAL A 1 183 ? -16.059 3.161 -4.589 1.00 95.38 183 VAL A N 1
ATOM 1376 C CA . VAL A 1 183 ? -14.940 3.010 -5.517 1.00 95.38 183 VAL A CA 1
ATOM 1377 C C . VAL A 1 183 ? -15.148 1.697 -6.274 1.00 95.38 183 VAL A C 1
ATOM 1379 O O . VAL A 1 183 ? -15.053 0.629 -5.664 1.00 95.38 183 VAL A O 1
ATOM 1382 N N . PRO A 1 184 ? -15.450 1.732 -7.583 1.00 93.19 184 PRO A N 1
ATOM 1383 C CA . PRO A 1 184 ? -15.715 0.518 -8.338 1.00 93.19 184 PRO A CA 1
ATOM 1384 C C . PRO A 1 184 ? -14.444 -0.314 -8.537 1.00 93.19 184 PRO A C 1
ATOM 1386 O O . PRO A 1 184 ? -13.463 0.148 -9.123 1.00 93.19 184 PRO A O 1
ATOM 1389 N N . PHE A 1 185 ? -14.520 -1.577 -8.123 1.00 92.31 185 PHE A N 1
ATOM 1390 C CA . PHE A 1 185 ? -13.569 -2.639 -8.447 1.00 92.31 185 PHE A CA 1
ATOM 1391 C C . PHE A 1 185 ? -14.285 -3.774 -9.197 1.00 92.31 185 PHE A C 1
ATOM 1393 O O . PHE A 1 185 ? -15.511 -3.892 -9.099 1.00 92.31 185 PHE A O 1
ATOM 1400 N N . PRO A 1 186 ? -13.563 -4.620 -9.956 1.00 85.38 186 PRO A N 1
ATOM 1401 C CA . PRO A 1 186 ? -14.154 -5.812 -10.557 1.00 85.38 186 PRO A CA 1
ATOM 1402 C C . PRO A 1 186 ? -14.819 -6.722 -9.515 1.00 85.38 186 PRO A C 1
ATOM 1404 O O . PRO A 1 186 ? -14.336 -6.866 -8.392 1.00 85.38 186 PRO A O 1
ATOM 1407 N N . ALA A 1 187 ? -15.937 -7.346 -9.893 1.00 83.56 187 ALA A N 1
ATOM 1408 C CA . ALA A 1 187 ? -16.709 -8.193 -8.989 1.00 83.56 187 ALA A CA 1
ATOM 1409 C C . ALA A 1 187 ? -15.880 -9.377 -8.459 1.00 83.56 187 ALA A C 1
ATOM 1411 O O . ALA A 1 187 ? -15.156 -10.026 -9.212 1.00 83.56 187 ALA A O 1
ATOM 1412 N N . GLY A 1 188 ? -16.034 -9.677 -7.166 1.00 82.06 188 GLY A N 1
ATOM 1413 C CA . GLY A 1 188 ? -15.338 -10.781 -6.497 1.00 82.06 188 GLY A CA 1
ATOM 1414 C C . GLY A 1 188 ? -13.907 -10.467 -6.050 1.00 82.06 188 GLY A C 1
ATOM 1415 O O . GLY A 1 188 ? -13.255 -11.337 -5.476 1.00 82.06 188 GLY A O 1
ATOM 1416 N N . GLU A 1 189 ? -13.411 -9.249 -6.278 1.00 90.56 189 GLU A N 1
ATOM 1417 C CA . GLU A 1 189 ? -12.099 -8.825 -5.792 1.00 90.56 189 GLU A CA 1
ATOM 1418 C C . GLU A 1 189 ? -12.196 -8.253 -4.376 1.00 90.56 189 GLU A C 1
ATOM 1420 O O . GLU A 1 189 ? -12.928 -7.298 -4.123 1.00 90.56 189 GLU A O 1
ATOM 1425 N N . ASP A 1 190 ? -11.417 -8.823 -3.458 1.00 94.50 190 ASP A N 1
ATOM 1426 C CA . ASP A 1 190 ? -11.310 -8.335 -2.087 1.00 94.50 190 ASP A CA 1
ATOM 1427 C C . ASP A 1 190 ? -10.071 -7.448 -1.931 1.00 94.50 190 ASP A C 1
ATOM 1429 O O . ASP A 1 190 ? -8.949 -7.951 -1.917 1.00 94.50 190 ASP A O 1
ATOM 1433 N N . ILE A 1 191 ? -10.237 -6.130 -1.820 1.00 96.62 191 ILE A N 1
ATOM 1434 C CA . ILE A 1 191 ? -9.094 -5.208 -1.723 1.00 96.62 191 ILE A CA 1
ATOM 1435 C C . ILE A 1 191 ? -8.472 -5.264 -0.324 1.00 96.62 191 ILE A C 1
ATOM 1437 O O . ILE A 1 191 ? -9.161 -5.149 0.697 1.00 96.62 191 ILE A O 1
ATOM 1441 N N . ILE A 1 192 ? -7.152 -5.455 -0.272 1.00 94.69 192 ILE A N 1
ATOM 1442 C CA . ILE A 1 192 ? -6.393 -5.619 0.974 1.00 94.69 192 ILE A CA 1
ATOM 1443 C C . ILE A 1 192 ? -5.402 -4.494 1.242 1.00 94.69 192 ILE A C 1
ATOM 1445 O O . ILE A 1 192 ? -5.044 -4.320 2.411 1.00 94.69 192 ILE A O 1
ATOM 1449 N N . ASP A 1 193 ? -5.004 -3.747 0.210 1.00 94.31 193 ASP A N 1
ATOM 1450 C CA . ASP A 1 193 ? -4.121 -2.590 0.327 1.00 94.31 193 ASP A CA 1
ATOM 1451 C C . ASP A 1 193 ? -4.382 -1.555 -0.776 1.00 94.31 193 ASP A C 1
ATOM 1453 O O . ASP A 1 193 ? -4.739 -1.922 -1.898 1.00 94.31 193 ASP A O 1
ATOM 1457 N N . ILE A 1 194 ? -4.175 -0.274 -0.464 1.00 93.44 194 ILE A N 1
ATOM 1458 C CA . ILE A 1 194 ? -4.239 0.836 -1.420 1.00 93.44 194 ILE A CA 1
ATOM 1459 C C . ILE A 1 194 ? -3.026 1.748 -1.208 1.00 93.44 194 ILE A C 1
ATOM 1461 O O . ILE A 1 194 ? -2.836 2.331 -0.141 1.00 93.44 194 ILE A O 1
ATOM 1465 N N . LYS A 1 195 ? -2.211 1.915 -2.254 1.00 88.06 195 LYS A N 1
ATOM 1466 C CA . LYS A 1 195 ? -1.117 2.890 -2.301 1.00 88.06 195 LYS A CA 1
ATOM 1467 C C . LYS A 1 195 ? -1.639 4.196 -2.868 1.00 88.06 195 LYS A C 1
ATOM 1469 O O . LYS A 1 195 ? -1.732 4.373 -4.081 1.00 88.06 195 LYS A O 1
ATOM 1474 N N . VAL A 1 196 ? -2.000 5.090 -1.961 1.00 78.56 196 VAL A N 1
ATOM 1475 C CA . VAL A 1 196 ? -2.561 6.396 -2.293 1.00 78.56 196 VAL A CA 1
ATOM 1476 C C . VAL A 1 196 ? -1.442 7.367 -2.680 1.00 78.56 196 VAL A C 1
ATOM 1478 O O . VAL A 1 196 ? -0.614 7.729 -1.837 1.00 78.56 196 VAL A O 1
ATOM 1481 N N . GLY A 1 197 ? -1.429 7.787 -3.949 1.00 68.62 197 GLY A N 1
ATOM 1482 C CA . GLY A 1 197 ? -0.527 8.821 -4.461 1.00 68.62 197 GLY A CA 1
ATOM 1483 C C . GLY A 1 197 ? -0.848 10.218 -3.913 1.00 68.62 197 GLY A C 1
ATOM 1484 O O . GLY A 1 197 ? -1.849 10.435 -3.224 1.00 68.62 197 GLY A O 1
ATOM 1485 N N . LYS A 1 198 ? 0.011 11.202 -4.207 1.00 70.38 198 LYS A N 1
ATOM 1486 C CA . LYS A 1 198 ? -0.275 12.617 -3.890 1.00 70.38 198 LYS A CA 1
ATOM 1487 C C . LYS A 1 198 ? -1.477 13.091 -4.711 1.00 70.38 198 LYS A C 1
ATOM 1489 O O . LYS A 1 198 ? -1.584 12.711 -5.866 1.00 70.38 198 LYS A O 1
ATOM 1494 N N . PRO A 1 19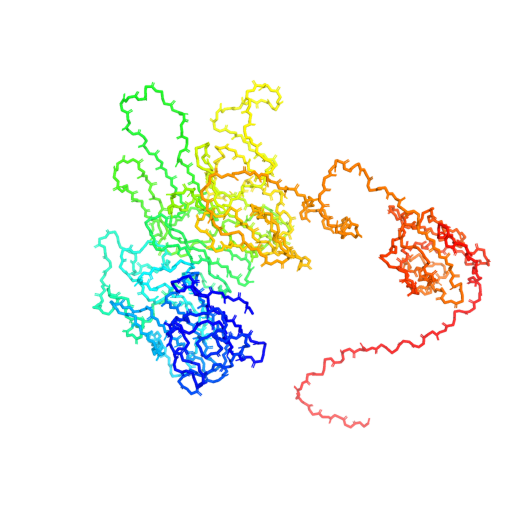9 ? -2.342 13.970 -4.194 1.00 66.31 199 PRO A N 1
ATOM 1495 C CA . PRO A 1 199 ? -3.369 14.596 -5.012 1.00 66.31 199 PRO A CA 1
ATOM 1496 C C . PRO A 1 199 ? -2.763 15.636 -5.955 1.00 66.31 199 PRO A C 1
ATOM 1498 O O . PRO A 1 199 ? -2.630 16.808 -5.605 1.00 66.31 199 PRO A O 1
ATOM 1501 N N . ASP A 1 200 ? -2.426 15.221 -7.168 1.00 71.19 200 ASP A N 1
ATOM 1502 C CA . ASP A 1 200 ? -2.051 16.125 -8.248 1.00 71.19 200 ASP A CA 1
ATOM 1503 C C . ASP A 1 200 ? -2.518 15.588 -9.613 1.00 71.19 200 ASP A C 1
ATOM 1505 O O . ASP A 1 200 ? -3.165 14.542 -9.721 1.00 71.19 200 ASP A O 1
ATOM 1509 N N . VAL A 1 201 ? -2.262 16.357 -10.673 1.00 75.94 201 VAL A N 1
ATOM 1510 C CA . VAL A 1 201 ? -2.678 16.001 -12.038 1.00 75.94 201 VAL A CA 1
ATOM 1511 C C . VAL A 1 201 ? -1.775 14.945 -12.688 1.00 75.94 201 VAL A C 1
ATOM 1513 O O . VAL A 1 201 ? -2.094 14.497 -13.783 1.00 75.94 201 VAL A O 1
ATOM 1516 N N . TYR A 1 202 ? -0.685 14.541 -12.040 1.00 78.88 202 TYR A N 1
ATOM 1517 C CA . TYR A 1 202 ? 0.277 13.533 -12.499 1.00 78.88 202 TYR A CA 1
ATOM 1518 C C . TYR A 1 202 ? 0.252 12.264 -11.641 1.00 78.88 202 TYR A C 1
ATOM 1520 O O . TYR A 1 202 ? 1.080 11.376 -11.821 1.00 78.88 202 TYR A O 1
ATOM 1528 N N . ALA A 1 203 ? -0.688 12.187 -10.707 1.00 80.12 203 ALA A N 1
ATOM 1529 C CA . ALA A 1 203 ? -0.741 11.140 -9.716 1.00 80.12 203 ALA A CA 1
ATOM 1530 C C . ALA A 1 203 ? -1.375 9.856 -10.233 1.00 80.12 203 ALA A C 1
ATOM 1532 O O . ALA A 1 203 ? -2.262 9.864 -11.096 1.00 80.12 203 ALA A O 1
ATOM 1533 N N . SER A 1 204 ? -0.988 8.771 -9.582 1.00 87.69 204 SER A N 1
ATOM 1534 C CA . SER A 1 204 ? -1.559 7.445 -9.730 1.00 87.69 204 SER A CA 1
ATOM 1535 C C . SER A 1 204 ? -1.853 6.883 -8.345 1.00 87.69 204 SER A C 1
ATOM 1537 O O . SER A 1 204 ? -1.154 7.148 -7.367 1.00 87.69 204 SER A O 1
ATOM 1539 N N . THR A 1 205 ? -2.907 6.086 -8.256 1.00 91.12 205 THR A N 1
ATOM 1540 C CA . THR A 1 205 ? -3.223 5.315 -7.054 1.00 91.12 205 THR A CA 1
ATOM 1541 C C . THR A 1 205 ? -3.269 3.850 -7.438 1.00 91.12 205 THR A C 1
ATOM 1543 O O . THR A 1 205 ? -3.810 3.491 -8.487 1.00 91.12 205 THR A O 1
ATOM 1546 N N . PHE A 1 206 ? -2.721 3.001 -6.575 1.00 94.38 206 PHE A N 1
ATOM 1547 C CA . PHE A 1 206 ? -2.667 1.563 -6.799 1.00 94.38 206 PHE A CA 1
ATOM 1548 C C . PHE A 1 206 ? -3.455 0.818 -5.736 1.00 94.38 206 PHE A C 1
ATOM 1550 O O . PHE A 1 206 ? -3.508 1.251 -4.590 1.00 94.38 206 PHE A O 1
ATOM 1557 N N . ALA A 1 207 ? -4.035 -0.318 -6.098 1.00 96.44 207 ALA A N 1
ATOM 1558 C CA . ALA A 1 207 ? -4.709 -1.211 -5.167 1.00 96.44 207 ALA A CA 1
ATOM 1559 C C . ALA A 1 207 ? -4.232 -2.649 -5.366 1.00 96.44 207 ALA A C 1
ATOM 1561 O O . ALA A 1 207 ? -3.929 -3.057 -6.487 1.00 96.44 207 ALA A O 1
ATOM 1562 N N . ILE A 1 208 ? -4.189 -3.415 -4.279 1.00 97.38 208 ILE A N 1
ATOM 1563 C CA . ILE A 1 208 ? -3.823 -4.832 -4.270 1.00 97.38 208 ILE A CA 1
ATOM 1564 C C . ILE A 1 208 ? -5.004 -5.618 -3.707 1.00 97.38 208 ILE A C 1
ATOM 1566 O O . ILE A 1 208 ? -5.519 -5.304 -2.629 1.00 97.38 208 ILE A O 1
ATOM 1570 N N . ALA A 1 209 ? -5.430 -6.644 -4.436 1.00 97.12 209 ALA A N 1
ATOM 1571 C CA . ALA A 1 209 ? -6.476 -7.560 -4.007 1.00 97.12 209 ALA A CA 1
ATOM 1572 C C . ALA A 1 209 ? -5.899 -8.792 -3.295 1.00 97.12 209 ALA A C 1
ATOM 1574 O O . ALA A 1 209 ? -4.768 -9.203 -3.545 1.00 97.12 209 ALA A O 1
ATOM 1575 N N . ALA A 1 210 ? -6.702 -9.438 -2.447 1.00 94.81 210 ALA A N 1
ATOM 1576 C CA . ALA A 1 210 ? -6.36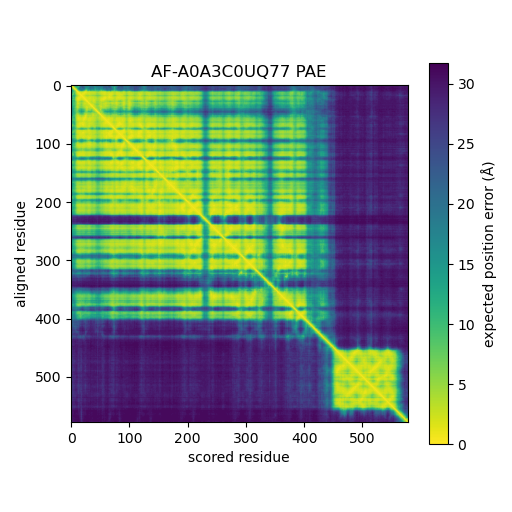9 -10.694 -1.770 1.00 94.81 210 ALA A CA 1
ATOM 1577 C C . ALA A 1 210 ? -6.045 -11.828 -2.757 1.00 94.81 210 ALA A C 1
ATOM 1579 O O . ALA A 1 210 ? -5.281 -12.740 -2.437 1.00 94.81 210 ALA A O 1
ATOM 1580 N N . SER A 1 211 ? -6.598 -11.746 -3.973 1.00 94.88 211 SER A N 1
ATOM 1581 C CA . SER A 1 211 ? -6.286 -12.629 -5.100 1.00 94.88 211 SER A CA 1
ATOM 1582 C C . SER A 1 211 ? -4.817 -12.534 -5.541 1.00 94.88 211 SER A C 1
ATOM 1584 O O . SER A 1 211 ? -4.309 -13.457 -6.174 1.00 94.88 211 SER A O 1
ATOM 1586 N N . GLY A 1 212 ? -4.123 -11.447 -5.187 1.00 95.31 212 GLY A N 1
ATOM 1587 C CA . GLY A 1 212 ? -2.783 -11.104 -5.652 1.00 95.31 212 GLY A CA 1
ATOM 1588 C C . GLY A 1 212 ? -2.771 -10.250 -6.917 1.00 95.31 212 GLY A C 1
ATOM 1589 O O . GLY A 1 212 ? -1.699 -9.866 -7.375 1.00 95.31 212 GLY A O 1
ATOM 1590 N N . LYS A 1 213 ? -3.933 -9.926 -7.494 1.00 97.56 213 LYS A N 1
ATOM 1591 C CA . LYS A 1 213 ? -4.015 -8.965 -8.601 1.00 97.56 213 LYS A CA 1
ATOM 1592 C C . LYS A 1 213 ? -3.781 -7.543 -8.100 1.00 97.56 213 LYS A C 1
ATOM 1594 O O . LYS A 1 213 ? -4.135 -7.203 -6.970 1.00 97.56 213 LYS A O 1
ATOM 1599 N N . ALA A 1 214 ? -3.241 -6.707 -8.979 1.00 97.44 214 ALA A N 1
ATOM 1600 C CA . ALA A 1 214 ? -3.047 -5.287 -8.737 1.00 97.44 214 ALA A CA 1
ATOM 1601 C C . ALA A 1 214 ? -3.852 -4.444 -9.730 1.00 97.44 214 ALA A C 1
ATOM 1603 O O . ALA A 1 214 ? -4.122 -4.872 -10.854 1.00 97.44 214 ALA A O 1
ATOM 1604 N N . TYR A 1 215 ? -4.217 -3.237 -9.311 1.00 96.88 215 TYR A N 1
ATOM 1605 C CA . TYR A 1 215 ? -5.016 -2.297 -10.088 1.00 96.88 215 TYR A CA 1
ATOM 1606 C C . TYR A 1 215 ? -4.419 -0.897 -10.011 1.00 96.88 215 TYR A C 1
ATOM 1608 O O . TYR A 1 215 ? -3.906 -0.508 -8.964 1.00 96.88 215 TYR A O 1
ATOM 1616 N N . ALA A 1 216 ? -4.544 -0.128 -11.089 1.00 95.06 216 ALA A N 1
ATOM 1617 C CA . ALA A 1 216 ? -4.102 1.262 -11.163 1.00 95.06 216 ALA A CA 1
ATOM 1618 C C . ALA A 1 216 ? -5.260 2.195 -11.548 1.00 95.06 216 ALA A C 1
ATOM 1620 O O . ALA A 1 216 ? -6.135 1.825 -12.331 1.00 95.06 216 ALA A O 1
ATOM 1621 N N . THR A 1 217 ? -5.247 3.417 -11.021 1.00 93.19 217 THR A N 1
ATOM 1622 C CA . THR A 1 217 ? -6.092 4.544 -11.444 1.00 93.19 217 THR A CA 1
ATOM 1623 C C . THR A 1 217 ? -5.258 5.829 -11.491 1.00 93.19 217 THR A C 1
ATOM 1625 O O . THR A 1 217 ? -4.170 5.871 -10.918 1.00 93.19 217 THR A O 1
ATOM 1628 N N . GLY A 1 218 ? -5.741 6.888 -12.146 1.00 90.94 218 GLY A N 1
ATOM 1629 C CA . GLY A 1 218 ? -4.953 8.101 -12.374 1.00 90.94 218 GLY A CA 1
ATOM 1630 C C . GLY A 1 218 ? -4.080 8.006 -13.615 1.00 90.94 218 GLY A C 1
ATOM 1631 O O . GLY A 1 218 ? -4.441 7.322 -14.575 1.00 90.94 218 GLY A O 1
ATOM 1632 N N . VAL A 1 219 ? -2.968 8.736 -13.640 1.00 89.50 219 VAL A N 1
ATOM 1633 C CA . VAL A 1 219 ? -2.042 8.689 -14.773 1.00 89.50 219 VAL A CA 1
ATOM 1634 C C . VAL A 1 219 ? -1.404 7.309 -14.832 1.00 89.50 219 VAL A C 1
ATOM 1636 O O . VAL A 1 219 ? -0.779 6.856 -13.889 1.00 89.50 219 VAL A O 1
ATOM 1639 N N . TRP A 1 220 ? -1.540 6.623 -15.959 1.00 91.50 220 TRP A N 1
ATOM 1640 C CA . TRP A 1 220 ? -0.881 5.324 -16.159 1.00 91.50 220 TRP A CA 1
ATOM 1641 C C . TRP A 1 220 ? 0.198 5.394 -17.237 1.00 91.50 220 TRP A C 1
ATOM 1643 O O . TRP A 1 220 ? 1.075 4.532 -17.321 1.00 91.50 220 TRP A O 1
ATOM 1653 N N . ARG A 1 221 ? 0.143 6.438 -18.069 1.00 88.94 221 ARG A N 1
ATOM 1654 C CA . ARG A 1 221 ? 1.076 6.688 -19.160 1.00 88.94 221 ARG A CA 1
ATOM 1655 C C . ARG A 1 221 ? 1.187 8.182 -19.427 1.00 88.94 221 ARG A C 1
ATOM 1657 O O . ARG A 1 221 ? 0.190 8.904 -19.455 1.00 88.94 221 ARG A O 1
ATOM 1664 N N . VAL A 1 222 ? 2.404 8.604 -19.735 1.00 82.25 222 VAL A N 1
ATOM 1665 C CA . VAL A 1 222 ? 2.738 9.962 -20.159 1.00 82.25 222 VAL A CA 1
ATOM 1666 C C . VAL A 1 222 ? 3.341 9.901 -21.554 1.00 82.25 222 VAL A C 1
ATOM 1668 O O . VAL A 1 222 ? 4.050 8.956 -21.902 1.00 82.25 222 VAL A O 1
ATOM 1671 N N . SER A 1 223 ? 3.020 10.885 -22.387 1.00 76.62 223 SER A N 1
ATOM 1672 C CA . SER A 1 223 ? 3.654 11.084 -23.681 1.00 76.62 223 SER A CA 1
ATOM 1673 C C . SER A 1 223 ? 3.975 12.552 -23.882 1.00 76.62 223 SER A C 1
ATOM 1675 O O . SER A 1 223 ? 3.068 13.366 -23.865 1.00 76.62 223 SER A O 1
ATOM 1677 N N . LYS A 1 224 ? 5.236 12.913 -24.096 1.00 67.75 224 LYS A N 1
ATOM 1678 C CA . LYS A 1 224 ? 5.618 14.306 -24.361 1.00 67.75 224 LYS A CA 1
ATOM 1679 C C . LYS A 1 224 ? 5.693 14.572 -25.858 1.00 67.75 224 LYS A C 1
ATOM 1681 O O . LYS A 1 224 ? 6.342 13.836 -26.600 1.00 67.75 224 LYS A O 1
ATOM 1686 N N . ARG A 1 225 ? 5.067 15.658 -26.298 1.00 50.62 225 ARG A N 1
ATOM 1687 C CA . ARG A 1 225 ? 5.209 16.272 -27.618 1.00 50.62 225 ARG A CA 1
ATOM 1688 C C . ARG A 1 225 ? 6.064 17.535 -27.474 1.00 50.62 225 ARG A C 1
ATOM 1690 O O . ARG A 1 225 ? 5.558 18.606 -27.165 1.00 50.62 225 ARG A O 1
ATOM 1697 N N . TYR A 1 226 ? 7.369 17.429 -27.711 1.00 49.75 226 TYR A N 1
ATOM 1698 C CA . TYR A 1 226 ? 8.216 18.619 -27.841 1.00 49.75 226 TYR A CA 1
ATOM 1699 C C . TYR A 1 226 ? 7.809 19.395 -29.108 1.00 49.75 226 TYR A C 1
ATOM 1701 O O . TYR A 1 226 ? 7.949 18.882 -30.216 1.00 49.75 226 TYR A O 1
ATOM 1709 N N . ILE A 1 227 ? 7.302 20.619 -28.948 1.00 43.88 227 ILE A N 1
ATOM 1710 C CA . ILE A 1 227 ? 7.224 21.627 -30.013 1.00 43.88 227 ILE A CA 1
ATOM 1711 C C . ILE A 1 227 ? 8.182 22.742 -29.593 1.00 43.88 227 ILE A C 1
ATOM 1713 O O . ILE A 1 227 ? 7.771 23.721 -28.983 1.00 43.88 227 ILE A O 1
ATOM 1717 N N . ASP A 1 228 ? 9.474 22.556 -29.845 1.00 38.91 228 ASP A N 1
ATOM 1718 C CA . ASP A 1 228 ? 10.467 23.620 -29.700 1.00 38.91 228 ASP A CA 1
ATOM 1719 C C . ASP A 1 228 ? 11.190 23.781 -31.039 1.00 38.91 228 ASP A C 1
ATOM 1721 O O . ASP A 1 228 ? 11.827 22.847 -31.530 1.00 38.91 228 ASP A O 1
ATOM 1725 N N . ALA A 1 229 ? 11.044 24.954 -31.655 1.00 38.94 229 ALA A N 1
ATOM 1726 C CA . ALA A 1 229 ? 11.653 25.279 -32.941 1.00 38.94 229 ALA A CA 1
ATOM 1727 C C . ALA A 1 229 ? 13.187 25.415 -32.854 1.00 38.94 229 ALA A C 1
ATOM 1729 O O . ALA A 1 229 ? 13.855 25.386 -33.886 1.00 38.94 229 ALA A O 1
ATOM 1730 N N . ALA A 1 230 ? 13.755 25.535 -31.646 1.00 44.25 230 ALA A N 1
ATOM 1731 C CA . ALA A 1 230 ? 15.193 25.694 -31.431 1.00 44.25 230 ALA A CA 1
ATOM 1732 C C . ALA A 1 230 ? 15.985 24.371 -31.461 1.00 44.25 230 ALA A C 1
ATOM 1734 O O . ALA A 1 230 ? 17.209 24.394 -31.594 1.00 44.25 230 ALA A O 1
ATOM 1735 N N . TYR A 1 231 ? 15.318 23.213 -31.385 1.00 44.22 231 TYR A N 1
ATOM 1736 C CA . TYR A 1 231 ? 15.966 21.896 -31.400 1.00 44.22 231 TYR A CA 1
ATOM 1737 C C . TYR A 1 231 ? 15.690 21.166 -32.721 1.00 44.22 231 TYR A C 1
ATOM 1739 O O . TYR A 1 231 ? 14.773 20.361 -32.853 1.00 44.22 231 TYR A O 1
ATOM 1747 N N . THR A 1 232 ? 16.533 21.421 -33.720 1.00 38.75 232 THR A N 1
ATOM 1748 C CA . THR A 1 232 ? 16.464 20.889 -35.097 1.00 38.75 232 THR A CA 1
ATOM 1749 C C . THR A 1 232 ? 16.807 19.395 -35.245 1.00 38.75 232 THR A C 1
ATOM 1751 O O . THR A 1 232 ? 17.114 18.939 -36.346 1.00 38.75 232 THR A O 1
ATOM 1754 N N . LYS A 1 233 ? 16.735 18.591 -34.175 1.00 39.16 233 LYS A N 1
ATOM 1755 C CA . LYS A 1 233 ? 16.913 17.130 -34.251 1.00 39.16 233 LYS A CA 1
ATOM 1756 C C . LYS A 1 233 ? 15.693 16.388 -33.693 1.00 39.16 233 LYS A C 1
ATOM 1758 O O . LYS A 1 233 ? 15.483 16.403 -32.479 1.00 39.16 233 LYS A O 1
ATOM 1763 N N . PRO A 1 234 ? 14.921 15.679 -34.537 1.00 35.66 234 PRO A N 1
ATOM 1764 C CA . PRO A 1 234 ? 13.943 14.708 -34.065 1.00 35.66 234 PRO A CA 1
ATOM 1765 C C . PRO A 1 234 ? 14.687 13.578 -33.333 1.00 35.66 234 PRO A C 1
ATOM 1767 O O . PRO A 1 234 ? 15.543 12.935 -33.934 1.00 35.66 234 PRO A O 1
ATOM 1770 N N . GLY A 1 235 ? 14.374 13.328 -32.054 1.00 42.34 235 GLY A N 1
ATOM 1771 C CA . GLY A 1 235 ? 14.672 12.032 -31.420 1.00 42.34 235 GLY A CA 1
ATOM 1772 C C . GLY A 1 235 ? 15.589 11.954 -30.189 1.00 42.34 235 GLY A C 1
ATOM 1773 O O . GLY A 1 235 ? 16.045 10.854 -29.918 1.00 42.34 235 GLY A O 1
ATOM 1774 N N . VAL A 1 236 ? 15.868 13.018 -29.418 1.00 41.31 236 VAL A N 1
ATOM 1775 C CA . VAL A 1 236 ? 16.926 12.933 -28.367 1.00 41.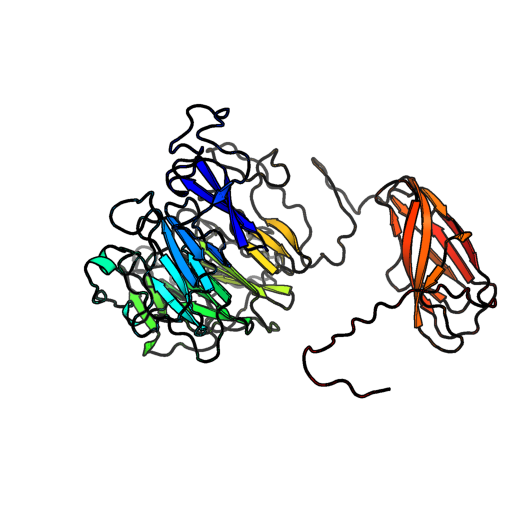31 236 VAL A CA 1
ATOM 1776 C C . VAL A 1 236 ? 16.448 12.949 -26.896 1.00 41.31 236 VAL A C 1
ATOM 1778 O O . VAL A 1 236 ? 17.260 12.735 -26.005 1.00 41.31 236 VAL A O 1
ATOM 1781 N N . TYR A 1 237 ? 15.151 13.086 -26.582 1.00 45.94 237 TYR A N 1
ATOM 1782 C CA . TYR A 1 237 ? 14.683 13.003 -25.179 1.00 45.94 237 TYR A CA 1
ATOM 1783 C C . TYR A 1 237 ? 13.356 12.243 -25.037 1.00 45.94 237 TYR A C 1
ATOM 1785 O O . TYR A 1 237 ? 12.288 12.835 -25.229 1.00 45.94 237 TYR A O 1
ATOM 1793 N N . PRO A 1 238 ? 13.355 10.945 -24.684 1.00 50.66 238 PRO A N 1
ATOM 1794 C CA . PRO A 1 238 ? 12.113 10.214 -24.517 1.00 50.66 238 PRO A CA 1
ATOM 1795 C C . PRO A 1 238 ? 11.478 10.587 -23.179 1.00 50.66 238 PRO A C 1
ATOM 1797 O O . PRO A 1 238 ? 11.947 10.245 -22.100 1.00 50.66 238 PRO A O 1
ATOM 1800 N N . SER A 1 239 ? 10.369 11.303 -23.261 1.00 58.41 239 SER A N 1
ATOM 1801 C CA . SER A 1 239 ? 9.486 11.607 -22.126 1.00 58.41 239 SER A CA 1
ATOM 1802 C C . SER A 1 239 ? 8.144 10.878 -22.263 1.00 58.41 239 SER A C 1
ATOM 1804 O O . SER A 1 239 ? 7.182 11.169 -21.562 1.00 58.41 239 SER A O 1
ATOM 1806 N N . ASN A 1 240 ? 8.101 9.886 -23.161 1.00 75.50 240 ASN A N 1
ATOM 1807 C CA . ASN A 1 240 ? 7.053 8.877 -23.219 1.00 75.50 240 ASN A CA 1
ATOM 1808 C C . ASN A 1 240 ? 7.402 7.765 -22.243 1.00 75.50 240 ASN A C 1
ATOM 1810 O O . ASN A 1 240 ? 8.435 7.145 -22.446 1.00 75.50 240 ASN A O 1
ATOM 1814 N N . TYR A 1 241 ? 6.572 7.491 -21.247 1.00 79.12 241 TYR A N 1
ATOM 1815 C CA . TYR A 1 241 ? 6.799 6.389 -20.313 1.00 79.12 241 TYR A CA 1
ATOM 1816 C C . TYR A 1 241 ? 5.480 5.844 -19.772 1.00 79.12 241 TYR A C 1
ATOM 1818 O O . TYR A 1 241 ? 4.436 6.504 -19.818 1.00 79.12 241 TYR A O 1
ATOM 1826 N N . VAL A 1 242 ? 5.527 4.609 -19.287 1.00 86.50 242 VAL A N 1
ATOM 1827 C CA . VAL A 1 242 ? 4.404 3.907 -18.668 1.00 86.50 242 VAL A CA 1
ATOM 1828 C C . VAL A 1 242 ? 4.673 3.780 -17.173 1.00 86.50 242 VAL A C 1
ATOM 1830 O O . VAL A 1 242 ? 5.684 3.212 -16.766 1.00 86.50 242 VAL A O 1
ATOM 1833 N N . ILE A 1 243 ? 3.752 4.301 -16.363 1.00 89.19 243 ILE A N 1
ATOM 1834 C CA . ILE A 1 243 ? 3.787 4.226 -14.896 1.00 89.19 243 ILE A CA 1
ATOM 1835 C C . ILE A 1 243 ? 3.238 2.876 -14.420 1.00 89.19 243 ILE A C 1
ATOM 1837 O O . ILE A 1 243 ? 3.697 2.339 -13.416 1.00 89.19 243 ILE A O 1
ATOM 1841 N N . ALA A 1 244 ? 2.279 2.306 -15.153 1.00 92.88 244 ALA A N 1
ATOM 1842 C CA . ALA A 1 244 ? 1.659 1.030 -14.816 1.00 92.88 244 ALA A CA 1
ATOM 1843 C C . ALA A 1 244 ? 1.289 0.246 -16.086 1.00 92.88 244 ALA A C 1
ATOM 1845 O O . ALA A 1 244 ? 0.355 0.642 -16.791 1.00 92.88 244 ALA A O 1
ATOM 1846 N N . PRO A 1 245 ? 1.986 -0.859 -16.402 1.00 95.06 245 PRO A N 1
ATOM 1847 C CA . PRO A 1 245 ? 1.563 -1.764 -17.456 1.00 95.06 245 PRO A CA 1
ATOM 1848 C C . PRO A 1 245 ? 0.203 -2.372 -17.103 1.00 95.06 245 PRO A C 1
ATOM 1850 O O . PRO A 1 245 ? 0.015 -2.910 -16.011 1.00 95.06 245 PRO A O 1
ATOM 1853 N N . LEU A 1 246 ? -0.752 -2.291 -18.025 1.00 97.12 246 LEU A N 1
ATOM 1854 C CA . LEU A 1 246 ? -2.118 -2.787 -17.843 1.00 97.12 246 LEU A CA 1
ATOM 1855 C C . LEU A 1 246 ? -2.272 -4.177 -18.451 1.00 97.12 246 LEU A C 1
ATOM 1857 O O . LEU A 1 246 ? -1.598 -4.513 -19.415 1.00 97.12 246 LEU A O 1
ATOM 1861 N N . LYS A 1 247 ? -3.187 -4.998 -17.942 1.00 96.12 247 LYS A N 1
ATOM 1862 C CA . LYS A 1 247 ? -3.405 -6.345 -18.498 1.00 96.12 247 LYS A CA 1
ATOM 1863 C C . LYS A 1 247 ? -3.845 -6.321 -19.964 1.00 96.12 247 LYS A C 1
ATOM 1865 O O . LYS A 1 247 ? -3.516 -7.216 -20.737 1.00 96.12 247 LYS A O 1
ATOM 1870 N N . SER A 1 248 ? -4.601 -5.298 -20.339 1.00 94.62 248 SER A N 1
ATOM 1871 C CA . SER A 1 248 ? -5.080 -5.067 -21.697 1.00 94.62 248 SER A CA 1
ATOM 1872 C C . SER A 1 248 ? -5.269 -3.574 -21.940 1.00 94.62 248 SER A C 1
ATOM 1874 O O . SER A 1 248 ? -5.162 -2.757 -21.022 1.00 94.62 248 SER A O 1
ATOM 1876 N N . ALA A 1 249 ? -5.580 -3.200 -23.182 1.00 93.75 249 ALA A N 1
ATOM 1877 C CA . ALA A 1 249 ? -6.002 -1.839 -23.481 1.00 93.75 249 ALA A CA 1
ATOM 1878 C C . ALA A 1 249 ? -7.219 -1.456 -22.614 1.00 93.75 249 ALA A C 1
ATOM 1880 O O . ALA A 1 249 ? -8.164 -2.248 -22.535 1.00 93.75 249 ALA A O 1
ATOM 1881 N N . PRO A 1 250 ? -7.205 -0.280 -21.955 1.00 92.19 250 PRO A N 1
ATOM 1882 C CA . PRO A 1 250 ? -8.356 0.178 -21.193 1.00 92.19 250 PRO A CA 1
ATOM 1883 C C . PRO A 1 250 ? -9.511 0.487 -22.147 1.00 92.19 250 PRO A C 1
ATOM 1885 O O . PRO A 1 250 ? -9.298 0.920 -23.285 1.00 92.19 250 PRO A O 1
ATOM 1888 N N . LEU A 1 251 ? -10.740 0.279 -21.679 1.00 89.50 251 LEU A N 1
ATOM 1889 C CA . LEU A 1 251 ? -11.929 0.648 -22.438 1.00 89.50 251 LEU A CA 1
ATOM 1890 C C . LEU A 1 251 ? -11.962 2.166 -22.649 1.00 89.50 251 LEU A C 1
ATOM 1892 O O . LEU A 1 251 ? -11.511 2.934 -21.800 1.00 89.50 251 LEU A O 1
ATOM 1896 N N . ALA A 1 252 ? -12.554 2.615 -23.757 1.00 85.94 252 ALA A N 1
ATOM 1897 C CA . ALA A 1 252 ? -12.660 4.045 -24.061 1.00 85.94 252 ALA A CA 1
ATOM 1898 C C . ALA A 1 252 ? -13.413 4.833 -22.972 1.00 85.94 252 ALA A C 1
ATOM 1900 O O . ALA A 1 252 ? -13.093 5.988 -22.722 1.00 85.94 252 ALA A O 1
ATOM 1901 N N . ALA A 1 253 ? -14.376 4.200 -22.293 1.00 85.75 253 ALA A N 1
ATOM 1902 C CA . ALA A 1 253 ? -15.111 4.798 -21.177 1.00 85.75 253 ALA A CA 1
ATOM 1903 C C . ALA A 1 253 ? -14.272 4.947 -19.894 1.00 85.75 253 ALA A C 1
ATOM 1905 O O . ALA A 1 253 ? -14.669 5.682 -18.989 1.00 85.75 253 ALA A O 1
ATOM 1906 N N . ASP A 1 254 ? -13.133 4.257 -19.812 1.00 85.88 254 ASP A N 1
ATOM 1907 C CA . ASP A 1 254 ? -12.290 4.191 -18.617 1.00 85.88 254 ASP A CA 1
ATOM 1908 C C . ASP A 1 254 ? -11.026 5.039 -18.760 1.00 85.88 254 ASP A C 1
ATOM 1910 O O . ASP A 1 254 ? -10.352 5.321 -17.770 1.00 85.88 254 ASP A O 1
ATOM 1914 N N . ALA A 1 255 ? -10.715 5.459 -19.989 1.00 88.31 255 ALA A N 1
ATOM 1915 C CA . ALA A 1 255 ? -9.518 6.200 -20.334 1.00 88.31 255 ALA A CA 1
ATOM 1916 C C . ALA A 1 255 ? -9.834 7.633 -20.777 1.00 88.31 255 ALA A C 1
ATOM 1918 O O . ALA A 1 255 ? -10.774 7.887 -21.525 1.00 88.31 255 ALA A O 1
ATOM 1919 N N . TYR A 1 256 ? -8.991 8.577 -20.370 1.00 88.94 256 TYR A N 1
ATOM 1920 C CA . TYR A 1 256 ? -9.074 9.971 -20.800 1.00 88.94 256 TYR A CA 1
ATOM 1921 C C . TYR A 1 256 ? -7.685 10.513 -21.131 1.00 88.94 256 TYR A C 1
ATOM 1923 O O . TYR A 1 256 ? -6.719 10.223 -20.429 1.00 88.94 256 TYR A O 1
ATOM 1931 N N . MET A 1 257 ? -7.576 11.312 -22.192 1.00 87.38 257 MET A N 1
ATOM 1932 C CA . MET A 1 257 ? -6.326 11.954 -22.599 1.00 87.38 257 MET A CA 1
ATOM 1933 C C . MET A 1 257 ? -6.428 13.465 -22.391 1.00 87.38 257 MET A C 1
ATOM 1935 O O . MET A 1 257 ? -7.376 14.090 -22.862 1.00 87.38 257 MET A O 1
ATOM 1939 N N . ARG A 1 258 ? -5.432 14.063 -21.731 1.00 81.81 258 ARG A N 1
ATOM 1940 C CA . ARG A 1 258 ? -5.338 15.515 -21.510 1.00 81.81 258 ARG A CA 1
ATOM 1941 C C . ARG A 1 258 ? -4.008 16.061 -22.007 1.00 81.81 258 ARG A C 1
ATOM 1943 O O . ARG A 1 258 ? -2.984 15.424 -21.796 1.00 81.81 258 ARG A O 1
ATOM 1950 N N . ASN A 1 259 ? -4.026 17.284 -22.539 1.00 77.75 259 ASN A N 1
ATOM 1951 C CA . ASN A 1 259 ? -2.824 18.043 -22.890 1.00 77.75 259 ASN A CA 1
ATOM 1952 C C . ASN A 1 259 ? -2.741 19.329 -22.040 1.00 77.75 259 ASN A C 1
ATOM 1954 O O . ASN A 1 259 ? -3.337 20.330 -22.439 1.00 77.75 259 ASN A O 1
ATOM 1958 N N . PRO A 1 260 ? -2.082 19.333 -20.863 1.00 63.66 260 PRO A N 1
ATOM 1959 C CA . PRO A 1 260 ? -2.210 20.424 -19.888 1.00 63.66 260 PRO A CA 1
ATOM 1960 C C . PRO A 1 260 ? -1.697 21.802 -20.341 1.00 63.66 260 PRO A C 1
ATOM 1962 O O . PRO A 1 260 ? -2.146 22.798 -19.785 1.00 63.66 260 PRO A O 1
ATOM 1965 N N . SER A 1 261 ? -0.808 21.890 -21.335 1.00 55.59 261 SER A N 1
ATOM 1966 C CA . SER A 1 261 ? -0.257 23.176 -21.817 1.00 55.59 261 SER A CA 1
ATOM 1967 C C . SER A 1 261 ? 0.592 23.041 -23.096 1.00 55.59 261 SER A C 1
ATOM 1969 O O . SER A 1 261 ? 1.540 23.787 -23.316 1.00 55.59 261 SER A O 1
ATOM 1971 N N . GLY A 1 262 ? 0.251 22.091 -23.975 1.00 54.38 262 GLY A N 1
ATOM 1972 C CA . GLY A 1 262 ? 0.840 21.980 -25.321 1.00 54.38 262 GLY A CA 1
ATOM 1973 C C . GLY A 1 262 ? 2.133 21.164 -25.450 1.00 54.38 262 GLY A C 1
ATOM 1974 O O . GLY A 1 262 ? 2.554 20.921 -26.579 1.00 54.38 262 GLY A O 1
ATOM 1975 N N . THR A 1 263 ? 2.724 20.686 -24.350 1.00 59.28 263 THR A N 1
ATOM 1976 C CA . THR A 1 263 ? 3.963 19.884 -24.372 1.00 59.28 263 THR A CA 1
ATOM 1977 C C . THR A 1 263 ? 3.785 18.437 -23.917 1.00 59.28 263 THR A C 1
ATOM 1979 O O . THR A 1 263 ? 4.393 17.566 -24.522 1.00 59.28 263 THR A O 1
ATOM 1982 N N . ASP A 1 264 ? 2.930 18.133 -22.936 1.00 65.75 264 ASP A N 1
ATOM 1983 C CA . ASP A 1 264 ? 2.696 16.758 -22.459 1.00 65.75 264 ASP A CA 1
ATOM 1984 C C . ASP A 1 264 ? 1.261 16.285 -22.732 1.00 65.75 264 ASP A C 1
ATOM 1986 O O . ASP A 1 264 ? 0.304 17.047 -22.610 1.00 65.75 264 ASP A O 1
ATOM 1990 N N . SER A 1 265 ? 1.117 15.009 -23.074 1.00 80.75 265 SER A N 1
ATOM 1991 C CA . SER A 1 265 ? -0.122 14.242 -23.187 1.00 80.75 265 SER A CA 1
ATOM 1992 C C . SER A 1 265 ? -0.178 13.214 -22.058 1.00 80.75 265 SER A C 1
ATOM 1994 O O . SER A 1 265 ? 0.592 12.251 -22.026 1.00 80.75 265 SER A O 1
ATOM 1996 N N . LEU A 1 266 ? -1.110 13.410 -21.131 1.00 85.31 266 LEU A N 1
ATOM 1997 C CA . LEU A 1 266 ? -1.344 12.548 -19.975 1.00 85.31 266 LEU A CA 1
ATOM 1998 C C . LEU A 1 266 ? -2.520 11.616 -20.254 1.00 85.31 266 LEU A C 1
ATOM 2000 O O . LEU A 1 266 ? -3.582 12.069 -20.689 1.00 85.31 266 LEU A O 1
ATOM 2004 N N . PHE A 1 267 ? -2.330 10.322 -19.9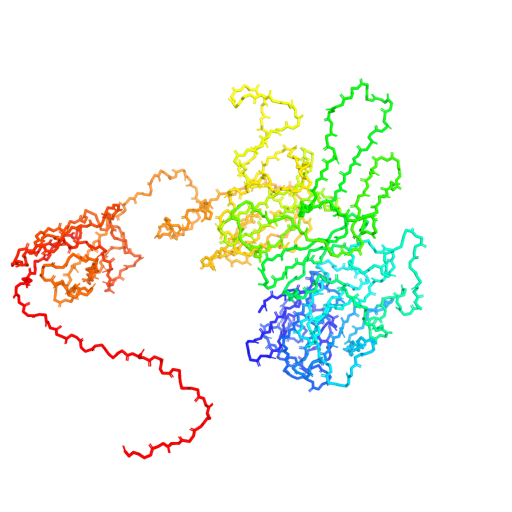99 1.00 89.81 267 PHE A N 1
ATOM 2005 C CA . PHE A 1 267 ? -3.356 9.296 -20.153 1.00 89.81 267 PHE A CA 1
ATOM 2006 C C . PHE A 1 267 ? -3.815 8.848 -18.768 1.00 89.81 267 PHE A C 1
ATOM 2008 O O . PHE A 1 267 ? -3.039 8.267 -18.009 1.00 89.81 267 PHE A O 1
ATOM 2015 N N . TYR A 1 268 ? -5.080 9.115 -18.461 1.00 91.31 268 TYR A N 1
ATOM 2016 C CA . TYR A 1 268 ? -5.712 8.834 -17.180 1.00 91.31 268 TYR A CA 1
ATOM 2017 C C . TYR A 1 268 ? -6.616 7.613 -17.250 1.00 91.31 268 TYR A C 1
ATOM 2019 O O . TYR A 1 268 ? -7.236 7.360 -18.284 1.00 91.31 268 TYR A O 1
ATOM 2027 N N . LEU A 1 269 ? -6.737 6.926 -16.120 1.00 93.19 269 LEU A N 1
ATOM 2028 C CA . LEU A 1 269 ? -7.756 5.929 -15.824 1.00 93.19 269 LEU A CA 1
ATOM 2029 C C . LEU A 1 269 ? -8.728 6.516 -14.799 1.00 93.19 269 LEU A C 1
ATOM 2031 O O . LEU A 1 269 ? -8.309 6.885 -13.703 1.00 93.19 269 LEU A O 1
ATOM 2035 N N . ASN A 1 270 ? -10.016 6.590 -15.125 1.00 90.56 270 ASN A N 1
ATOM 2036 C CA . ASN A 1 270 ? -11.035 7.170 -14.233 1.00 90.56 270 ASN A CA 1
ATOM 2037 C C . ASN A 1 270 ? -11.549 6.204 -13.146 1.00 90.56 270 ASN A C 1
ATOM 2039 O O . ASN A 1 270 ? -12.275 6.612 -12.238 1.00 90.56 270 ASN A O 1
ATOM 2043 N N . ARG A 1 271 ? -11.167 4.931 -13.244 1.00 92.69 271 ARG A N 1
ATOM 2044 C CA . ARG A 1 271 ? -11.445 3.842 -12.303 1.00 92.69 271 ARG A CA 1
ATOM 2045 C C . ARG A 1 271 ? -10.192 2.998 -12.109 1.00 92.69 271 ARG A C 1
ATOM 2047 O O . ARG A 1 271 ? -9.207 3.186 -12.824 1.00 92.69 271 ARG A O 1
ATOM 2054 N N . PHE A 1 272 ? -10.245 2.058 -11.175 1.00 94.56 272 PHE A N 1
ATOM 2055 C CA . PHE A 1 272 ? -9.208 1.045 -11.027 1.00 94.56 272 PHE A CA 1
ATOM 2056 C C . PHE A 1 272 ? -9.279 0.020 -12.167 1.00 94.56 272 PHE A C 1
ATOM 2058 O O . PHE A 1 272 ? -10.303 -0.632 -12.367 1.00 94.56 272 PHE A O 1
ATOM 2065 N N . VAL A 1 273 ? -8.184 -0.120 -12.915 1.00 95.44 273 VAL A N 1
ATOM 2066 C CA . VAL A 1 273 ? -8.036 -1.068 -14.031 1.00 95.44 273 VAL A CA 1
ATOM 2067 C C . VAL A 1 273 ? -6.924 -2.064 -13.716 1.00 95.44 273 VAL A C 1
ATOM 2069 O O . VAL A 1 273 ? -5.899 -1.689 -13.148 1.00 95.44 273 VAL A O 1
ATOM 2072 N N . GLU A 1 274 ? -7.138 -3.336 -14.064 1.00 96.50 274 GLU A N 1
ATOM 2073 C CA . GLU A 1 274 ? -6.211 -4.436 -13.763 1.00 96.50 274 GLU A CA 1
ATOM 2074 C C . GLU A 1 274 ? -4.845 -4.207 -14.429 1.00 96.50 274 GLU A C 1
ATOM 2076 O O . GLU A 1 274 ? -4.736 -4.001 -15.645 1.00 96.50 274 GLU A O 1
ATOM 2081 N N . MET A 1 275 ? -3.794 -4.261 -13.618 1.00 97.50 275 MET A N 1
ATOM 2082 C CA . MET A 1 275 ? -2.407 -4.210 -14.067 1.00 97.50 275 MET A CA 1
ATOM 2083 C C . MET A 1 275 ? -2.003 -5.549 -14.690 1.00 97.50 275 MET A C 1
ATOM 2085 O O . MET A 1 275 ? -2.545 -6.602 -14.352 1.00 97.50 275 MET A O 1
ATOM 2089 N N . ALA A 1 276 ? -1.028 -5.531 -15.597 1.00 97.50 276 ALA A N 1
ATOM 2090 C CA . ALA A 1 276 ? -0.430 -6.767 -16.088 1.00 97.50 276 ALA A CA 1
ATOM 2091 C C . ALA A 1 276 ? 0.238 -7.506 -14.919 1.00 97.50 276 ALA A C 1
ATOM 2093 O O . ALA A 1 276 ? 0.891 -6.879 -14.083 1.00 97.50 276 ALA A O 1
ATOM 2094 N N . MET A 1 277 ? 0.108 -8.831 -14.863 1.00 96.88 277 MET A N 1
ATOM 2095 C CA . MET A 1 277 ? 0.878 -9.634 -13.911 1.00 96.88 277 MET A CA 1
ATOM 2096 C C . MET A 1 277 ? 2.331 -9.734 -14.400 1.00 96.88 277 MET A C 1
ATOM 2098 O O . MET A 1 277 ? 2.541 -9.995 -15.591 1.00 96.88 277 MET A O 1
ATOM 2102 N N . PRO A 1 278 ? 3.342 -9.530 -13.539 1.00 94.06 278 PRO A N 1
ATOM 2103 C CA . PRO A 1 278 ? 4.726 -9.723 -13.943 1.00 94.06 278 PRO A CA 1
ATOM 2104 C C . PRO A 1 278 ? 5.034 -11.167 -14.382 1.00 94.06 278 PRO A C 1
ATOM 2106 O O . PRO A 1 278 ? 4.425 -12.111 -13.869 1.00 94.06 278 PRO A O 1
ATOM 2109 N N . PRO A 1 279 ? 5.969 -11.373 -15.331 1.00 88.94 279 PRO A N 1
ATOM 2110 C CA . PRO A 1 279 ? 6.298 -12.699 -15.847 1.00 88.94 279 PRO A CA 1
ATOM 2111 C C . PRO A 1 279 ? 6.647 -13.713 -14.750 1.00 88.94 279 PRO A C 1
ATOM 2113 O O . PRO A 1 279 ? 7.539 -13.495 -13.933 1.00 88.94 279 PRO A O 1
ATOM 2116 N N . GLY A 1 280 ? 5.950 -14.851 -14.745 1.00 87.19 280 GLY A N 1
ATOM 2117 C CA . GLY A 1 280 ? 6.184 -15.935 -13.786 1.00 87.19 280 GLY A CA 1
ATOM 2118 C C . GLY A 1 280 ? 5.764 -15.631 -12.343 1.00 87.19 280 GLY A C 1
ATOM 2119 O O . GLY A 1 280 ? 6.053 -16.441 -11.466 1.00 87.19 280 GLY A O 1
ATOM 2120 N N . ALA A 1 281 ? 5.127 -14.488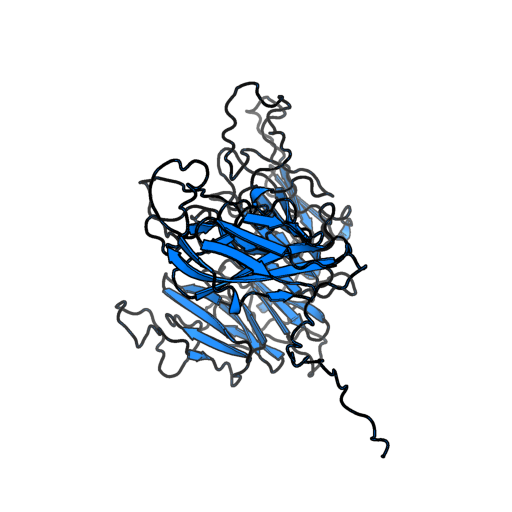 -12.074 1.00 93.19 281 ALA A N 1
ATOM 2121 C CA . ALA A 1 281 ? 4.483 -14.202 -10.797 1.00 93.19 281 ALA A CA 1
ATOM 2122 C C . ALA A 1 281 ? 3.021 -14.659 -10.835 1.00 93.19 281 ALA A C 1
ATOM 2124 O O . ALA A 1 281 ? 2.382 -14.637 -11.890 1.00 93.19 281 ALA A O 1
ATOM 2125 N N . SER A 1 282 ? 2.479 -15.046 -9.680 1.00 94.19 282 SER A N 1
ATOM 2126 C CA . SER A 1 282 ? 1.039 -15.283 -9.527 1.00 94.19 282 SER A CA 1
ATOM 2127 C C . SER A 1 282 ? 0.363 -14.209 -8.676 1.00 94.19 282 SER A C 1
ATOM 2129 O O . SER A 1 282 ? -0.852 -14.029 -8.776 1.00 94.19 282 SER A O 1
ATOM 2131 N N . LYS A 1 283 ? 1.142 -13.458 -7.882 1.00 96.19 283 LYS A N 1
ATOM 2132 C CA . LYS A 1 283 ? 0.648 -12.390 -7.009 1.00 96.19 283 LYS A CA 1
ATOM 2133 C C . LYS A 1 283 ? 1.621 -11.218 -6.929 1.00 96.19 283 LYS A C 1
ATOM 2135 O O . LYS A 1 283 ? 2.819 -11.398 -6.713 1.00 96.19 283 LYS A O 1
ATOM 2140 N N . VAL A 1 284 ? 1.066 -10.013 -6.978 1.00 97.19 284 VAL A N 1
ATOM 2141 C CA . VAL A 1 284 ? 1.709 -8.787 -6.507 1.00 97.19 284 VAL A CA 1
ATOM 2142 C C . VAL A 1 284 ? 1.533 -8.714 -4.991 1.00 97.19 284 VAL A C 1
ATOM 2144 O O . VAL A 1 284 ? 0.419 -8.806 -4.477 1.00 97.19 284 VAL A O 1
ATOM 2147 N N . LEU A 1 285 ? 2.645 -8.581 -4.274 1.00 94.62 285 LEU A N 1
ATOM 2148 C CA . LEU A 1 285 ? 2.694 -8.507 -2.815 1.00 94.62 285 LEU A CA 1
ATOM 2149 C C . LEU A 1 285 ? 2.724 -7.066 -2.312 1.00 94.62 285 LEU A C 1
ATOM 2151 O O . LEU A 1 285 ? 2.120 -6.771 -1.283 1.00 94.62 285 LEU A O 1
ATOM 2155 N N . ASP A 1 286 ? 3.441 -6.186 -3.014 1.00 94.12 286 ASP A N 1
ATOM 2156 C CA . ASP A 1 286 ? 3.545 -4.778 -2.646 1.00 94.12 286 ASP A CA 1
ATOM 2157 C C . ASP A 1 286 ? 3.909 -3.890 -3.841 1.00 94.12 286 ASP A C 1
ATOM 2159 O O . ASP A 1 286 ? 4.474 -4.361 -4.831 1.00 94.12 286 ASP A O 1
ATOM 2163 N N . ILE A 1 287 ? 3.599 -2.598 -3.732 1.00 91.81 287 ILE A N 1
ATOM 2164 C CA . ILE A 1 287 ? 3.821 -1.591 -4.777 1.00 91.81 287 ILE A CA 1
ATOM 2165 C C . ILE A 1 287 ? 4.466 -0.349 -4.158 1.00 91.81 287 ILE A C 1
ATOM 2167 O O . ILE A 1 287 ? 4.021 0.138 -3.119 1.00 91.81 287 ILE A O 1
ATOM 2171 N N . ALA A 1 288 ? 5.482 0.203 -4.818 1.00 84.94 288 ALA A N 1
ATOM 2172 C CA . ALA A 1 288 ? 6.086 1.482 -4.457 1.00 84.94 288 ALA A CA 1
ATOM 2173 C C . ALA A 1 288 ? 6.170 2.419 -5.666 1.00 84.94 288 ALA A C 1
ATOM 2175 O O . ALA A 1 288 ? 6.407 1.981 -6.787 1.00 84.94 288 ALA A O 1
ATOM 2176 N N . THR A 1 289 ? 6.009 3.720 -5.423 1.00 80.38 289 THR A N 1
ATOM 2177 C CA . THR A 1 289 ? 5.971 4.761 -6.460 1.00 80.38 289 THR A CA 1
ATOM 2178 C C . THR A 1 289 ? 7.141 5.738 -6.334 1.00 80.38 289 THR A C 1
ATOM 2180 O O . THR A 1 289 ? 7.509 6.182 -5.236 1.00 80.38 289 THR A O 1
ATOM 2183 N N . GLY A 1 290 ? 7.703 6.105 -7.481 1.00 73.06 290 GLY A N 1
ATOM 2184 C CA . GLY A 1 290 ? 8.850 6.983 -7.663 1.00 73.06 290 GLY A CA 1
ATOM 2185 C C . GLY A 1 290 ? 8.443 8.365 -8.134 1.00 73.06 290 GLY A C 1
ATOM 2186 O O . GLY A 1 290 ? 7.451 8.502 -8.845 1.00 73.06 290 GLY A O 1
ATOM 2187 N N . ARG A 1 291 ? 9.208 9.378 -7.725 1.00 68.94 291 ARG A N 1
ATOM 2188 C CA . ARG A 1 291 ? 9.097 10.755 -8.214 1.00 68.94 291 ARG A CA 1
ATOM 2189 C C . ARG A 1 291 ? 10.471 11.268 -8.616 1.00 68.94 291 ARG A C 1
ATOM 2191 O O . ARG A 1 291 ? 11.463 10.822 -8.043 1.00 68.94 291 ARG A O 1
ATOM 2198 N N . GLU A 1 292 ? 10.514 12.209 -9.545 1.00 58.31 292 GLU A N 1
ATOM 2199 C CA . GLU A 1 292 ? 11.741 12.924 -9.915 1.00 58.31 292 GLU A CA 1
ATOM 2200 C C . GLU A 1 292 ? 12.181 13.865 -8.775 1.00 58.31 292 GLU A C 1
ATOM 2202 O O . GLU A 1 292 ? 11.344 14.496 -8.123 1.00 58.31 292 GLU A O 1
ATOM 2207 N N . PHE A 1 293 ? 13.489 13.957 -8.499 1.00 55.34 293 PHE A N 1
ATOM 2208 C CA . PHE A 1 293 ? 14.012 14.908 -7.509 1.00 55.34 293 PHE A CA 1
ATOM 2209 C C . PHE A 1 293 ? 13.591 16.334 -7.870 1.00 55.34 293 PHE A C 1
ATOM 2211 O O . PHE A 1 293 ? 13.701 16.736 -9.023 1.00 55.34 293 PHE A O 1
ATOM 2218 N N . SER A 1 294 ? 13.110 17.102 -6.886 1.00 52.59 294 SER A N 1
ATOM 2219 C CA . SER A 1 294 ? 12.517 18.447 -7.048 1.00 52.59 294 SER A CA 1
ATOM 2220 C C . SER A 1 294 ? 11.166 18.518 -7.779 1.00 52.59 294 SER A C 1
ATOM 2222 O O . SER A 1 294 ? 10.636 19.612 -7.974 1.00 52.59 294 SER A O 1
ATOM 2224 N N . SER A 1 295 ? 10.572 17.372 -8.120 1.00 57.59 295 SER A N 1
ATOM 2225 C CA . SER A 1 295 ? 9.265 17.283 -8.764 1.00 57.59 295 SER A CA 1
ATOM 2226 C C . SER A 1 295 ? 8.259 16.504 -7.918 1.00 57.59 295 SER A C 1
ATOM 2228 O O . SER A 1 295 ? 8.589 15.607 -7.141 1.00 57.59 295 SER A O 1
ATOM 2230 N N . ASP A 1 296 ? 6.987 16.840 -8.098 1.00 56.78 296 ASP A N 1
ATOM 2231 C CA . ASP A 1 296 ? 5.869 16.121 -7.498 1.00 56.78 296 ASP A CA 1
ATOM 2232 C C . ASP A 1 296 ? 5.292 15.031 -8.412 1.00 56.78 296 ASP A C 1
ATOM 2234 O O . ASP A 1 296 ? 4.342 14.356 -8.025 1.00 56.78 296 ASP A O 1
ATOM 2238 N N . TYR A 1 297 ? 5.847 14.828 -9.606 1.00 67.38 297 TYR A N 1
ATOM 2239 C CA . TYR A 1 297 ? 5.280 13.905 -10.588 1.00 67.38 297 TYR A CA 1
ATOM 2240 C C . TYR A 1 297 ? 5.680 12.465 -10.317 1.00 67.38 297 TYR A C 1
ATOM 2242 O O . TYR A 1 297 ? 6.835 12.181 -10.004 1.00 67.38 297 TYR A O 1
ATOM 2250 N N . GLU A 1 298 ? 4.728 11.548 -10.470 1.00 71.56 298 GLU A N 1
ATOM 2251 C CA . GLU A 1 298 ? 5.034 10.125 -10.467 1.00 71.56 298 GLU A CA 1
ATOM 2252 C C . GLU A 1 298 ? 5.668 9.723 -11.792 1.00 71.56 298 GLU A C 1
ATOM 2254 O O . GLU A 1 298 ? 5.113 9.924 -12.871 1.00 71.56 298 GLU A O 1
ATOM 2259 N N . THR A 1 299 ? 6.865 9.165 -11.695 1.00 77.06 299 THR A N 1
ATOM 2260 C CA . THR A 1 299 ? 7.720 8.860 -12.845 1.00 77.06 299 THR A CA 1
ATOM 2261 C C . THR A 1 299 ? 8.014 7.377 -12.963 1.00 77.06 299 THR A C 1
ATOM 2263 O O . THR A 1 299 ? 8.374 6.925 -14.048 1.00 77.06 299 THR A O 1
ATOM 2266 N N . ALA A 1 300 ? 7.857 6.613 -11.880 1.00 81.50 300 ALA A N 1
ATOM 2267 C CA . ALA A 1 300 ? 8.182 5.198 -11.849 1.00 81.50 300 ALA A CA 1
ATOM 2268 C C . ALA A 1 300 ? 7.365 4.405 -10.827 1.00 81.50 300 ALA A C 1
ATOM 2270 O O . ALA A 1 300 ? 6.868 4.954 -9.844 1.00 81.50 300 ALA A O 1
ATOM 2271 N N . THR A 1 301 ? 7.304 3.092 -11.032 1.00 88.12 301 THR A N 1
ATOM 2272 C CA . THR A 1 301 ? 6.649 2.131 -10.142 1.00 88.12 301 THR A CA 1
ATOM 2273 C C . THR A 1 301 ? 7.520 0.890 -9.993 1.00 88.12 301 THR A C 1
ATOM 2275 O O . THR A 1 301 ? 8.009 0.360 -10.990 1.00 88.12 301 THR A O 1
ATOM 2278 N N . LEU A 1 302 ? 7.667 0.407 -8.759 1.00 87.25 302 LEU A N 1
ATOM 2279 C CA . LEU A 1 302 ? 8.223 -0.902 -8.417 1.00 87.25 302 LEU A CA 1
ATOM 2280 C C . LEU A 1 302 ? 7.116 -1.817 -7.894 1.00 87.25 302 LEU A C 1
ATOM 2282 O O . LEU A 1 302 ? 6.283 -1.384 -7.096 1.00 87.25 302 LEU A O 1
ATOM 2286 N N . VAL A 1 303 ? 7.142 -3.090 -8.286 1.00 92.62 303 VAL A N 1
ATOM 2287 C CA . VAL A 1 303 ? 6.221 -4.119 -7.785 1.00 92.62 303 VAL A CA 1
ATOM 2288 C C . VAL A 1 303 ? 6.988 -5.332 -7.277 1.00 92.62 303 VAL A C 1
ATOM 2290 O O . VAL A 1 303 ? 7.796 -5.907 -8.002 1.00 92.62 303 VAL A O 1
ATOM 2293 N N . ALA A 1 304 ? 6.737 -5.721 -6.027 1.00 91.00 304 ALA A N 1
ATOM 2294 C CA . ALA A 1 304 ? 7.286 -6.931 -5.419 1.00 91.00 304 ALA A CA 1
ATOM 2295 C C . ALA A 1 304 ? 6.311 -8.099 -5.588 1.00 91.00 304 ALA A C 1
ATOM 2297 O O . ALA A 1 304 ? 5.109 -7.931 -5.376 1.00 91.00 304 ALA A O 1
ATOM 2298 N N . CYS A 1 305 ? 6.819 -9.275 -5.959 1.00 91.81 305 CYS A N 1
ATOM 2299 C CA . CYS A 1 305 ? 6.003 -10.422 -6.358 1.00 91.81 305 CYS A CA 1
ATOM 2300 C C . CYS A 1 305 ? 6.248 -11.668 -5.494 1.00 91.81 305 CYS A C 1
ATOM 2302 O O . CYS A 1 305 ? 7.259 -11.806 -4.803 1.00 91.81 305 CYS A O 1
ATOM 2304 N N . ASP A 1 306 ? 5.308 -12.609 -5.547 1.00 89.75 306 ASP A N 1
ATOM 2305 C CA . ASP A 1 306 ? 5.356 -13.878 -4.811 1.00 89.75 306 ASP A CA 1
ATOM 2306 C C . ASP A 1 306 ? 6.450 -14.840 -5.275 1.00 89.75 306 ASP A C 1
ATOM 2308 O O . ASP A 1 306 ? 7.003 -15.574 -4.460 1.00 89.75 306 ASP A O 1
ATOM 2312 N N . ASN A 1 307 ? 6.838 -14.774 -6.545 1.00 84.06 307 ASN A N 1
ATOM 2313 C CA . ASN A 1 307 ? 7.989 -15.501 -7.083 1.00 84.06 307 ASN A CA 1
ATOM 2314 C C . ASN A 1 307 ? 9.351 -14.946 -6.615 1.00 84.06 307 ASN A C 1
ATOM 2316 O O . ASN A 1 307 ? 10.390 -15.376 -7.111 1.00 84.06 307 ASN A O 1
ATOM 2320 N N . GLY A 1 308 ? 9.354 -13.969 -5.703 1.00 77.88 308 GLY A N 1
ATOM 2321 C CA . GLY A 1 308 ? 10.566 -13.342 -5.192 1.00 77.88 308 GLY A CA 1
ATOM 2322 C C . GLY A 1 308 ? 11.176 -12.336 -6.156 1.00 77.88 308 GLY A C 1
ATOM 2323 O O . GLY A 1 308 ? 12.227 -11.798 -5.857 1.00 77.88 308 GLY A O 1
ATOM 2324 N N . LYS A 1 309 ? 10.554 -12.024 -7.291 1.00 83.75 309 LYS A N 1
ATOM 2325 C CA . LYS A 1 309 ? 11.080 -11.016 -8.213 1.00 83.75 309 LYS A CA 1
ATOM 2326 C C . LYS A 1 309 ? 10.470 -9.649 -7.951 1.00 83.75 309 LYS A C 1
ATOM 2328 O O . LYS A 1 309 ? 9.356 -9.525 -7.437 1.00 83.75 309 LYS A O 1
ATOM 2333 N N . VAL A 1 310 ? 11.209 -8.615 -8.334 1.00 82.38 310 VAL A N 1
ATOM 2334 C CA . VAL A 1 310 ? 10.738 -7.231 -8.312 1.00 82.38 310 VAL A CA 1
ATOM 2335 C C . VAL A 1 310 ? 10.824 -6.674 -9.717 1.00 82.38 310 VAL A C 1
ATOM 2337 O O . VAL A 1 310 ? 11.815 -6.893 -10.407 1.00 82.38 310 VAL A O 1
ATOM 2340 N N . TYR A 1 311 ? 9.791 -5.960 -10.145 1.00 86.75 311 TYR A N 1
ATOM 2341 C CA . TYR A 1 311 ? 9.734 -5.368 -11.476 1.00 86.75 311 TYR A CA 1
ATOM 2342 C C . TYR A 1 311 ? 9.567 -3.863 -11.399 1.00 86.75 311 TYR A C 1
ATOM 2344 O O . TYR A 1 311 ? 8.959 -3.346 -10.465 1.00 86.75 311 TYR A O 1
ATOM 2352 N N . TRP A 1 312 ? 10.091 -3.178 -12.407 1.00 85.06 312 TRP A N 1
ATOM 2353 C CA . TRP A 1 312 ? 10.046 -1.733 -12.534 1.00 85.06 312 TRP A CA 1
ATOM 2354 C C . TRP A 1 312 ? 9.420 -1.316 -13.860 1.00 85.06 312 TRP A C 1
ATOM 2356 O O . TRP A 1 312 ? 9.520 -2.000 -14.881 1.00 85.06 312 TRP A O 1
ATOM 2366 N N . THR A 1 313 ? 8.814 -0.140 -13.849 1.00 86.00 313 THR A N 1
ATOM 2367 C CA . THR A 1 313 ? 8.466 0.615 -15.048 1.00 86.00 313 THR A CA 1
ATOM 2368 C C . THR A 1 313 ? 8.544 2.103 -14.729 1.00 86.00 313 THR A C 1
ATOM 2370 O O . THR A 1 313 ? 8.454 2.493 -13.565 1.00 86.00 313 THR A O 1
ATOM 2373 N N . GLY A 1 314 ? 8.689 2.945 -15.744 1.00 82.19 314 GLY A N 1
ATOM 2374 C CA . GLY A 1 314 ? 8.762 4.388 -15.569 1.00 82.19 314 GLY A CA 1
ATOM 2375 C C . GLY A 1 314 ? 9.852 5.029 -16.402 1.00 82.19 314 GLY A C 1
ATOM 2376 O O . GLY A 1 314 ? 10.236 4.503 -17.443 1.00 82.19 314 GLY A O 1
ATOM 2377 N N . LYS A 1 315 ? 10.354 6.166 -15.932 1.00 77.31 315 LYS A N 1
ATOM 2378 C CA . LYS A 1 315 ? 11.460 6.918 -16.525 1.00 77.31 315 LYS A CA 1
ATOM 2379 C C . LYS A 1 315 ? 12.421 7.381 -15.436 1.00 77.31 315 LYS A C 1
ATOM 2381 O O . LYS A 1 315 ? 11.951 8.003 -14.495 1.00 77.31 315 LYS A O 1
ATOM 2386 N N . ASN A 1 316 ? 13.725 7.217 -15.635 1.00 69.62 316 ASN A N 1
ATOM 2387 C CA . ASN A 1 316 ? 14.788 7.957 -14.947 1.00 69.62 316 ASN A CA 1
ATOM 2388 C C . ASN A 1 316 ? 15.315 9.092 -15.842 1.00 69.62 316 ASN A C 1
ATOM 2390 O O . ASN A 1 316 ? 15.373 8.942 -17.063 1.00 69.62 316 ASN A O 1
ATOM 2394 N N . ASP A 1 317 ? 15.717 10.224 -15.263 1.00 60.47 317 ASP A N 1
ATOM 2395 C CA . ASP A 1 317 ? 16.388 11.314 -15.987 1.00 60.47 317 ASP A CA 1
ATOM 2396 C C . ASP A 1 317 ? 17.886 11.349 -15.639 1.00 60.47 317 ASP A C 1
ATOM 2398 O O . ASP A 1 317 ? 18.279 11.019 -14.525 1.00 60.47 317 ASP A O 1
ATOM 2402 N N . SER A 1 318 ? 18.735 11.754 -16.588 1.00 52.78 318 SER A N 1
ATOM 2403 C CA . SER A 1 318 ? 20.172 11.945 -16.351 1.00 52.78 318 SER A CA 1
ATOM 2404 C C . SER A 1 318 ? 20.480 13.222 -15.557 1.00 52.78 318 SER A C 1
ATOM 2406 O O . SER A 1 318 ? 21.612 13.408 -15.125 1.00 52.78 318 SER A O 1
ATOM 2408 N N . ARG A 1 319 ? 19.515 14.147 -15.428 1.00 47.50 319 ARG A N 1
ATOM 2409 C CA . ARG A 1 319 ? 19.671 15.425 -14.703 1.00 47.50 319 ARG A CA 1
ATOM 2410 C C . ARG A 1 319 ? 19.045 15.422 -13.307 1.00 47.50 319 ARG A C 1
ATOM 2412 O O . ARG A 1 319 ? 19.462 16.213 -12.468 1.00 47.50 319 ARG A O 1
ATOM 2419 N N . ALA A 1 320 ? 18.061 14.557 -13.075 1.00 51.53 320 ALA A N 1
ATOM 2420 C CA . ALA A 1 320 ? 17.374 14.382 -11.801 1.00 51.5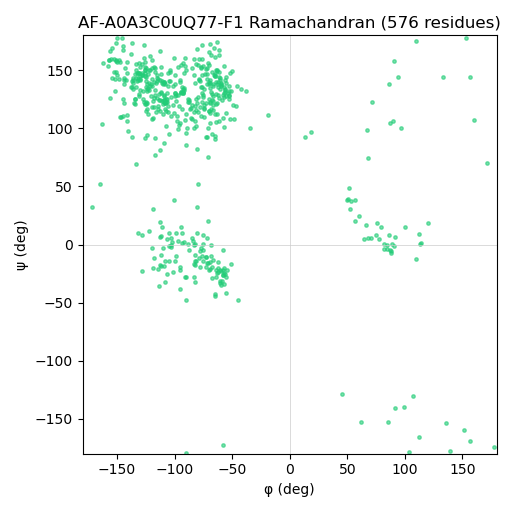3 320 ALA A CA 1
ATOM 2421 C C . ALA A 1 320 ? 16.975 12.906 -11.665 1.00 51.53 320 ALA A C 1
ATOM 2423 O O . ALA A 1 320 ? 16.115 12.407 -12.391 1.00 51.53 320 ALA A O 1
ATOM 2424 N N . ALA A 1 321 ? 17.637 12.188 -10.759 1.00 53.31 321 ALA A N 1
ATOM 2425 C CA . ALA A 1 321 ? 17.314 10.793 -10.483 1.00 53.31 321 ALA A CA 1
ATOM 2426 C C . ALA A 1 321 ? 15.904 10.643 -9.860 1.00 53.31 321 ALA A C 1
ATOM 2428 O O . ALA A 1 321 ? 15.235 11.617 -9.494 1.00 53.31 321 ALA A O 1
ATOM 2429 N N . ASN A 1 322 ? 15.417 9.408 -9.776 1.00 58.03 322 ASN A N 1
ATOM 2430 C CA . ASN A 1 322 ? 14.151 9.116 -9.115 1.00 58.03 322 ASN A CA 1
ATOM 2431 C C . ASN A 1 322 ? 14.343 8.786 -7.638 1.00 58.03 322 ASN A C 1
ATOM 2433 O O . ASN A 1 322 ? 15.342 8.212 -7.221 1.00 58.03 322 ASN A O 1
ATOM 2437 N N . THR A 1 323 ? 13.299 9.034 -6.849 1.00 56.03 323 THR A N 1
ATOM 2438 C CA . THR A 1 323 ? 13.254 8.671 -5.426 1.00 56.03 323 THR A CA 1
ATOM 2439 C C . THR A 1 323 ? 13.097 7.172 -5.168 1.00 56.03 323 THR A C 1
ATOM 2441 O O . THR A 1 323 ? 13.142 6.744 -4.018 1.00 56.03 323 THR A O 1
ATOM 2444 N N . ILE A 1 324 ? 12.793 6.385 -6.201 1.00 60.25 324 ILE A N 1
ATOM 2445 C CA . ILE A 1 324 ? 12.963 4.933 -6.168 1.00 60.25 324 ILE A CA 1
ATOM 2446 C C . ILE A 1 324 ? 13.975 4.601 -7.247 1.00 60.25 324 ILE A C 1
ATOM 2448 O O . ILE A 1 324 ? 13.804 5.020 -8.395 1.00 60.25 324 ILE A O 1
ATOM 2452 N N . TYR A 1 325 ? 15.028 3.886 -6.871 1.00 59.94 325 TYR A N 1
ATOM 2453 C CA . TYR A 1 325 ? 16.004 3.472 -7.856 1.00 59.94 325 TYR A CA 1
ATOM 2454 C C . TYR A 1 325 ? 15.479 2.297 -8.647 1.00 59.94 325 TYR A C 1
ATOM 2456 O O . TYR A 1 325 ? 14.636 1.516 -8.200 1.00 59.94 325 TYR A O 1
ATOM 2464 N N . SER A 1 326 ? 15.983 2.211 -9.859 1.00 54.88 326 SER A N 1
ATOM 2465 C CA . SER A 1 326 ? 15.541 1.225 -10.815 1.00 54.88 326 SER A CA 1
ATOM 2466 C C . SER A 1 326 ? 16.153 -0.161 -10.532 1.00 54.88 326 SER A C 1
ATOM 2468 O O . SER A 1 326 ? 15.543 -1.173 -10.855 1.00 54.88 326 SER A O 1
ATOM 2470 N N . GLY A 1 327 ? 17.253 -0.218 -9.768 1.00 52.28 327 GLY A N 1
ATOM 2471 C CA . GLY A 1 327 ? 17.776 -1.432 -9.143 1.00 52.28 327 GLY A CA 1
ATOM 2472 C C . GLY A 1 327 ? 18.317 -2.425 -10.162 1.00 52.28 327 GLY A C 1
ATOM 2473 O O . GLY A 1 327 ? 17.664 -3.428 -10.408 1.00 52.28 327 GLY A O 1
ATOM 2474 N N . ASN A 1 328 ? 19.494 -2.129 -10.727 1.00 54.75 328 ASN A N 1
ATOM 2475 C CA . ASN A 1 328 ? 20.271 -2.916 -11.702 1.00 54.75 328 ASN A CA 1
ATOM 2476 C C . ASN A 1 328 ? 19.486 -4.015 -12.456 1.00 54.75 328 ASN A C 1
ATOM 2478 O O . ASN A 1 328 ? 19.299 -5.133 -11.966 1.00 54.75 328 ASN A O 1
ATOM 2482 N N . PHE A 1 329 ? 19.021 -3.687 -13.660 1.00 57.72 329 PHE A N 1
ATOM 2483 C CA . PHE A 1 329 ? 18.204 -4.574 -14.487 1.00 57.72 329 PHE A CA 1
ATOM 2484 C C . PHE A 1 329 ? 19.013 -5.625 -15.240 1.00 57.72 329 PHE A C 1
ATOM 2486 O O . PHE A 1 329 ? 20.147 -5.387 -15.639 1.00 57.72 329 PHE A O 1
ATOM 2493 N N . LEU A 1 330 ? 18.367 -6.746 -15.576 1.00 41.31 330 LEU A N 1
ATOM 2494 C CA . LEU A 1 330 ? 18.930 -7.746 -16.497 1.00 41.31 330 LEU A CA 1
ATOM 2495 C C . LEU A 1 330 ? 19.060 -7.250 -17.948 1.00 41.31 330 LEU A C 1
ATOM 2497 O O . LEU A 1 330 ? 19.780 -7.855 -18.738 1.00 41.31 330 LEU A O 1
ATOM 2501 N N . SER A 1 331 ? 18.339 -6.195 -18.334 1.00 42.38 331 SER A N 1
ATOM 2502 C CA . SER A 1 331 ? 18.362 -5.665 -19.698 1.00 42.38 331 SER A CA 1
ATOM 2503 C C . SER A 1 331 ? 17.777 -4.256 -19.726 1.00 42.38 331 SER A C 1
ATOM 2505 O O . SER A 1 331 ? 16.561 -4.085 -19.664 1.00 42.38 331 SER A O 1
ATOM 2507 N N . LEU A 1 332 ? 18.628 -3.237 -19.831 1.00 46.94 332 LEU A N 1
ATOM 2508 C CA . LEU A 1 332 ? 18.206 -1.929 -20.316 1.00 46.94 332 LEU A CA 1
ATOM 2509 C C . LEU A 1 332 ? 19.068 -1.513 -21.497 1.00 46.94 332 LEU A C 1
ATOM 2511 O O . LEU A 1 332 ? 20.279 -1.712 -21.519 1.00 46.94 332 LEU A O 1
ATOM 2515 N N . VAL A 1 333 ? 18.403 -0.905 -22.471 1.00 43.69 333 VAL A N 1
ATOM 2516 C CA . VAL A 1 333 ? 19.021 -0.163 -23.562 1.00 43.69 333 VAL A CA 1
ATOM 2517 C C . VAL A 1 333 ? 18.724 1.302 -23.262 1.00 43.69 333 VAL A C 1
ATOM 2519 O O . VAL A 1 333 ? 17.557 1.689 -23.187 1.00 43.69 333 VAL A O 1
ATOM 2522 N N . ASN A 1 334 ? 19.759 2.110 -23.029 1.00 44.56 334 ASN A N 1
ATOM 2523 C CA . ASN A 1 334 ? 19.598 3.558 -22.903 1.00 44.56 334 ASN A CA 1
ATOM 2524 C C . ASN A 1 334 ? 19.044 4.115 -24.231 1.00 44.56 334 ASN A C 1
ATOM 2526 O O . ASN A 1 334 ? 19.386 3.655 -25.322 1.00 44.56 334 ASN A O 1
ATOM 2530 N N . ALA A 1 335 ? 18.190 5.130 -24.137 1.00 43.59 335 ALA A N 1
ATOM 2531 C CA . ALA A 1 335 ? 17.622 5.879 -25.252 1.00 43.59 335 ALA A CA 1
ATOM 2532 C C . ALA A 1 335 ? 18.638 6.408 -26.285 1.00 43.59 335 ALA A C 1
ATOM 2534 O O . ALA A 1 335 ? 18.246 6.761 -27.395 1.00 43.59 335 ALA A O 1
ATOM 2535 N N . GLN A 1 336 ? 19.929 6.469 -25.947 1.00 44.19 336 GLN A N 1
ATOM 2536 C CA . GLN A 1 336 ? 21.010 6.887 -26.850 1.00 44.19 336 GLN A CA 1
ATOM 2537 C C . GLN A 1 336 ? 21.410 5.840 -27.906 1.00 44.19 336 GLN A C 1
ATOM 2539 O O . GLN A 1 336 ? 22.337 6.075 -28.681 1.00 44.19 336 GLN A O 1
ATOM 2544 N N . GLY A 1 337 ? 20.650 4.751 -28.014 1.00 37.97 337 GLY A N 1
ATOM 2545 C CA . GLY A 1 337 ? 20.733 3.817 -29.125 1.00 37.97 337 GLY A CA 1
ATOM 2546 C C . GLY A 1 337 ? 21.665 2.650 -28.838 1.00 37.97 337 GLY A C 1
ATOM 2547 O O . GLY A 1 337 ? 22.690 2.772 -28.175 1.00 37.97 337 GLY A O 1
ATOM 2548 N N . GLU A 1 338 ? 21.248 1.504 -29.356 1.00 36.06 338 GLU A N 1
ATOM 2549 C CA . GLU A 1 338 ? 21.944 0.224 -29.406 1.00 36.06 338 GLU A CA 1
ATOM 2550 C C . GLU A 1 338 ? 23.466 0.376 -29.573 1.00 36.06 338 GLU A C 1
ATOM 2552 O O . GLU A 1 338 ? 23.981 0.566 -30.675 1.00 36.06 338 GLU A O 1
ATOM 2557 N N . LYS A 1 339 ? 24.221 0.246 -28.482 1.00 34.75 339 LYS A N 1
ATOM 2558 C CA . LYS A 1 339 ? 25.639 -0.106 -28.558 1.00 34.75 339 LYS A CA 1
ATOM 2559 C C . LYS A 1 339 ? 25.889 -1.301 -27.662 1.00 34.75 339 LYS A C 1
ATOM 2561 O O . LYS A 1 339 ? 25.432 -1.342 -26.522 1.00 34.75 339 LYS A O 1
ATOM 2566 N N . ALA A 1 340 ? 26.584 -2.291 -28.213 1.00 35.00 340 ALA A N 1
ATOM 2567 C CA . ALA A 1 340 ? 26.985 -3.478 -27.479 1.00 35.00 340 ALA A CA 1
ATOM 2568 C C . ALA A 1 340 ? 27.805 -3.083 -26.240 1.00 35.00 340 ALA A C 1
ATOM 2570 O O . ALA A 1 340 ? 28.627 -2.162 -26.295 1.00 35.00 340 ALA A O 1
ATOM 2571 N N . VAL A 1 341 ? 27.575 -3.802 -25.138 1.00 35.78 341 VAL A N 1
ATOM 2572 C CA . VAL A 1 341 ? 28.331 -3.685 -23.886 1.00 35.78 341 VAL A CA 1
ATOM 2573 C C . VAL A 1 341 ? 29.833 -3.668 -24.208 1.00 35.78 341 VAL A C 1
ATOM 2575 O O . VAL A 1 341 ? 30.343 -4.620 -24.794 1.00 35.78 341 VAL A O 1
ATOM 2578 N N . GLY A 1 342 ? 30.534 -2.581 -23.860 1.00 36.06 342 GLY A N 1
ATOM 2579 C CA . GLY A 1 342 ? 31.996 -2.476 -23.995 1.00 36.06 342 GLY A CA 1
ATOM 2580 C C . GLY A 1 342 ? 32.547 -1.474 -25.020 1.00 36.06 342 GLY A C 1
ATOM 2581 O O . GLY A 1 342 ? 33.766 -1.349 -25.118 1.00 36.06 342 GLY A O 1
ATOM 2582 N N . GLN A 1 343 ? 31.722 -0.719 -25.755 1.00 36.44 343 GLN A N 1
ATOM 2583 C CA . GLN A 1 343 ? 32.219 0.407 -26.563 1.00 36.44 343 GLN A CA 1
ATOM 2584 C C . GLN A 1 343 ? 32.090 1.728 -25.792 1.00 36.44 343 GLN A C 1
ATOM 2586 O O . GLN A 1 343 ? 31.001 2.259 -25.608 1.00 36.44 343 GLN A O 1
ATOM 2591 N N . VAL A 1 344 ? 33.232 2.208 -25.303 1.00 31.33 344 VAL A N 1
ATOM 2592 C CA . VAL A 1 344 ? 33.404 3.269 -24.299 1.00 31.33 344 VAL A CA 1
ATOM 2593 C C . VAL A 1 344 ? 32.737 4.602 -24.666 1.00 31.33 344 VAL A C 1
ATOM 2595 O O . VAL A 1 344 ? 32.920 5.140 -25.758 1.00 31.33 344 VAL A O 1
ATOM 2598 N N . GLY A 1 345 ? 32.021 5.132 -23.674 1.00 35.50 345 GLY A N 1
ATOM 2599 C CA . GLY A 1 345 ? 31.388 6.446 -23.590 1.00 35.50 345 GLY A CA 1
ATOM 2600 C C . GLY A 1 345 ? 30.519 6.465 -22.330 1.00 35.50 345 GLY A C 1
ATOM 2601 O O . GLY A 1 345 ? 29.311 6.330 -22.444 1.00 35.50 345 GLY A O 1
ATOM 2602 N N . GLU A 1 346 ? 31.178 6.470 -21.164 1.00 37.28 346 GLU A N 1
ATOM 2603 C CA . GLU A 1 346 ? 30.658 6.574 -19.784 1.00 37.28 346 GLU A CA 1
ATOM 2604 C C . GLU A 1 346 ? 29.142 6.379 -19.602 1.00 37.28 346 GLU A C 1
ATOM 2606 O O . GLU A 1 346 ? 28.356 7.326 -19.613 1.00 37.28 346 GLU A O 1
ATOM 2611 N N . PHE A 1 347 ? 28.736 5.136 -19.334 1.00 42.97 347 PHE A N 1
ATOM 2612 C CA . PHE A 1 347 ? 27.522 4.911 -18.561 1.00 42.97 347 PHE A CA 1
ATOM 2613 C C . PHE A 1 347 ? 27.773 5.501 -17.168 1.00 42.97 347 PHE A C 1
ATOM 2615 O O . PHE A 1 347 ? 28.600 4.974 -16.430 1.00 42.97 347 PHE A O 1
ATOM 2622 N N . ALA A 1 348 ? 27.081 6.577 -16.794 1.00 46.38 348 ALA A N 1
ATOM 2623 C CA . ALA A 1 348 ? 26.995 7.003 -15.393 1.00 46.38 348 ALA A CA 1
ATOM 2624 C C . ALA A 1 348 ? 25.937 6.165 -14.635 1.00 46.38 348 ALA A C 1
ATOM 2626 O O . ALA A 1 348 ? 25.247 6.656 -13.749 1.00 46.38 348 ALA A O 1
ATOM 2627 N N . ASP A 1 349 ? 25.789 4.899 -15.039 1.00 44.88 349 ASP A N 1
ATOM 2628 C CA . ASP A 1 349 ? 24.915 3.920 -14.410 1.00 44.88 349 ASP A CA 1
ATOM 2629 C C . ASP A 1 349 ? 25.574 3.429 -13.119 1.00 44.88 349 ASP A C 1
ATOM 2631 O O . ASP A 1 349 ? 26.734 3.014 -13.107 1.00 44.88 349 ASP A O 1
ATOM 2635 N N . ASP A 1 350 ? 24.811 3.441 -12.034 1.00 47.28 350 ASP A N 1
ATOM 2636 C CA . ASP A 1 350 ? 25.236 2.962 -10.729 1.00 47.28 350 ASP A CA 1
ATOM 2637 C C . ASP A 1 350 ? 24.678 1.559 -10.466 1.00 47.28 350 ASP A C 1
ATOM 2639 O O . ASP A 1 350 ? 23.635 1.157 -10.978 1.00 47.28 350 ASP A O 1
ATOM 2643 N N . CYS A 1 351 ? 25.283 0.826 -9.526 1.00 46.88 351 CYS A N 1
ATOM 2644 C CA . CYS A 1 351 ? 24.726 -0.448 -9.041 1.00 46.88 351 CYS A CA 1
ATOM 2645 C C . CYS A 1 351 ? 23.275 -0.324 -8.527 1.00 46.88 351 CYS A C 1
ATOM 2647 O O . CYS A 1 351 ? 22.556 -1.322 -8.436 1.00 46.88 351 CYS A O 1
ATOM 2649 N N . LYS A 1 352 ? 22.850 0.889 -8.152 1.00 47.69 352 LYS A N 1
ATOM 2650 C CA . LYS A 1 352 ? 21.483 1.183 -7.724 1.00 47.69 352 LYS A CA 1
ATOM 2651 C C . LYS A 1 352 ? 20.575 1.614 -8.874 1.00 47.69 352 LYS A C 1
ATOM 2653 O O . LYS A 1 352 ? 19.378 1.372 -8.764 1.00 47.69 352 LYS A O 1
ATOM 2658 N N . ASP A 1 353 ? 21.088 2.216 -9.947 1.00 54.38 353 ASP A N 1
ATOM 2659 C CA . ASP A 1 353 ? 20.250 2.917 -10.921 1.00 54.38 353 ASP A CA 1
ATOM 2660 C C . ASP A 1 353 ? 20.855 2.996 -12.327 1.00 54.38 353 ASP A C 1
ATOM 2662 O O . ASP A 1 353 ? 22.052 3.198 -12.477 1.00 54.38 353 ASP A O 1
ATOM 2666 N N . VAL A 1 354 ? 20.014 2.899 -13.357 1.00 56.69 354 VAL A N 1
ATOM 2667 C CA . VAL A 1 354 ? 20.401 3.158 -14.751 1.00 56.69 354 VAL A CA 1
ATOM 2668 C C . VAL A 1 354 ? 19.923 4.554 -15.141 1.00 56.69 354 VAL A C 1
ATOM 2670 O O . VAL A 1 354 ? 18.719 4.845 -15.093 1.00 56.69 354 VAL A O 1
ATOM 2673 N N . LEU A 1 355 ? 20.847 5.435 -15.522 1.00 57.56 355 LEU A N 1
ATOM 2674 C CA . LEU A 1 355 ? 20.511 6.802 -15.904 1.00 57.56 355 LEU A CA 1
ATOM 2675 C C . LEU A 1 355 ? 19.804 6.827 -17.259 1.00 57.56 355 LEU A C 1
ATOM 2677 O O . LEU A 1 355 ? 20.065 6.023 -18.150 1.00 57.56 355 LEU A O 1
ATOM 2681 N N . ALA A 1 356 ? 18.875 7.774 -17.418 1.00 62.88 356 ALA A N 1
ATOM 2682 C CA . ALA A 1 356 ? 18.055 7.910 -18.626 1.00 62.88 356 ALA A CA 1
ATOM 2683 C C . ALA A 1 356 ? 17.244 6.644 -19.011 1.00 62.88 356 ALA A C 1
ATOM 2685 O O . ALA A 1 356 ? 16.808 6.508 -20.159 1.00 62.88 356 ALA A O 1
ATOM 2686 N N . ALA A 1 357 ? 17.009 5.727 -18.063 1.00 67.81 357 ALA A N 1
ATOM 2687 C CA . ALA A 1 357 ? 16.153 4.560 -18.258 1.00 67.81 357 ALA A CA 1
ATOM 2688 C C . ALA A 1 357 ? 14.715 4.965 -18.600 1.00 67.81 357 ALA A C 1
ATOM 2690 O O . ALA A 1 357 ? 14.180 5.925 -18.047 1.00 67.81 357 ALA A O 1
ATOM 2691 N N . ASN A 1 358 ? 14.051 4.213 -19.475 1.00 73.44 358 ASN A N 1
ATOM 2692 C CA . ASN A 1 358 ? 12.657 4.468 -19.812 1.00 73.44 358 ASN A CA 1
ATOM 2693 C C . ASN A 1 358 ? 11.925 3.187 -20.242 1.00 73.44 358 ASN A C 1
ATOM 2695 O O . ASN A 1 358 ? 12.399 2.446 -21.100 1.00 73.44 358 ASN A O 1
ATOM 2699 N N . SER A 1 359 ? 10.743 2.960 -19.673 1.00 78.25 359 SER A N 1
ATOM 2700 C CA . SER A 1 359 ? 9.804 1.913 -20.047 1.00 78.25 359 SER A CA 1
ATOM 2701 C C . SER A 1 359 ? 8.606 2.480 -20.798 1.00 78.25 359 SER A C 1
ATOM 2703 O O . SER A 1 359 ? 7.798 3.234 -20.254 1.00 78.25 359 SER A O 1
ATOM 2705 N N . ILE A 1 360 ? 8.432 2.027 -22.039 1.00 80.44 360 ILE A N 1
ATOM 2706 C CA . ILE A 1 360 ? 7.256 2.324 -22.872 1.00 80.44 360 ILE A CA 1
ATOM 2707 C C . ILE A 1 360 ? 6.307 1.126 -23.013 1.00 80.44 360 ILE A C 1
ATOM 2709 O O . ILE A 1 360 ? 5.331 1.201 -23.768 1.00 80.44 360 ILE A O 1
ATOM 2713 N N . SER A 1 361 ? 6.584 0.020 -22.310 1.00 85.38 361 SER A N 1
ATOM 2714 C CA . SER A 1 361 ? 5.764 -1.188 -22.385 1.00 85.38 361 SER A CA 1
ATOM 2715 C C . SER A 1 361 ? 4.416 -0.957 -21.715 1.00 85.38 361 SER A C 1
ATOM 2717 O O . SER A 1 361 ? 4.323 -0.732 -20.512 1.00 85.38 361 SER A O 1
ATOM 2719 N N . ARG A 1 362 ? 3.347 -0.998 -22.512 1.00 90.75 362 ARG A N 1
ATOM 2720 C CA . ARG A 1 362 ? 1.991 -0.678 -22.042 1.00 90.75 362 ARG A CA 1
ATOM 2721 C C . ARG A 1 362 ? 1.298 -1.844 -21.360 1.00 90.75 362 ARG A C 1
ATOM 2723 O O . ARG A 1 362 ? 0.416 -1.596 -20.546 1.00 90.75 362 ARG A O 1
ATOM 2730 N N . TYR A 1 363 ? 1.646 -3.075 -21.735 1.00 94.62 363 TYR A N 1
ATOM 2731 C CA . TYR A 1 363 ? 0.857 -4.259 -21.382 1.00 94.62 363 TYR A CA 1
ATOM 2732 C C . TYR A 1 363 ? 1.669 -5.424 -20.815 1.00 94.62 363 TYR A C 1
ATOM 2734 O O . TYR A 1 363 ? 1.158 -6.529 -20.659 1.00 94.62 363 TYR A O 1
ATOM 2742 N N . SER A 1 364 ? 2.943 -5.198 -20.508 1.00 89.44 364 SER A N 1
ATOM 2743 C CA . SER A 1 364 ? 3.797 -6.207 -19.894 1.00 89.44 364 SER A CA 1
ATOM 2744 C C . SER A 1 364 ? 4.895 -5.562 -19.064 1.00 89.44 364 SER A C 1
ATOM 2746 O O . SER A 1 364 ? 5.392 -4.484 -19.396 1.00 89.44 364 SER A O 1
ATOM 2748 N N . TRP A 1 365 ? 5.297 -6.249 -17.999 1.00 88.75 365 TRP A N 1
ATOM 2749 C CA . TRP A 1 365 ? 6.498 -5.908 -17.248 1.00 88.75 365 TRP A CA 1
ATOM 2750 C C . TRP A 1 365 ? 7.718 -6.462 -17.971 1.00 88.75 365 TRP A C 1
ATOM 2752 O O . TRP A 1 365 ? 7.805 -7.666 -18.207 1.00 88.75 365 TRP A O 1
ATOM 2762 N N . THR A 1 366 ? 8.644 -5.580 -18.331 1.00 79.06 366 THR A N 1
ATOM 2763 C CA . THR A 1 366 ? 9.836 -5.928 -19.120 1.00 79.06 366 THR A CA 1
ATOM 2764 C C . THR A 1 366 ? 11.133 -5.814 -18.330 1.00 79.06 366 THR A C 1
ATOM 2766 O O . THR A 1 366 ? 12.131 -6.402 -18.731 1.00 79.06 366 THR A O 1
ATOM 2769 N N . PHE A 1 367 ? 11.127 -5.094 -17.206 1.00 74.50 367 PHE A N 1
ATOM 2770 C CA . PHE A 1 367 ? 12.337 -4.766 -16.458 1.00 74.50 367 PHE A CA 1
ATOM 2771 C C . PHE A 1 367 ? 12.275 -5.351 -15.048 1.00 74.50 367 PHE A C 1
ATOM 2773 O O . PHE A 1 367 ? 11.495 -4.900 -14.211 1.00 74.50 367 PHE A O 1
ATOM 2780 N N . GLU A 1 368 ? 13.080 -6.384 -14.799 1.00 77.12 368 GLU A N 1
ATOM 2781 C CA . GLU A 1 368 ? 13.261 -6.995 -13.477 1.00 77.12 368 GLU A CA 1
ATOM 2782 C C . GLU A 1 368 ? 14.354 -6.249 -12.705 1.00 77.12 368 GLU A C 1
ATOM 2784 O O . GLU A 1 368 ? 15.511 -6.250 -13.125 1.00 77.12 368 GLU A O 1
ATOM 2789 N N . ALA A 1 369 ? 13.987 -5.628 -11.586 1.00 73.31 369 ALA A N 1
ATOM 2790 C CA . ALA A 1 369 ? 14.893 -4.920 -10.692 1.00 73.31 369 ALA A CA 1
ATOM 2791 C C . ALA A 1 369 ? 15.617 -5.923 -9.773 1.00 73.31 369 ALA A C 1
ATOM 2793 O O . ALA A 1 369 ? 15.194 -6.184 -8.640 1.00 73.31 369 ALA A O 1
ATOM 2794 N N . VAL A 1 370 ? 16.689 -6.535 -10.283 1.00 65.25 370 VAL A N 1
ATOM 2795 C CA . VAL A 1 370 ? 17.353 -7.707 -9.676 1.00 65.25 370 VAL A CA 1
ATOM 2796 C C . VAL A 1 370 ? 17.872 -7.413 -8.277 1.00 65.25 370 VAL A C 1
ATOM 2798 O O . VAL A 1 370 ? 17.805 -8.268 -7.393 1.00 65.25 370 VAL A O 1
ATOM 2801 N N . THR A 1 371 ? 18.335 -6.185 -8.041 1.00 62.72 371 THR A N 1
ATOM 2802 C CA . THR A 1 371 ? 18.852 -5.748 -6.737 1.00 62.72 371 THR A CA 1
ATOM 2803 C C . THR A 1 371 ? 17.820 -5.913 -5.614 1.00 62.72 371 THR A C 1
ATOM 2805 O O . THR A 1 371 ? 18.193 -6.087 -4.453 1.00 62.72 371 THR A O 1
ATOM 2808 N N . TYR A 1 372 ? 16.525 -5.920 -5.944 1.00 68.75 372 TYR A N 1
ATOM 2809 C CA . TYR A 1 372 ? 15.431 -6.066 -4.983 1.00 68.75 372 TYR A CA 1
ATOM 2810 C C . TYR A 1 372 ? 14.813 -7.469 -4.948 1.00 68.75 372 TYR A C 1
ATOM 2812 O O . TYR A 1 372 ? 13.864 -7.691 -4.197 1.00 68.75 372 TYR A O 1
ATOM 2820 N N . SER A 1 373 ? 15.330 -8.420 -5.731 1.00 71.25 373 SER A N 1
ATOM 2821 C CA . SER A 1 373 ? 14.809 -9.789 -5.803 1.00 71.25 373 SER A CA 1
ATOM 2822 C C . SER A 1 373 ? 14.770 -10.449 -4.423 1.00 71.25 373 SER A C 1
ATOM 2824 O O . SER A 1 373 ? 15.805 -10.754 -3.860 1.00 71.25 373 SER A O 1
ATOM 2826 N N . GLY A 1 374 ? 13.578 -10.718 -3.908 1.00 69.94 374 GLY A N 1
ATOM 2827 C CA . GLY A 1 374 ? 13.263 -11.336 -2.625 1.00 69.94 374 GLY A CA 1
ATOM 2828 C C . GLY A 1 374 ? 12.555 -10.363 -1.682 1.00 69.94 374 GLY A C 1
ATOM 2829 O O . GLY A 1 374 ? 12.216 -10.722 -0.554 1.00 69.94 374 GLY A O 1
ATOM 2830 N N . ALA A 1 375 ? 12.293 -9.133 -2.134 1.00 74.06 375 ALA A N 1
ATOM 2831 C CA . ALA A 1 375 ? 11.412 -8.204 -1.450 1.00 74.06 375 ALA A CA 1
ATOM 2832 C C . ALA A 1 375 ? 9.992 -8.780 -1.323 1.00 74.06 375 ALA A C 1
ATOM 2834 O O . ALA A 1 375 ? 9.413 -9.311 -2.267 1.00 74.06 375 ALA A O 1
ATOM 2835 N N . LYS A 1 376 ? 9.414 -8.615 -0.137 1.00 80.94 376 LYS A N 1
ATOM 2836 C CA . LYS A 1 376 ? 7.997 -8.843 0.165 1.00 80.94 376 LYS A CA 1
ATOM 2837 C C . LYS A 1 376 ? 7.251 -7.532 0.390 1.00 80.94 376 LYS A C 1
ATOM 2839 O O . LYS A 1 376 ? 6.062 -7.462 0.109 1.00 80.94 376 LYS A O 1
ATOM 2844 N N . LYS A 1 377 ? 7.934 -6.521 0.933 1.00 81.31 377 LYS A N 1
ATOM 2845 C CA . LYS A 1 377 ? 7.384 -5.195 1.220 1.00 81.31 377 LYS A CA 1
ATOM 2846 C C . LYS A 1 377 ? 8.362 -4.109 0.798 1.00 81.31 377 LYS A C 1
ATOM 2848 O O . LYS A 1 377 ? 9.553 -4.234 1.065 1.00 81.31 377 LYS A O 1
ATOM 2853 N N . LEU A 1 378 ? 7.849 -3.046 0.200 1.00 77.69 378 LEU A N 1
ATOM 2854 C CA . LEU A 1 378 ? 8.560 -1.867 -0.267 1.00 77.69 378 LEU A CA 1
ATOM 2855 C C . LEU A 1 378 ? 7.998 -0.653 0.482 1.00 77.69 378 LEU A C 1
ATOM 2857 O O . LEU A 1 378 ? 6.816 -0.329 0.407 1.00 77.69 378 LEU A O 1
ATOM 2861 N N . ILE A 1 379 ? 8.840 0.023 1.250 1.00 72.38 379 ILE A N 1
ATOM 2862 C CA . ILE A 1 379 ? 8.446 1.115 2.136 1.00 72.38 379 ILE A CA 1
ATOM 2863 C C . ILE A 1 379 ? 9.304 2.322 1.801 1.00 72.38 379 ILE A C 1
ATOM 2865 O O . ILE A 1 379 ? 10.519 2.296 1.949 1.00 72.38 379 ILE A O 1
ATOM 2869 N N . ARG A 1 380 ? 8.680 3.429 1.415 1.00 66.06 380 ARG A N 1
ATOM 2870 C CA . ARG A 1 380 ? 9.401 4.685 1.209 1.00 66.06 380 ARG A CA 1
ATOM 2871 C C . ARG A 1 380 ? 9.440 5.501 2.512 1.00 66.06 380 ARG A C 1
ATOM 2873 O O . ARG A 1 380 ? 8.384 5.983 2.934 1.00 66.06 380 ARG A O 1
ATOM 2880 N N . PRO A 1 381 ? 10.602 5.699 3.159 1.00 52.22 381 PRO A N 1
ATOM 2881 C CA . PRO A 1 381 ? 10.759 6.598 4.303 1.00 52.22 381 PRO A CA 1
ATOM 2882 C C . PRO A 1 381 ? 10.525 8.084 3.992 1.00 52.22 381 PRO A C 1
ATOM 2884 O O . PRO A 1 381 ? 10.490 8.540 2.848 1.00 52.22 381 PRO A O 1
ATOM 2887 N N . GLY A 1 382 ? 10.288 8.805 5.086 1.00 47.59 382 GLY A N 1
ATOM 2888 C CA . GLY A 1 382 ? 9.667 10.117 5.277 1.00 47.59 382 GLY A CA 1
ATOM 2889 C C . GLY A 1 382 ? 10.233 11.366 4.597 1.00 47.59 382 GLY A C 1
ATOM 2890 O O . GLY A 1 382 ? 9.620 12.422 4.720 1.00 47.59 382 GLY A O 1
ATOM 2891 N N . THR A 1 383 ? 11.353 11.328 3.892 1.00 46.22 383 THR A N 1
ATOM 2892 C CA . THR A 1 383 ? 12.099 12.566 3.624 1.00 46.22 383 THR A CA 1
ATOM 2893 C C . THR A 1 383 ? 11.835 13.127 2.224 1.00 46.22 383 THR A C 1
ATOM 2895 O O . THR A 1 383 ? 11.710 12.385 1.252 1.00 46.22 383 THR A O 1
ATOM 2898 N N . GLN A 1 384 ? 11.682 14.457 2.130 1.00 41.91 384 GLN A N 1
ATOM 2899 C CA . GLN A 1 384 ? 11.618 15.180 0.847 1.00 41.91 384 GLN A CA 1
ATOM 2900 C C . GLN A 1 384 ? 12.982 15.185 0.137 1.00 41.91 384 GLN A C 1
ATOM 2902 O O . GLN A 1 384 ? 13.019 15.293 -1.083 1.00 41.91 384 GLN A O 1
ATOM 2907 N N . ASN A 1 385 ? 14.068 14.979 0.893 1.00 40.59 385 ASN A N 1
ATOM 2908 C CA . ASN A 1 385 ? 15.441 15.160 0.421 1.00 40.59 385 ASN A CA 1
ATOM 2909 C C . ASN A 1 385 ? 16.360 13.945 0.683 1.00 40.59 385 ASN A C 1
ATOM 2911 O O . ASN A 1 385 ? 17.560 14.044 0.484 1.00 40.59 385 ASN A O 1
ATOM 2915 N N . GLY A 1 386 ? 15.829 12.800 1.143 1.00 49.47 386 GLY A N 1
ATOM 2916 C CA . GLY A 1 386 ? 16.637 11.605 1.433 1.00 49.47 386 GLY A CA 1
ATOM 2917 C C . GLY A 1 386 ? 16.242 10.409 0.570 1.00 49.47 386 GLY A C 1
ATOM 2918 O O . GLY A 1 386 ? 15.087 9.982 0.569 1.00 49.47 386 GLY A O 1
ATOM 2919 N N . GLU A 1 387 ? 17.219 9.864 -0.149 1.00 55.56 387 GLU A N 1
ATOM 2920 C CA . GLU A 1 387 ? 17.066 8.857 -1.200 1.00 55.56 387 GLU A CA 1
ATOM 2921 C C . GLU A 1 387 ? 16.882 7.420 -0.667 1.00 55.56 387 GLU A C 1
ATOM 2923 O O . GLU A 1 387 ? 17.628 6.518 -1.041 1.00 55.56 387 GLU A O 1
ATOM 2928 N N . GLN A 1 388 ? 15.941 7.184 0.251 1.00 55.81 388 GLN A N 1
ATOM 2929 C CA . GLN A 1 388 ? 15.839 5.897 0.945 1.00 55.81 388 GLN A CA 1
ATOM 2930 C C . GLN A 1 388 ? 14.605 5.072 0.537 1.00 55.81 388 GLN A C 1
ATOM 2932 O O . GLN A 1 388 ? 13.488 5.584 0.459 1.00 55.81 388 GLN A O 1
ATOM 2937 N N . LEU A 1 389 ? 14.807 3.764 0.363 1.00 64.88 389 LEU A N 1
ATOM 2938 C CA . LEU A 1 389 ? 13.801 2.711 0.248 1.00 64.88 389 LEU A CA 1
ATOM 2939 C C . LEU A 1 389 ? 14.081 1.661 1.330 1.00 64.88 389 LEU A C 1
ATOM 2941 O O . LEU A 1 389 ? 15.155 1.071 1.392 1.00 64.88 389 LEU A O 1
ATOM 2945 N N . LEU A 1 390 ? 13.105 1.426 2.193 1.00 67.44 390 LEU A N 1
ATOM 2946 C CA . LEU A 1 390 ? 13.107 0.351 3.174 1.00 67.44 390 LEU A CA 1
ATOM 2947 C C . LEU A 1 390 ? 12.428 -0.871 2.556 1.00 67.44 390 LEU A C 1
ATOM 2949 O O . LEU A 1 390 ? 11.366 -0.759 1.949 1.00 67.44 390 LEU A O 1
ATOM 2953 N N . ILE A 1 391 ? 13.017 -2.044 2.722 1.00 69.44 391 ILE A N 1
ATOM 2954 C CA . ILE A 1 391 ? 12.497 -3.293 2.170 1.00 69.44 391 ILE A CA 1
ATOM 2955 C C . ILE A 1 391 ? 12.309 -4.279 3.314 1.00 69.44 391 ILE A C 1
ATOM 2957 O O . ILE A 1 391 ? 13.156 -4.376 4.196 1.00 69.44 391 ILE A O 1
ATOM 2961 N N . ILE A 1 392 ? 11.207 -5.023 3.304 1.00 68.88 392 ILE A N 1
ATOM 2962 C CA . ILE A 1 392 ? 11.084 -6.249 4.099 1.00 68.88 392 ILE A CA 1
ATOM 2963 C C . ILE A 1 392 ? 11.151 -7.403 3.118 1.00 68.88 392 ILE A C 1
ATOM 2965 O O . ILE A 1 392 ? 10.353 -7.447 2.182 1.00 68.88 392 ILE A O 1
ATOM 2969 N N . SER A 1 393 ? 12.089 -8.320 3.299 1.00 67.19 393 SER A N 1
ATOM 2970 C CA . SER A 1 393 ? 12.209 -9.489 2.437 1.00 67.19 393 SER A CA 1
ATOM 2971 C C . SER A 1 393 ? 11.159 -10.557 2.738 1.00 67.19 393 SER A C 1
ATOM 2973 O O . SER A 1 393 ? 10.412 -10.483 3.721 1.00 67.19 393 SER A O 1
ATOM 2975 N N . GLN A 1 394 ? 11.093 -11.580 1.889 1.00 68.25 394 GLN A N 1
ATOM 2976 C CA . GLN A 1 394 ? 10.225 -12.739 2.091 1.00 68.25 394 GLN A CA 1
ATOM 2977 C C . GLN A 1 394 ? 10.547 -13.500 3.385 1.00 68.25 394 GLN A C 1
ATOM 2979 O O . GLN A 1 394 ? 9.618 -13.987 4.031 1.00 68.25 394 GLN A O 1
ATOM 2984 N N . SER A 1 395 ? 11.814 -13.518 3.817 1.00 62.81 395 SER A N 1
ATOM 2985 C CA . SER A 1 395 ? 12.232 -14.081 5.110 1.00 62.81 395 SER A CA 1
ATOM 2986 C C . SER A 1 395 ? 11.896 -13.188 6.316 1.00 62.81 395 SER A C 1
ATOM 2988 O O . SER A 1 395 ? 12.080 -13.598 7.461 1.00 62.81 395 SER A O 1
ATOM 2990 N N . GLY A 1 396 ? 11.370 -11.979 6.086 1.00 58.09 396 GLY A N 1
ATOM 2991 C CA . GLY A 1 396 ? 10.984 -11.032 7.133 1.00 58.09 396 GLY A CA 1
ATOM 2992 C C . GLY A 1 396 ? 12.119 -10.129 7.619 1.00 58.09 396 GLY A C 1
ATOM 2993 O O . GLY A 1 396 ? 11.929 -9.395 8.590 1.00 58.09 396 GLY A O 1
ATOM 2994 N N . ARG A 1 397 ? 13.285 -10.150 6.960 1.00 56.62 397 ARG A N 1
ATOM 2995 C CA . ARG A 1 397 ? 14.416 -9.270 7.283 1.00 56.62 397 ARG A CA 1
ATOM 2996 C C . ARG A 1 397 ? 14.198 -7.872 6.706 1.00 56.62 397 ARG A C 1
ATOM 2998 O O . ARG A 1 397 ? 13.664 -7.717 5.611 1.00 56.62 397 ARG A O 1
ATOM 3005 N N . GLY A 1 398 ? 14.595 -6.854 7.466 1.00 56.47 398 GLY A N 1
ATOM 3006 C CA . GLY A 1 398 ? 14.531 -5.455 7.049 1.00 56.47 398 GLY A CA 1
ATOM 3007 C C . GLY A 1 398 ? 15.834 -5.006 6.392 1.00 56.47 398 GLY A C 1
ATOM 3008 O O . GLY A 1 398 ? 16.906 -5.223 6.949 1.00 56.47 398 GLY A O 1
ATOM 3009 N N . TYR A 1 399 ? 15.730 -4.337 5.250 1.00 59.53 399 TYR A N 1
ATOM 3010 C CA . TYR A 1 399 ? 16.838 -3.748 4.503 1.00 59.53 399 TYR A CA 1
ATOM 3011 C C . TYR A 1 399 ? 16.568 -2.264 4.261 1.00 59.53 399 TYR A C 1
ATOM 3013 O O . TYR A 1 399 ? 15.415 -1.837 4.189 1.00 59.53 399 TYR A O 1
ATOM 3021 N N . ALA A 1 400 ? 17.630 -1.479 4.116 1.00 59.66 400 ALA A N 1
ATOM 3022 C CA . ALA A 1 400 ? 17.563 -0.084 3.706 1.00 59.66 400 ALA A CA 1
ATOM 3023 C C . ALA A 1 400 ? 18.449 0.113 2.475 1.00 59.66 400 ALA A C 1
ATOM 3025 O O . ALA A 1 400 ? 19.573 -0.381 2.434 1.00 59.66 400 ALA A O 1
ATOM 3026 N N . VAL A 1 401 ? 17.935 0.828 1.482 1.00 55.75 401 VAL A N 1
ATOM 3027 C CA . VAL A 1 401 ? 18.622 1.160 0.234 1.00 55.75 401 VAL A CA 1
ATOM 3028 C C . VAL A 1 401 ? 18.588 2.674 0.093 1.00 55.75 401 VAL A C 1
ATOM 3030 O O . VAL A 1 401 ? 17.500 3.226 -0.017 1.00 55.75 401 VAL A O 1
ATOM 3033 N N . GLY A 1 402 ? 19.740 3.344 0.126 1.00 51.22 402 GLY A N 1
ATOM 3034 C CA . GLY A 1 402 ? 19.815 4.807 0.067 1.00 51.22 402 GLY A CA 1
ATOM 3035 C C . GLY A 1 402 ? 20.850 5.426 0.997 1.00 51.22 402 GLY A C 1
ATOM 3036 O O . GLY A 1 402 ? 21.542 4.710 1.720 1.00 51.22 402 GLY A O 1
ATOM 3037 N N . ASP A 1 403 ? 20.916 6.758 1.010 1.00 47.72 403 ASP A N 1
ATOM 3038 C CA . ASP A 1 403 ? 21.875 7.516 1.820 1.00 47.72 403 ASP A CA 1
ATOM 3039 C C . ASP A 1 403 ? 21.651 7.323 3.321 1.00 47.72 403 ASP A C 1
ATOM 3041 O O . ASP A 1 403 ? 20.596 7.664 3.854 1.00 47.72 403 ASP A O 1
ATOM 3045 N N . LEU A 1 404 ? 22.661 6.825 4.034 1.00 40.78 404 LEU A N 1
ATOM 3046 C CA . LEU A 1 404 ? 22.677 6.731 5.494 1.00 40.78 404 LEU A CA 1
ATOM 3047 C C . LEU A 1 404 ? 23.677 7.749 6.049 1.00 40.78 404 LEU A C 1
ATOM 3049 O O . LEU A 1 404 ? 24.834 7.769 5.642 1.00 40.78 404 LEU A O 1
ATOM 3053 N N . ALA A 1 405 ? 23.257 8.582 7.006 1.00 36.97 405 ALA A N 1
ATOM 3054 C CA . ALA A 1 405 ? 24.182 9.497 7.674 1.00 36.97 405 ALA A CA 1
ATOM 3055 C C . ALA A 1 405 ? 25.231 8.721 8.487 1.00 36.97 405 ALA A C 1
ATOM 3057 O O . ALA A 1 405 ? 24.912 7.705 9.121 1.00 36.97 405 ALA A O 1
ATOM 3058 N N . ALA A 1 406 ? 26.459 9.247 8.546 1.00 32.34 406 ALA A N 1
ATOM 3059 C CA . ALA A 1 406 ? 27.475 8.779 9.483 1.00 32.34 406 ALA A CA 1
ATOM 3060 C C . ALA A 1 406 ? 26.912 8.820 10.921 1.00 32.34 406 ALA A C 1
ATOM 3062 O O . ALA A 1 406 ? 26.354 9.830 11.347 1.00 32.34 406 ALA A O 1
ATOM 3063 N N . ASN A 1 407 ? 27.053 7.718 11.667 1.00 30.88 407 ASN A N 1
ATOM 3064 C CA . ASN A 1 407 ? 26.495 7.493 13.016 1.00 30.88 407 ASN A CA 1
ATOM 3065 C C . ASN A 1 407 ? 24.988 7.177 13.101 1.00 30.88 407 ASN A C 1
ATOM 3067 O O . ASN A 1 407 ? 24.391 7.249 14.185 1.00 30.88 407 ASN A O 1
ATOM 3071 N N . SER A 1 408 ? 24.358 6.762 12.000 1.00 32.59 408 SER A N 1
ATOM 3072 C CA . SER A 1 408 ? 23.042 6.127 12.069 1.00 32.59 408 SER A CA 1
ATOM 3073 C C . SER A 1 408 ? 23.149 4.717 12.675 1.00 32.59 408 SER A C 1
ATOM 3075 O O . SER A 1 408 ? 23.534 3.753 12.024 1.00 32.59 408 SER A O 1
ATOM 3077 N N . GLY A 1 409 ? 22.825 4.580 13.966 1.00 29.34 409 GLY A N 1
ATOM 3078 C CA . GLY A 1 409 ? 22.536 3.265 14.553 1.00 29.34 409 GLY A CA 1
ATOM 3079 C C . GLY A 1 409 ? 21.321 2.618 13.875 1.00 29.34 409 GLY A C 1
ATOM 3080 O O . GLY A 1 409 ? 20.576 3.300 13.168 1.00 29.34 409 GLY A O 1
ATOM 3081 N N . VAL A 1 410 ? 21.094 1.320 14.116 1.00 28.92 410 VAL A N 1
ATOM 3082 C CA . VAL A 1 410 ? 19.903 0.594 13.634 1.00 28.92 410 VAL A CA 1
ATOM 3083 C C . VAL A 1 410 ? 18.650 1.419 13.973 1.00 28.92 410 VAL A C 1
ATOM 3085 O O . VAL A 1 410 ? 18.308 1.574 15.143 1.00 28.92 410 VAL A O 1
ATOM 3088 N N . GLY A 1 411 ? 18.017 2.025 12.963 1.00 29.97 411 GLY A N 1
ATOM 3089 C CA . GLY A 1 411 ? 16.837 2.883 13.136 1.00 29.97 411 GLY A CA 1
ATOM 3090 C C . GLY A 1 411 ? 17.045 4.408 13.130 1.00 29.97 411 GLY A C 1
ATOM 3091 O O . GLY A 1 411 ? 16.123 5.116 13.530 1.00 29.97 411 GLY A O 1
ATOM 3092 N N . LYS A 1 412 ? 18.182 4.957 12.676 1.00 29.48 412 LYS A N 1
ATOM 3093 C CA . LYS A 1 412 ? 18.332 6.417 12.479 1.00 29.48 412 LYS A CA 1
ATOM 3094 C C . LYS A 1 412 ? 18.400 6.804 10.997 1.00 29.48 412 LYS A C 1
ATOM 3096 O O . LYS A 1 412 ? 19.285 6.368 10.274 1.00 29.48 412 LYS A O 1
ATOM 3101 N N . ILE A 1 413 ? 17.460 7.646 10.568 1.00 36.69 413 ILE A N 1
ATOM 3102 C CA . ILE A 1 413 ? 17.360 8.228 9.219 1.00 36.69 413 ILE A CA 1
ATOM 3103 C C . ILE A 1 413 ? 18.023 9.615 9.237 1.00 36.69 413 ILE A C 1
ATOM 3105 O O . ILE A 1 413 ? 17.894 10.338 10.227 1.00 36.69 413 ILE A O 1
ATOM 3109 N N . SER A 1 414 ? 18.734 9.978 8.165 1.00 34.94 414 SER A N 1
ATOM 3110 C CA . SER A 1 414 ? 19.318 11.317 7.995 1.00 34.94 414 SER A CA 1
ATOM 3111 C C . SER A 1 414 ? 18.231 12.378 7.785 1.00 34.94 414 SER A C 1
ATOM 3113 O O . SER A 1 414 ? 17.281 12.149 7.036 1.00 34.94 414 SER A O 1
ATOM 3115 N N . TYR A 1 415 ? 18.393 13.541 8.417 1.00 33.94 415 TYR A N 1
ATOM 3116 C CA . TYR A 1 415 ? 17.677 14.779 8.101 1.00 33.94 415 TYR A CA 1
ATOM 3117 C C . TYR A 1 415 ? 18.710 15.818 7.645 1.00 33.94 415 TYR A C 1
ATOM 3119 O O . TYR A 1 415 ? 19.755 15.965 8.273 1.00 33.94 415 TYR A O 1
ATOM 3127 N N . ASP A 1 416 ? 18.402 16.489 6.539 1.00 35.50 416 ASP A N 1
ATOM 3128 C CA . ASP A 1 416 ? 19.275 17.375 5.763 1.00 35.50 416 ASP A CA 1
ATOM 3129 C C . ASP A 1 416 ? 20.026 18.467 6.534 1.00 35.50 416 ASP A C 1
ATOM 3131 O O . ASP A 1 416 ? 19.488 19.089 7.451 1.00 35.50 416 ASP A O 1
ATOM 3135 N N . ASN A 1 417 ? 21.210 18.814 6.011 1.00 30.77 417 ASN A N 1
ATOM 3136 C CA . ASN A 1 417 ? 21.572 20.209 5.755 1.00 30.77 417 ASN A CA 1
ATOM 3137 C C . ASN A 1 417 ? 22.660 20.324 4.669 1.00 30.77 417 ASN A C 1
ATOM 3139 O O . ASN A 1 417 ? 23.731 19.731 4.765 1.00 30.77 417 ASN A O 1
ATOM 3143 N N . PHE A 1 418 ? 22.344 21.126 3.650 1.00 34.72 418 PHE A N 1
ATOM 3144 C CA . PHE A 1 418 ? 23.166 21.627 2.547 1.00 34.72 418 PHE A CA 1
ATOM 3145 C C . PHE A 1 418 ? 24.701 21.575 2.720 1.00 34.72 418 PHE A C 1
ATOM 3147 O O . PHE A 1 418 ? 25.290 22.426 3.383 1.00 34.72 418 PHE A O 1
ATOM 3154 N N . GLY A 1 419 ? 25.362 20.717 1.934 1.00 35.94 419 GLY A N 1
ATOM 3155 C CA . GLY A 1 419 ? 26.561 21.172 1.215 1.00 35.94 419 GLY A CA 1
ATOM 3156 C C . GLY A 1 419 ? 27.934 20.621 1.601 1.00 35.94 419 GLY A C 1
ATOM 3157 O O . GLY A 1 419 ? 28.914 21.102 1.043 1.00 35.94 419 GLY A O 1
ATOM 3158 N N . THR A 1 420 ? 28.063 19.601 2.447 1.00 31.56 420 THR A N 1
ATOM 3159 C CA . THR A 1 420 ? 29.358 18.911 2.629 1.00 31.56 420 THR A CA 1
ATOM 3160 C C . THR A 1 420 ? 29.185 17.396 2.591 1.00 31.56 420 THR A C 1
ATOM 3162 O O . THR A 1 420 ? 29.330 16.705 3.597 1.00 31.56 420 THR A O 1
ATOM 3165 N N . SER A 1 421 ? 28.859 16.881 1.394 1.00 40.66 421 SER A N 1
ATOM 3166 C CA . SER A 1 421 ? 29.003 15.456 1.045 1.00 40.66 421 SER A CA 1
ATOM 3167 C C . SER A 1 421 ? 30.333 14.935 1.587 1.00 40.66 421 SER A C 1
ATOM 3169 O O . SER A 1 421 ? 31.355 15.602 1.387 1.00 40.66 421 SER A O 1
ATOM 3171 N N . PRO A 1 422 ? 30.357 13.756 2.237 1.00 30.02 422 PRO A N 1
ATOM 3172 C CA . PRO A 1 422 ? 30.610 12.581 1.408 1.00 30.02 422 PRO A CA 1
ATOM 3173 C C . PRO A 1 422 ? 30.111 11.211 1.932 1.00 30.02 422 PRO A C 1
ATOM 3175 O O . PRO A 1 422 ? 29.862 10.998 3.116 1.00 30.02 422 PRO A O 1
ATOM 3178 N N . TYR A 1 423 ? 30.132 10.270 0.985 1.00 31.33 423 TYR A N 1
ATOM 3179 C CA . TYR A 1 423 ? 30.219 8.809 1.105 1.00 31.33 423 TYR A CA 1
ATOM 3180 C C . TYR A 1 423 ? 28.941 7.982 1.279 1.00 31.33 423 TYR A C 1
ATOM 3182 O O . TYR A 1 423 ? 28.389 7.793 2.360 1.00 31.33 423 TYR A O 1
ATOM 3190 N N . PHE A 1 424 ? 28.623 7.354 0.146 1.00 32.31 424 PHE A N 1
ATOM 3191 C CA . PHE A 1 424 ? 27.937 6.086 -0.021 1.00 32.31 424 PHE A CA 1
ATOM 3192 C C . PHE A 1 424 ? 28.570 4.956 0.799 1.00 32.31 424 PHE A C 1
ATOM 3194 O O . PHE A 1 424 ? 29.791 4.841 0.911 1.00 32.31 424 PHE A O 1
ATOM 3201 N N . SER A 1 425 ? 27.720 4.039 1.249 1.00 26.05 425 SER A N 1
ATOM 3202 C CA . SER A 1 425 ? 28.112 2.664 1.542 1.00 26.05 425 SER A CA 1
ATOM 3203 C C . SER A 1 425 ? 27.026 1.729 1.007 1.00 26.05 425 SER A C 1
ATOM 3205 O O . SER A 1 425 ? 26.038 1.475 1.699 1.00 26.05 425 SER A O 1
ATOM 3207 N N . PRO A 1 426 ? 27.155 1.226 -0.233 1.00 29.77 426 PRO A N 1
ATOM 3208 C CA . PRO A 1 426 ? 26.439 0.036 -0.638 1.00 29.77 426 PRO A CA 1
ATOM 3209 C C . PRO A 1 426 ? 27.246 -1.147 -0.101 1.00 29.77 426 PRO A C 1
ATOM 3211 O O . PRO A 1 426 ? 28.275 -1.496 -0.668 1.00 29.77 426 PRO A O 1
ATOM 3214 N N . PHE A 1 427 ? 26.828 -1.765 1.000 1.00 28.64 427 PHE A N 1
ATOM 3215 C CA . PHE A 1 427 ? 27.405 -3.052 1.398 1.00 28.64 427 PHE A CA 1
ATOM 3216 C C . PHE A 1 427 ? 26.310 -4.082 1.699 1.00 28.64 427 PHE A C 1
ATOM 3218 O O . PHE A 1 427 ? 25.231 -3.731 2.178 1.00 28.64 427 PHE A O 1
ATOM 3225 N N . PRO A 1 428 ? 26.547 -5.350 1.319 1.00 34.25 428 PRO A N 1
ATOM 3226 C CA . PRO A 1 428 ? 26.064 -5.817 0.027 1.00 34.25 428 PRO A CA 1
ATOM 3227 C C . PRO A 1 428 ? 25.568 -7.251 0.157 1.00 34.25 428 PRO A C 1
ATOM 3229 O O . PRO A 1 428 ? 26.355 -8.188 0.221 1.00 34.25 428 PRO A O 1
ATOM 3232 N N . VAL A 1 429 ? 24.265 -7.459 0.143 1.00 35.00 429 VAL A N 1
ATOM 3233 C CA . VAL A 1 429 ? 23.761 -8.764 -0.261 1.00 35.00 429 VAL A CA 1
ATOM 3234 C C . VAL A 1 429 ? 22.511 -8.483 -1.078 1.00 35.00 429 VAL A C 1
ATOM 3236 O O . VAL A 1 429 ? 21.543 -7.975 -0.508 1.00 35.00 429 VAL A O 1
ATOM 3239 N N . PRO A 1 430 ? 22.514 -8.734 -2.404 1.00 39.09 430 PRO A N 1
ATOM 3240 C CA . PRO A 1 430 ? 21.267 -8.821 -3.154 1.00 39.09 430 PRO A CA 1
ATOM 3241 C C . PRO A 1 430 ? 20.307 -9.689 -2.346 1.00 39.09 430 PRO A C 1
ATOM 3243 O O . PRO A 1 430 ? 20.734 -10.722 -1.835 1.00 39.09 430 PRO A O 1
ATOM 3246 N N . ILE A 1 431 ? 19.035 -9.319 -2.211 1.00 42.81 431 ILE A N 1
ATOM 3247 C CA . ILE A 1 431 ? 18.087 -10.168 -1.469 1.00 42.81 431 ILE A CA 1
ATOM 3248 C C . ILE A 1 431 ? 18.027 -11.585 -2.117 1.00 42.81 431 ILE A C 1
ATOM 3250 O O . ILE A 1 431 ? 17.806 -12.583 -1.434 1.00 42.81 431 ILE A O 1
ATOM 3254 N N . ALA A 1 432 ? 18.410 -11.711 -3.399 1.00 36.66 432 ALA A N 1
ATOM 3255 C CA . ALA A 1 432 ? 18.621 -12.976 -4.110 1.00 36.66 432 ALA A CA 1
ATOM 3256 C C . ALA A 1 432 ? 19.647 -13.915 -3.437 1.00 36.66 432 ALA A C 1
ATOM 3258 O O . ALA A 1 432 ? 19.560 -15.131 -3.576 1.00 36.66 432 ALA A O 1
ATOM 3259 N N . ASN A 1 433 ? 20.585 -13.366 -2.664 1.00 36.88 433 ASN A N 1
ATOM 3260 C CA . ASN A 1 433 ? 21.608 -14.088 -1.911 1.00 36.88 433 ASN A CA 1
ATOM 3261 C C . ASN A 1 433 ? 21.190 -14.357 -0.447 1.00 36.88 433 ASN A C 1
ATOM 3263 O O . ASN A 1 433 ? 22.029 -14.751 0.363 1.00 36.88 433 ASN A O 1
ATOM 3267 N N . GLU A 1 434 ? 19.907 -14.212 -0.080 1.00 35.50 434 GLU A N 1
ATOM 3268 C CA . GLU A 1 434 ? 19.392 -14.652 1.231 1.00 35.50 434 GLU A CA 1
ATOM 3269 C C . GLU A 1 434 ? 19.620 -16.151 1.504 1.00 35.50 434 GLU A C 1
ATOM 3271 O O . GLU A 1 434 ? 19.691 -16.551 2.665 1.00 35.50 434 GLU A O 1
ATOM 3276 N N . GLN A 1 435 ? 19.846 -16.968 0.466 1.00 32.47 435 GLN A N 1
ATOM 3277 C CA . GLN A 1 435 ? 20.275 -18.365 0.621 1.00 32.47 435 GLN A CA 1
ATOM 3278 C C . GLN A 1 435 ? 21.738 -18.540 1.082 1.00 32.47 435 GLN A C 1
ATOM 3280 O O . GLN A 1 435 ? 22.116 -19.642 1.467 1.00 32.47 435 GLN A O 1
ATOM 3285 N N . LEU A 1 436 ? 22.555 -17.479 1.094 1.00 33.12 436 LEU A N 1
ATOM 3286 C CA . LEU A 1 436 ? 23.977 -17.510 1.484 1.00 33.12 436 LEU A CA 1
ATOM 3287 C C . LEU A 1 436 ? 24.260 -16.759 2.805 1.00 33.12 436 LEU A C 1
ATOM 3289 O O . LEU A 1 436 ? 25.407 -16.577 3.205 1.00 33.12 436 LEU A O 1
ATOM 3293 N N . LEU A 1 437 ? 23.212 -16.319 3.507 1.00 30.97 437 LEU A N 1
ATOM 3294 C CA . LEU A 1 437 ? 23.257 -15.267 4.532 1.00 30.97 437 LEU A CA 1
ATOM 3295 C C . LEU A 1 437 ? 23.272 -15.785 5.988 1.00 30.97 437 LEU A C 1
ATOM 3297 O O . LEU A 1 437 ? 22.653 -15.185 6.876 1.00 30.97 437 LEU A O 1
ATOM 3301 N N . SER A 1 438 ? 23.991 -16.884 6.245 1.00 28.56 438 SER A N 1
ATOM 3302 C CA . SER A 1 438 ? 24.419 -17.271 7.603 1.00 28.56 438 SER A CA 1
ATOM 3303 C C . SER A 1 438 ? 25.803 -16.724 7.985 1.00 28.56 438 SER A C 1
ATOM 3305 O O . SER A 1 438 ? 26.264 -16.970 9.095 1.00 28.56 438 SER A O 1
ATOM 3307 N N . CYS A 1 439 ? 26.455 -15.940 7.120 1.00 27.28 439 CYS A N 1
ATOM 3308 C CA . CYS A 1 439 ? 27.736 -15.292 7.407 1.00 27.28 439 CYS A CA 1
ATOM 3309 C C . CYS A 1 439 ? 27.644 -13.777 7.168 1.00 27.28 439 CYS A C 1
ATOM 3311 O O . CYS A 1 439 ? 27.828 -13.325 6.045 1.00 27.28 439 CYS A O 1
ATOM 3313 N N . ASN A 1 440 ? 27.315 -13.010 8.211 1.00 24.53 440 ASN A N 1
ATOM 3314 C CA . ASN A 1 440 ? 27.956 -11.738 8.586 1.00 24.53 440 ASN A CA 1
ATOM 3315 C C . ASN A 1 440 ? 27.036 -10.913 9.487 1.00 24.53 440 ASN A C 1
ATOM 3317 O O . ASN A 1 440 ? 26.087 -10.271 9.039 1.00 24.53 440 ASN A O 1
ATOM 3321 N N . THR A 1 441 ? 27.395 -10.862 10.764 1.00 24.16 441 THR A N 1
ATOM 3322 C CA . THR A 1 441 ? 27.117 -9.702 11.601 1.00 24.16 441 THR A CA 1
ATOM 3323 C C . THR A 1 441 ? 28.416 -8.944 11.833 1.00 24.16 441 THR A C 1
ATOM 3325 O O . THR A 1 441 ? 29.330 -9.475 12.460 1.00 24.16 441 THR A O 1
ATOM 3328 N N . SER A 1 442 ? 28.369 -7.654 11.487 1.00 25.81 442 SER A N 1
ATOM 3329 C CA . SER A 1 442 ? 28.876 -6.532 12.300 1.00 25.81 442 SER A CA 1
ATOM 3330 C C . SER A 1 442 ? 30.146 -5.815 11.786 1.00 25.81 442 SER A C 1
ATOM 3332 O O . SER A 1 442 ? 30.654 -6.150 10.723 1.00 25.81 442 SER A O 1
ATOM 3334 N N . PRO A 1 443 ? 30.580 -4.722 12.438 1.00 27.84 443 PRO A N 1
ATOM 3335 C CA . PRO A 1 443 ? 30.248 -3.340 12.108 1.00 27.84 443 PRO A CA 1
ATOM 3336 C C . PRO A 1 443 ? 31.475 -2.564 11.588 1.00 27.84 443 PRO A C 1
ATOM 3338 O O . PRO A 1 443 ? 32.586 -2.801 12.033 1.00 27.84 443 PRO A O 1
ATOM 3341 N N . GLY A 1 444 ? 31.252 -1.542 10.759 1.00 23.84 444 GLY A N 1
ATOM 3342 C CA . GLY A 1 444 ? 32.094 -0.337 10.735 1.00 23.84 444 GLY A CA 1
ATOM 3343 C C . GLY A 1 444 ? 33.525 -0.412 10.167 1.00 23.84 444 GLY A C 1
ATOM 3344 O O . GLY A 1 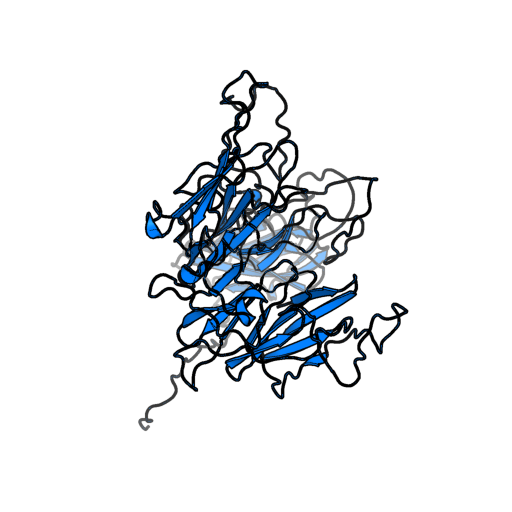444 ? 34.417 -1.054 10.701 1.00 23.84 444 GLY A O 1
ATOM 3345 N N . THR A 1 445 ? 33.736 0.448 9.166 1.00 25.62 445 THR A N 1
ATOM 3346 C CA . THR A 1 445 ? 34.995 1.103 8.753 1.00 25.62 445 THR A CA 1
ATOM 3347 C C . THR A 1 445 ? 36.127 0.254 8.162 1.00 25.62 445 THR A C 1
ATOM 3349 O O . THR A 1 445 ? 37.021 -0.195 8.866 1.00 25.62 445 THR A O 1
ATOM 3352 N N . GLY A 1 446 ? 36.184 0.258 6.824 1.00 25.05 446 GLY A N 1
ATOM 3353 C CA . GLY A 1 446 ? 37.426 0.529 6.093 1.00 25.05 446 GLY A CA 1
ATOM 3354 C C . GLY A 1 446 ? 38.232 -0.680 5.616 1.00 25.05 446 GLY A C 1
ATOM 3355 O O . GLY A 1 446 ? 39.060 -1.205 6.348 1.00 25.05 446 GLY A O 1
ATOM 3356 N N . GLY A 1 447 ? 38.084 -1.011 4.330 1.00 25.00 447 GLY A N 1
ATOM 3357 C CA . GLY A 1 447 ? 39.050 -1.812 3.568 1.00 25.00 447 GLY A CA 1
ATOM 3358 C C . GLY A 1 447 ? 38.408 -2.937 2.747 1.00 25.00 447 GLY A C 1
ATOM 3359 O O . GLY A 1 447 ? 37.419 -3.517 3.194 1.00 25.00 447 GLY A O 1
ATOM 3360 N N . PRO A 1 448 ? 38.930 -3.250 1.543 1.00 26.69 448 PRO A N 1
ATOM 3361 C CA . PRO A 1 448 ? 38.405 -4.328 0.717 1.00 26.69 448 PRO A CA 1
ATOM 3362 C C . PRO A 1 448 ? 38.724 -5.661 1.397 1.00 26.69 448 PRO A C 1
ATOM 3364 O O . PRO A 1 448 ? 39.887 -6.037 1.534 1.00 26.69 448 PRO A O 1
ATOM 3367 N N . LEU A 1 449 ? 37.691 -6.366 1.848 1.00 30.64 449 LEU A N 1
ATOM 3368 C CA . LEU A 1 449 ? 37.829 -7.726 2.345 1.00 30.64 449 LEU A CA 1
ATOM 3369 C C . LEU A 1 449 ? 37.556 -8.658 1.168 1.00 30.64 449 LEU A C 1
ATOM 3371 O O . LEU A 1 449 ? 36.460 -8.651 0.607 1.00 30.64 449 LEU A O 1
ATOM 3375 N N . GLY A 1 450 ? 38.579 -9.425 0.783 1.00 30.88 450 GLY A N 1
ATOM 3376 C CA . GLY A 1 450 ? 38.394 -10.633 -0.014 1.00 30.88 450 GLY A CA 1
ATOM 3377 C C . GLY A 1 450 ? 37.471 -11.620 0.703 1.00 30.88 450 GLY A C 1
ATOM 3378 O O . GLY A 1 450 ? 36.879 -11.292 1.734 1.00 30.88 450 GLY A O 1
ATOM 3379 N N . ASP A 1 451 ? 37.350 -12.828 0.152 1.00 34.19 451 ASP A N 1
ATOM 3380 C CA . ASP A 1 451 ? 36.587 -13.918 0.769 1.00 34.19 451 ASP A CA 1
ATOM 3381 C C . ASP A 1 451 ? 36.762 -13.912 2.298 1.00 34.19 451 ASP A C 1
ATOM 3383 O O . ASP A 1 451 ? 37.899 -13.754 2.764 1.00 34.19 451 ASP A O 1
ATOM 3387 N N . PRO A 1 452 ? 35.671 -14.012 3.087 1.00 39.44 452 PRO A N 1
ATOM 3388 C CA . PRO A 1 452 ? 35.745 -13.895 4.536 1.00 39.44 452 PRO A CA 1
ATOM 3389 C C . PRO A 1 452 ? 36.854 -14.810 5.038 1.00 39.44 452 PRO A C 1
ATOM 3391 O O . PRO A 1 452 ? 36.826 -16.016 4.785 1.00 39.44 452 PRO A O 1
ATOM 3394 N N . VAL A 1 453 ? 37.856 -14.224 5.700 1.00 41.75 453 VAL A N 1
ATOM 3395 C CA . VAL A 1 453 ? 38.956 -14.991 6.277 1.00 41.75 453 VAL A CA 1
ATOM 3396 C C . VAL A 1 453 ? 38.315 -15.985 7.236 1.00 41.75 453 VAL A C 1
ATOM 3398 O O . VAL A 1 453 ? 37.772 -15.590 8.265 1.00 41.75 453 VAL A O 1
ATOM 3401 N N . SER A 1 454 ? 38.322 -17.265 6.864 1.00 52.44 454 SER A N 1
ATOM 3402 C CA . SER A 1 454 ? 37.858 -18.356 7.715 1.00 52.44 454 SER A CA 1
ATOM 3403 C C . SER A 1 454 ? 38.671 -18.311 9.003 1.00 52.44 454 SER A C 1
ATOM 3405 O O . SER A 1 454 ? 39.820 -18.749 9.019 1.00 52.44 454 SER A O 1
ATOM 3407 N N . THR A 1 455 ? 38.106 -17.774 10.083 1.00 66.12 455 THR A N 1
ATOM 3408 C CA . THR A 1 455 ? 38.729 -17.862 11.402 1.00 66.12 455 THR A CA 1
ATOM 3409 C C . THR A 1 455 ? 38.469 -19.269 11.934 1.00 66.12 455 THR A C 1
ATOM 3411 O O . THR A 1 455 ? 37.301 -19.641 12.081 1.00 66.12 455 THR A O 1
ATOM 3414 N N . PRO A 1 456 ? 39.507 -20.088 12.189 1.00 77.00 456 PRO A N 1
ATOM 3415 C CA . PRO A 1 456 ? 39.304 -21.446 12.679 1.00 77.00 456 PRO A CA 1
ATOM 3416 C C . PRO A 1 456 ? 38.543 -21.426 14.008 1.00 77.00 456 PRO A C 1
ATOM 3418 O O . PRO A 1 456 ? 38.983 -20.781 14.962 1.00 77.00 456 PRO A O 1
ATOM 3421 N N . ALA A 1 457 ? 37.414 -22.130 14.081 1.00 79.38 457 ALA A N 1
ATOM 3422 C CA . ALA A 1 457 ? 36.775 -22.402 15.362 1.00 79.38 457 ALA A CA 1
ATOM 3423 C C . ALA A 1 457 ? 37.583 -23.430 16.157 1.00 79.38 457 ALA A C 1
ATOM 3425 O O . ALA A 1 457 ? 38.228 -24.318 15.594 1.00 79.38 457 ALA A O 1
ATOM 3426 N N . ALA A 1 458 ? 37.485 -23.342 17.481 1.00 81.69 458 ALA A N 1
ATOM 3427 C CA . ALA A 1 458 ? 38.018 -24.338 18.401 1.00 81.69 458 ALA A CA 1
ATOM 3428 C C . ALA A 1 458 ? 36.938 -24.744 19.405 1.00 81.69 458 ALA A C 1
ATOM 3430 O O . ALA A 1 458 ? 36.101 -23.937 19.820 1.00 81.69 458 ALA A O 1
ATOM 3431 N N . GLY A 1 459 ? 36.949 -26.012 19.791 1.00 86.62 459 GLY A N 1
ATOM 3432 C CA . GLY A 1 459 ? 36.004 -26.583 20.739 1.00 86.62 459 GLY A CA 1
ATOM 3433 C C . GLY A 1 459 ? 36.244 -28.074 20.908 1.00 86.62 459 GLY A C 1
ATOM 3434 O O . GLY A 1 459 ? 37.200 -28.612 20.361 1.00 86.62 459 GLY A O 1
ATOM 3435 N N . VAL A 1 460 ? 35.375 -28.742 21.660 1.00 88.94 460 VAL A N 1
ATOM 3436 C CA . VAL A 1 460 ? 35.425 -30.199 21.846 1.00 88.94 460 VAL A CA 1
ATOM 3437 C C . VAL A 1 460 ? 34.039 -30.778 21.594 1.00 88.94 460 VAL A C 1
ATOM 3439 O O . VAL A 1 460 ? 33.060 -30.302 22.178 1.00 88.94 460 VAL A O 1
ATOM 3442 N N . ILE A 1 461 ? 33.948 -31.783 20.719 1.00 88.50 461 ILE A N 1
ATOM 3443 C CA . ILE A 1 461 ? 32.698 -32.521 20.494 1.00 88.50 461 ILE A CA 1
ATOM 3444 C C . ILE A 1 461 ? 32.359 -33.346 21.740 1.00 88.50 461 ILE A C 1
ATOM 3446 O O . ILE A 1 461 ? 33.183 -34.106 22.244 1.00 88.50 461 ILE A O 1
ATOM 3450 N N . ASP A 1 462 ? 31.114 -33.252 22.197 1.00 85.44 462 ASP A N 1
ATOM 3451 C CA . ASP A 1 462 ? 30.556 -34.156 23.197 1.00 85.44 462 ASP A CA 1
ATOM 3452 C C . ASP A 1 462 ? 29.896 -35.349 22.491 1.00 85.44 462 ASP A C 1
ATOM 3454 O O . ASP A 1 462 ? 28.690 -35.343 22.229 1.00 85.44 462 ASP A O 1
ATOM 3458 N N . CYS A 1 463 ? 30.690 -36.381 22.171 1.00 82.62 463 CYS A N 1
ATOM 3459 C CA . CYS A 1 463 ? 30.216 -37.568 21.445 1.00 82.62 463 CYS A CA 1
ATOM 3460 C C . CYS A 1 463 ? 29.014 -38.248 22.130 1.00 82.62 463 CYS A C 1
ATOM 3462 O O . CYS A 1 463 ? 28.179 -38.839 21.448 1.00 82.62 463 CYS A O 1
ATOM 3464 N N . SER A 1 464 ? 28.885 -38.127 23.459 1.00 80.19 464 SER A N 1
ATOM 3465 C CA . SER A 1 464 ? 27.794 -38.740 24.229 1.00 80.19 464 SER A CA 1
ATOM 3466 C C . SER A 1 464 ? 26.424 -38.103 23.971 1.00 80.19 464 SER A C 1
ATOM 3468 O O . SER A 1 464 ? 25.397 -38.742 24.192 1.00 80.19 464 SER A O 1
ATOM 3470 N N . LYS A 1 465 ? 26.406 -36.859 23.474 1.00 75.88 465 LYS A N 1
ATOM 3471 C CA . LYS A 1 465 ? 25.188 -36.109 23.133 1.00 75.88 465 LYS A CA 1
ATOM 3472 C C . LYS A 1 465 ? 24.907 -36.057 21.634 1.00 75.88 465 LYS A C 1
ATOM 3474 O O . LYS A 1 465 ? 23.914 -35.459 21.227 1.00 75.88 465 LYS A O 1
ATOM 3479 N N . THR A 1 466 ? 25.760 -36.671 20.815 1.00 79.25 466 THR A N 1
ATOM 3480 C CA . THR A 1 466 ? 25.562 -36.692 19.362 1.00 79.25 466 THR A CA 1
ATOM 3481 C C . THR A 1 466 ? 24.510 -37.714 18.951 1.00 79.25 466 THR A C 1
ATOM 3483 O O . THR A 1 466 ? 24.412 -38.790 19.542 1.00 79.25 466 THR A O 1
ATOM 3486 N N . GLN A 1 467 ? 23.681 -37.363 17.967 1.00 82.06 467 GLN A N 1
ATOM 3487 C CA . GLN A 1 467 ? 22.527 -38.169 17.558 1.00 82.06 467 GLN A CA 1
ATOM 3488 C C . GLN A 1 467 ? 22.321 -38.134 16.043 1.00 82.06 467 GLN A C 1
ATOM 3490 O O . GLN A 1 467 ? 22.633 -37.145 15.385 1.00 82.06 467 GLN A O 1
ATOM 3495 N N . LEU A 1 468 ? 21.745 -39.208 15.500 1.00 79.69 468 LEU A N 1
ATOM 3496 C CA . LEU A 1 468 ? 21.211 -39.255 14.139 1.00 79.69 468 LEU A CA 1
ATOM 3497 C C . LEU A 1 468 ? 19.689 -39.152 14.199 1.00 79.69 468 LEU A C 1
ATOM 3499 O O . LEU A 1 468 ? 19.049 -39.921 14.919 1.00 79.69 468 LEU A O 1
ATOM 3503 N N . TYR A 1 469 ? 19.118 -38.212 13.447 1.00 76.44 469 TYR A N 1
ATOM 3504 C CA . TYR A 1 469 ? 17.675 -38.003 13.403 1.00 76.44 469 TYR A CA 1
ATOM 3505 C C . TYR A 1 469 ? 17.150 -37.845 11.964 1.00 76.44 469 TYR A C 1
ATOM 3507 O O . TYR A 1 469 ? 17.615 -36.952 11.251 1.00 76.44 469 TYR A O 1
ATOM 3515 N N . PRO A 1 470 ? 16.155 -38.646 11.535 1.00 77.69 470 PRO A N 1
ATOM 3516 C CA . PRO A 1 470 ? 15.671 -39.863 12.202 1.00 77.69 470 PRO A CA 1
ATOM 3517 C C . PRO A 1 470 ? 16.768 -40.949 12.279 1.00 77.69 470 PRO A C 1
ATOM 3519 O O . PRO A 1 470 ? 17.856 -40.782 11.732 1.00 77.69 470 PRO A O 1
ATOM 3522 N N . ALA A 1 471 ? 16.510 -42.064 12.969 1.00 80.44 471 ALA A N 1
ATOM 3523 C CA . ALA A 1 471 ? 17.437 -43.197 12.945 1.00 80.44 471 ALA A CA 1
ATOM 3524 C C . ALA A 1 471 ? 17.479 -43.817 11.529 1.00 80.44 471 ALA A C 1
ATOM 3526 O O . ALA A 1 471 ? 16.414 -43.993 10.928 1.00 80.44 471 ALA A O 1
ATOM 3527 N N . PRO A 1 472 ? 18.663 -44.160 10.986 1.00 82.50 472 PRO A N 1
ATOM 3528 C CA . PRO A 1 472 ? 18.750 -44.827 9.691 1.00 82.50 472 PRO A CA 1
ATOM 3529 C C . PRO A 1 472 ? 18.088 -46.210 9.741 1.00 82.50 472 PRO A C 1
ATOM 3531 O O . PRO A 1 472 ? 18.246 -46.949 10.714 1.00 82.50 472 PRO A O 1
ATOM 3534 N N . VAL A 1 473 ? 17.369 -46.574 8.676 1.00 84.00 473 VAL A N 1
ATOM 3535 C CA . VAL A 1 473 ? 16.703 -47.878 8.540 1.00 84.00 473 VAL A CA 1
ATOM 3536 C C . VAL A 1 473 ? 17.371 -48.663 7.423 1.00 84.00 473 VAL A C 1
ATOM 3538 O O . VAL A 1 473 ? 17.286 -48.274 6.259 1.00 84.00 473 VAL A O 1
ATOM 3541 N N . GLN A 1 474 ? 18.012 -49.782 7.771 1.00 83.25 474 GLN A N 1
ATOM 3542 C CA . GLN A 1 474 ? 18.717 -50.622 6.805 1.00 83.25 474 GLN A CA 1
ATOM 3543 C C . GLN A 1 474 ? 17.843 -50.971 5.590 1.00 83.25 474 GLN A C 1
ATOM 3545 O O . GLN A 1 474 ? 16.692 -51.377 5.741 1.00 83.25 474 GLN A O 1
ATOM 3550 N N . GLY A 1 475 ? 18.393 -50.808 4.382 1.00 81.94 475 GLY A N 1
ATOM 3551 C CA . GLY A 1 475 ? 17.695 -51.060 3.118 1.00 81.94 475 GLY A CA 1
ATOM 3552 C C . GLY A 1 475 ? 16.841 -49.896 2.605 1.00 81.94 475 GLY A C 1
ATOM 3553 O O . GLY A 1 475 ? 16.303 -49.995 1.506 1.00 81.94 475 GLY A O 1
ATOM 3554 N N . THR A 1 476 ? 16.720 -48.794 3.356 1.00 83.94 476 THR A N 1
ATOM 3555 C CA . THR A 1 476 ? 15.917 -47.626 2.962 1.00 83.94 476 THR A CA 1
ATOM 3556 C C . THR A 1 476 ? 16.795 -46.376 2.856 1.00 83.94 476 THR A C 1
ATOM 3558 O O . THR A 1 476 ? 17.210 -45.843 3.886 1.00 83.94 476 THR A O 1
ATOM 3561 N N . PRO A 1 477 ? 17.077 -45.871 1.639 1.00 85.38 477 PRO A N 1
ATOM 3562 C CA . PRO A 1 477 ? 17.769 -44.599 1.468 1.00 85.38 477 PRO A CA 1
ATOM 3563 C C . PRO A 1 477 ? 16.987 -43.445 2.106 1.00 85.38 477 PRO A C 1
ATOM 3565 O O . PRO A 1 477 ? 15.765 -43.358 1.966 1.00 85.38 477 PRO A O 1
ATOM 3568 N N . SER A 1 478 ? 17.679 -42.531 2.782 1.00 82.19 478 SER A N 1
ATOM 3569 C CA . SER A 1 478 ? 17.033 -41.437 3.515 1.00 82.19 478 SER A CA 1
ATOM 3570 C C . SER A 1 478 ? 17.937 -40.217 3.688 1.00 82.19 478 SER A C 1
ATOM 3572 O O . SER A 1 478 ? 19.165 -40.306 3.636 1.00 82.19 478 SER A O 1
ATOM 3574 N N . GLN A 1 479 ? 17.324 -39.061 3.944 1.00 83.06 479 GLN A N 1
ATOM 3575 C CA . GLN A 1 479 ? 18.027 -37.870 4.425 1.00 83.06 479 GLN A CA 1
ATOM 3576 C C . GLN A 1 479 ? 17.958 -37.829 5.950 1.00 83.06 479 GLN A C 1
ATOM 3578 O O . GLN A 1 479 ? 16.879 -37.988 6.517 1.00 83.06 479 GLN A O 1
ATOM 3583 N N . LEU A 1 480 ? 19.104 -37.624 6.596 1.00 80.69 480 LEU A N 1
ATOM 3584 C CA . LEU A 1 480 ? 19.225 -37.589 8.052 1.00 80.69 480 LEU A CA 1
ATOM 3585 C C . LEU A 1 480 ? 19.918 -36.291 8.484 1.00 80.69 480 LEU A C 1
ATOM 3587 O O . LEU A 1 480 ? 20.627 -35.646 7.709 1.00 80.69 480 LEU A O 1
ATOM 3591 N N . SER A 1 481 ? 19.743 -35.932 9.749 1.00 82.75 481 SER A N 1
ATOM 3592 C CA . SER A 1 481 ? 20.493 -34.879 10.422 1.00 82.75 481 SER A CA 1
ATOM 3593 C C . SER A 1 481 ? 21.408 -35.510 11.466 1.00 82.75 481 SER A C 1
ATOM 3595 O O . SER A 1 481 ? 20.940 -36.227 12.351 1.00 82.75 481 SER A O 1
ATOM 3597 N N . LEU A 1 482 ? 22.711 -35.248 11.363 1.00 82.44 482 LEU A N 1
ATOM 3598 C CA . LEU A 1 482 ? 23.669 -35.514 12.428 1.00 82.44 482 LEU A CA 1
ATOM 3599 C C . LEU A 1 482 ? 23.664 -34.312 13.378 1.00 82.44 482 LEU A C 1
ATOM 3601 O O . LEU A 1 482 ? 24.139 -33.231 13.026 1.00 82.44 482 LEU A O 1
ATOM 3605 N N . LEU A 1 483 ? 23.105 -34.505 14.569 1.00 81.81 483 LEU A N 1
ATOM 3606 C CA . LEU A 1 483 ? 23.122 -33.528 15.648 1.00 81.81 483 LEU A CA 1
ATOM 3607 C C . LEU A 1 483 ? 24.448 -33.662 16.394 1.00 81.81 483 LEU A C 1
ATOM 3609 O O . LEU A 1 483 ? 24.702 -34.688 17.027 1.00 81.81 483 LEU A O 1
ATOM 3613 N N . VAL A 1 484 ? 25.291 -32.632 16.327 1.00 81.81 484 VAL A N 1
ATOM 3614 C CA . VAL A 1 484 ? 26.590 -32.597 17.007 1.00 81.81 484 VAL A CA 1
ATOM 3615 C C . VAL A 1 484 ? 26.594 -31.518 18.073 1.00 81.81 484 VAL A C 1
ATOM 3617 O O . VAL A 1 484 ? 26.521 -30.334 17.753 1.00 81.81 484 VAL A O 1
ATOM 3620 N N . THR A 1 485 ? 26.735 -31.906 19.338 1.00 83.50 485 THR A N 1
ATOM 3621 C CA . THR A 1 485 ? 26.951 -30.952 20.429 1.00 83.50 485 THR A CA 1
ATOM 3622 C C . THR A 1 485 ? 28.443 -30.676 20.601 1.00 83.50 485 THR A C 1
ATOM 3624 O O . THR A 1 485 ? 29.232 -31.600 20.790 1.00 83.50 485 THR A O 1
ATOM 3627 N N . ILE A 1 486 ? 28.837 -29.405 20.550 1.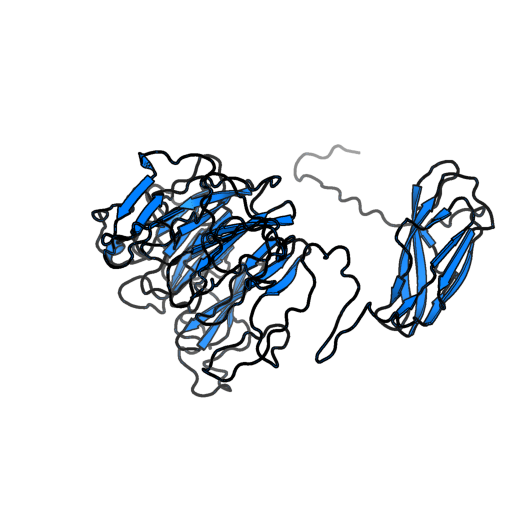00 81.62 486 ILE A N 1
ATOM 3628 C CA . ILE A 1 486 ? 30.220 -28.944 20.705 1.00 81.62 486 ILE A CA 1
ATOM 3629 C C . ILE A 1 486 ? 30.263 -27.927 21.840 1.00 81.62 486 ILE A C 1
ATOM 3631 O O . ILE A 1 486 ? 29.470 -26.986 21.874 1.00 81.62 486 ILE A O 1
ATOM 3635 N N . ASN A 1 487 ? 31.213 -28.090 22.758 1.00 84.50 487 ASN A N 1
ATOM 3636 C CA . ASN A 1 487 ? 31.584 -27.019 23.673 1.00 84.50 487 ASN A CA 1
ATOM 3637 C C . ASN A 1 487 ? 32.581 -26.093 22.967 1.00 84.50 487 ASN A C 1
ATOM 3639 O O . ASN A 1 487 ? 33.755 -26.437 22.825 1.00 84.50 487 ASN A O 1
ATOM 3643 N N . VAL A 1 488 ? 32.098 -24.959 22.463 1.00 82.88 488 VAL A N 1
ATOM 3644 C CA . VAL A 1 488 ? 32.883 -24.038 21.636 1.00 82.88 488 VAL A CA 1
ATOM 3645 C C . VAL A 1 488 ? 33.731 -23.135 22.527 1.00 82.88 488 VAL A C 1
ATOM 3647 O O . VAL A 1 488 ? 33.204 -22.349 23.315 1.00 82.88 488 VAL A O 1
ATOM 3650 N N . THR A 1 489 ? 35.052 -23.212 22.378 1.00 82.19 489 THR A N 1
ATOM 3651 C CA . THR A 1 489 ? 36.016 -22.360 23.092 1.00 82.19 489 THR A CA 1
ATOM 3652 C C . THR A 1 489 ? 36.436 -21.146 22.267 1.00 82.19 489 THR A C 1
ATOM 3654 O O . THR A 1 489 ? 36.870 -20.143 22.827 1.00 82.19 489 THR A O 1
ATOM 3657 N N . THR A 1 490 ? 36.283 -21.202 20.941 1.00 81.19 490 THR A N 1
ATOM 3658 C CA . THR A 1 490 ? 36.566 -20.092 20.021 1.00 81.19 490 THR A CA 1
ATOM 3659 C C . THR A 1 490 ? 35.546 -20.096 18.885 1.00 81.19 490 THR A C 1
ATOM 3661 O O . THR A 1 490 ? 35.413 -21.098 18.185 1.00 81.19 490 THR A O 1
ATOM 3664 N N . ALA A 1 491 ? 34.817 -18.988 18.725 1.00 74.44 491 ALA A N 1
ATOM 3665 C CA . ALA A 1 491 ? 33.858 -18.792 17.636 1.00 74.44 491 ALA A CA 1
ATOM 3666 C C . ALA A 1 491 ? 34.574 -18.729 16.271 1.00 74.44 491 ALA A C 1
ATOM 3668 O O . ALA A 1 491 ? 35.696 -18.231 16.186 1.00 74.44 491 ALA A O 1
ATOM 3669 N N . GLY A 1 492 ? 33.936 -19.228 15.212 1.00 77.38 492 GLY A N 1
ATOM 3670 C CA . GLY A 1 492 ? 34.535 -19.344 13.878 1.00 77.38 492 GLY A CA 1
ATOM 3671 C C . GLY A 1 492 ? 33.958 -20.503 13.062 1.00 77.38 492 GLY A C 1
ATOM 3672 O O . GLY A 1 492 ? 32.891 -21.029 13.387 1.00 77.38 492 GLY A O 1
ATOM 3673 N N . ASP A 1 493 ? 34.697 -20.947 12.047 1.00 83.06 493 ASP A N 1
ATOM 3674 C CA . ASP A 1 493 ? 34.318 -22.063 11.176 1.00 83.06 493 ASP A CA 1
ATOM 3675 C C . ASP A 1 493 ? 35.023 -23.371 11.571 1.00 83.06 493 ASP A C 1
ATOM 3677 O O . ASP A 1 493 ? 36.248 -23.426 11.705 1.00 83.06 493 ASP A O 1
ATOM 3681 N N . PHE A 1 494 ? 34.254 -24.454 11.702 1.00 80.25 494 PHE A N 1
ATOM 3682 C CA . PHE A 1 494 ? 34.778 -25.816 11.765 1.00 80.25 494 PHE A CA 1
ATOM 3683 C C . PHE A 1 494 ? 34.842 -26.406 10.351 1.00 80.25 494 PHE A C 1
ATOM 3685 O O . PHE A 1 494 ? 33.814 -26.740 9.757 1.00 80.25 494 PHE A O 1
ATOM 3692 N N . LEU A 1 495 ? 36.059 -26.537 9.821 1.00 85.69 495 LEU A N 1
ATOM 3693 C CA . LEU A 1 495 ? 36.375 -27.120 8.514 1.00 85.69 495 LEU A CA 1
ATOM 3694 C C . LEU A 1 495 ? 37.713 -27.890 8.640 1.00 85.69 495 LEU A C 1
ATOM 3696 O O . LEU A 1 495 ? 38.597 -27.419 9.360 1.00 85.69 495 LEU A O 1
ATOM 3700 N N . PRO A 1 496 ? 37.890 -29.060 7.993 1.00 85.75 496 PRO A N 1
ATOM 3701 C CA . PRO A 1 496 ? 36.930 -29.772 7.148 1.00 85.75 496 PRO A CA 1
ATOM 3702 C C . PRO A 1 496 ? 35.857 -30.526 7.938 1.00 85.75 496 PRO A C 1
ATOM 3704 O O . PRO A 1 496 ? 36.099 -30.994 9.049 1.00 85.75 496 PRO A O 1
ATOM 3707 N N . LEU A 1 497 ? 34.682 -30.682 7.326 1.00 84.94 497 LEU A N 1
ATOM 3708 C CA . LEU A 1 497 ? 33.701 -31.679 7.744 1.00 84.94 497 LEU A CA 1
ATOM 3709 C C . LEU A 1 497 ? 33.904 -32.955 6.943 1.00 84.94 497 LEU A C 1
ATOM 3711 O O . LEU A 1 497 ? 33.944 -32.919 5.712 1.00 84.94 497 LEU A O 1
ATOM 3715 N N . THR A 1 498 ? 33.978 -34.087 7.632 1.00 87.38 498 THR A N 1
ATOM 3716 C CA . THR A 1 498 ? 33.989 -35.400 6.987 1.00 87.38 498 THR A CA 1
ATOM 3717 C C . THR A 1 498 ? 33.013 -36.326 7.691 1.00 87.38 498 THR A C 1
ATOM 3719 O O . THR A 1 498 ? 32.836 -36.275 8.907 1.00 87.38 498 THR A O 1
ATOM 3722 N N . VAL A 1 499 ? 32.352 -37.167 6.902 1.00 88.06 499 VAL A N 1
ATOM 3723 C CA . VAL A 1 499 ? 31.490 -38.251 7.373 1.00 88.06 499 VAL A CA 1
ATOM 3724 C C . VAL A 1 499 ? 31.806 -39.464 6.514 1.00 88.06 499 VAL A C 1
ATOM 3726 O O . VAL A 1 499 ? 31.968 -39.332 5.300 1.00 88.06 499 VAL A O 1
ATOM 3729 N N . SER A 1 500 ? 31.941 -40.627 7.139 1.00 86.62 500 SER A N 1
ATOM 3730 C CA . SER A 1 500 ? 32.265 -41.870 6.447 1.00 86.62 500 SER A CA 1
ATOM 3731 C C . SER A 1 500 ? 31.689 -43.087 7.168 1.00 86.62 500 SER A C 1
ATOM 3733 O O . SER A 1 500 ? 31.420 -43.050 8.370 1.00 86.62 500 SER A O 1
ATOM 3735 N N . GLY A 1 501 ? 31.518 -44.178 6.420 1.00 86.06 501 GLY A N 1
ATOM 3736 C CA . GLY A 1 501 ? 30.992 -45.445 6.927 1.00 86.06 501 GLY A CA 1
ATOM 3737 C C . GLY A 1 501 ? 29.469 -45.571 6.817 1.00 86.06 501 GLY A C 1
ATOM 3738 O O . GLY A 1 501 ? 28.747 -44.584 6.711 1.00 86.06 501 GLY A O 1
ATOM 3739 N N . SER A 1 502 ? 28.984 -46.817 6.821 1.00 85.31 502 SER A N 1
ATOM 3740 C CA . SER A 1 502 ? 27.553 -47.180 6.739 1.00 85.31 502 SER A CA 1
ATOM 3741 C C . SER A 1 502 ? 26.780 -46.550 5.567 1.00 85.31 502 SER A C 1
ATOM 3743 O O . SER A 1 502 ? 25.604 -46.242 5.718 1.00 85.31 502 SER A O 1
ATOM 3745 N N . GLY A 1 503 ? 27.443 -46.283 4.432 1.00 85.00 503 GLY A N 1
ATOM 3746 C CA . GLY A 1 503 ? 26.825 -45.616 3.273 1.00 85.00 503 GLY A CA 1
ATOM 3747 C C . GLY A 1 503 ? 26.288 -44.217 3.563 1.00 85.00 503 GLY A C 1
ATOM 3748 O O . GLY A 1 503 ? 25.359 -43.751 2.901 1.00 85.00 503 GLY A O 1
ATOM 3749 N N . ILE A 1 504 ? 26.842 -43.563 4.589 1.00 87.62 504 ILE A N 1
ATOM 3750 C CA . ILE A 1 504 ? 26.494 -42.200 4.956 1.00 87.62 504 ILE A CA 1
ATOM 3751 C C . ILE A 1 504 ? 27.509 -41.238 4.347 1.00 87.62 504 ILE A C 1
ATOM 3753 O O . ILE A 1 504 ? 28.717 -41.380 4.538 1.00 87.62 504 ILE A O 1
ATOM 3757 N N . SER A 1 505 ? 27.009 -40.223 3.649 1.00 89.12 505 SER A N 1
ATOM 3758 C CA . SER A 1 505 ? 27.814 -39.151 3.073 1.00 89.12 505 SER A CA 1
ATOM 3759 C C . SER A 1 505 ? 27.277 -37.779 3.469 1.00 89.12 505 SER A C 1
ATOM 3761 O O . SER A 1 505 ? 26.083 -37.601 3.720 1.00 89.12 505 SER A O 1
ATOM 3763 N N . LEU A 1 506 ? 28.146 -36.770 3.456 1.00 85.38 506 LEU A N 1
ATOM 3764 C CA . LEU A 1 506 ? 27.708 -35.376 3.522 1.00 85.38 506 LEU A CA 1
ATOM 3765 C C . LEU A 1 506 ? 26.880 -35.012 2.285 1.00 85.38 506 LEU A C 1
ATOM 3767 O O . LEU A 1 506 ? 27.066 -35.557 1.192 1.00 85.38 506 LEU A O 1
ATOM 3771 N N . VAL A 1 507 ? 25.946 -34.082 2.457 1.00 76.88 507 VAL A N 1
ATOM 3772 C CA . VAL A 1 507 ? 25.206 -33.501 1.333 1.00 76.88 507 VAL A CA 1
ATOM 3773 C C . VAL A 1 507 ? 26.138 -32.579 0.538 1.00 76.88 507 VAL A C 1
ATOM 3775 O O . VAL A 1 507 ? 26.914 -31.816 1.109 1.00 76.88 507 VAL A O 1
ATOM 3778 N N . SER A 1 508 ? 26.059 -32.650 -0.795 1.00 72.44 508 SER A N 1
ATOM 3779 C CA . SER A 1 508 ? 26.864 -31.821 -1.701 1.00 72.44 508 SER A CA 1
ATOM 3780 C C . SER A 1 508 ? 26.744 -30.333 -1.359 1.00 72.44 508 SER A C 1
ATOM 3782 O O . SER A 1 508 ? 25.636 -29.826 -1.204 1.00 72.44 508 SER A O 1
ATOM 3784 N N . GLY A 1 509 ? 27.882 -29.640 -1.275 1.00 67.00 509 GLY A N 1
ATOM 3785 C CA . GLY A 1 509 ? 27.954 -28.216 -0.930 1.00 67.00 509 GLY A CA 1
ATOM 3786 C C . GLY A 1 509 ? 28.026 -27.910 0.572 1.00 67.00 509 GLY A C 1
ATOM 3787 O O . GLY A 1 509 ? 28.227 -26.754 0.928 1.00 67.00 509 GLY A O 1
ATOM 3788 N N . PHE A 1 510 ? 27.920 -28.912 1.456 1.00 70.81 510 PHE A N 1
ATOM 3789 C CA . PHE A 1 510 ? 28.040 -28.722 2.905 1.00 70.81 510 PHE A CA 1
ATOM 3790 C C . PHE A 1 510 ? 29.462 -29.046 3.396 1.00 70.81 510 PHE A C 1
ATOM 3792 O O . PHE A 1 510 ? 29.815 -30.210 3.574 1.00 70.81 510 PHE A O 1
ATOM 3799 N N . THR A 1 511 ? 30.295 -28.018 3.594 1.00 77.69 511 THR A N 1
ATOM 3800 C CA . THR A 1 511 ? 31.737 -28.179 3.890 1.00 77.69 511 THR A CA 1
ATOM 3801 C C . THR A 1 511 ? 32.183 -27.635 5.250 1.00 77.69 511 THR A C 1
ATOM 3803 O O . THR A 1 511 ? 33.302 -27.935 5.671 1.00 77.69 511 THR A O 1
ATOM 3806 N N . LYS A 1 512 ? 31.332 -26.866 5.947 1.00 78.62 512 LYS A N 1
ATOM 3807 C CA . LYS A 1 512 ? 31.627 -26.256 7.256 1.00 78.62 512 LYS A CA 1
ATOM 3808 C C . LYS A 1 512 ? 30.390 -26.075 8.132 1.00 78.62 512 LYS A C 1
ATOM 3810 O O . LYS A 1 512 ? 29.279 -25.971 7.620 1.00 78.62 512 LYS A O 1
ATOM 3815 N N . VAL A 1 513 ? 30.606 -25.980 9.445 1.00 77.56 513 VAL A N 1
ATOM 3816 C CA . VAL A 1 513 ? 29.636 -25.419 10.404 1.00 77.56 513 VAL A CA 1
ATOM 3817 C C . VAL A 1 513 ? 30.255 -24.221 11.119 1.00 77.56 513 VAL A C 1
ATOM 3819 O O . VAL A 1 513 ? 31.424 -24.266 11.496 1.00 77.56 513 VAL A O 1
ATOM 3822 N N . THR A 1 514 ? 29.477 -23.155 11.304 1.00 79.75 514 THR A N 1
ATOM 3823 C CA . THR A 1 514 ? 29.947 -21.891 11.892 1.00 79.75 514 THR A CA 1
ATOM 3824 C C . THR A 1 514 ? 29.365 -21.709 13.288 1.00 79.75 514 THR A C 1
ATOM 3826 O O . THR A 1 514 ? 28.145 -21.718 13.457 1.00 79.75 514 THR A O 1
ATOM 3829 N N . ALA A 1 515 ? 30.224 -21.509 14.286 1.00 71.69 515 ALA A N 1
ATOM 3830 C CA . ALA A 1 515 ? 29.829 -21.156 15.645 1.00 71.69 515 ALA A CA 1
ATOM 3831 C C . ALA A 1 515 ? 29.916 -19.635 15.842 1.00 71.69 515 ALA A C 1
ATOM 3833 O O . ALA A 1 515 ? 31.000 -19.063 15.736 1.00 71.69 515 ALA A O 1
ATOM 3834 N N . ALA A 1 516 ? 28.791 -18.983 16.152 1.00 65.56 516 ALA A N 1
ATOM 3835 C CA . ALA A 1 516 ? 28.724 -17.523 16.310 1.00 65.56 516 ALA A CA 1
ATOM 3836 C C . ALA A 1 516 ? 29.158 -17.023 17.703 1.00 65.56 516 ALA A C 1
ATOM 3838 O O . ALA A 1 516 ? 29.443 -15.840 17.880 1.00 65.56 516 ALA A O 1
ATOM 3839 N N . SER A 1 517 ? 29.210 -17.909 18.699 1.00 68.38 517 SER A N 1
ATOM 3840 C CA . SER A 1 517 ? 29.619 -17.596 20.072 1.00 68.38 517 SER A CA 1
ATOM 3841 C C . SER A 1 517 ? 30.377 -18.765 20.703 1.00 68.38 517 SER A C 1
ATOM 3843 O O . SER A 1 517 ? 30.429 -19.857 20.140 1.00 68.38 517 SER A O 1
ATOM 3845 N N . THR A 1 518 ? 30.967 -18.549 21.878 1.00 76.44 518 THR A N 1
ATOM 3846 C CA . THR A 1 518 ? 31.481 -19.630 22.732 1.00 76.44 518 THR A CA 1
ATOM 3847 C C . THR A 1 518 ? 30.348 -20.284 23.533 1.00 76.44 518 THR A C 1
ATOM 3849 O O . THR A 1 518 ? 29.224 -19.775 23.574 1.00 76.44 518 THR A O 1
ATOM 3852 N N . GLY A 1 519 ? 30.634 -21.427 24.161 1.00 75.00 519 GLY A N 1
ATOM 3853 C CA . GLY A 1 519 ? 29.685 -22.205 24.961 1.00 75.00 519 GLY A CA 1
ATOM 3854 C C . GLY A 1 519 ? 29.149 -23.450 24.248 1.00 75.00 519 GLY A C 1
ATOM 3855 O O . GLY A 1 519 ? 29.536 -23.765 23.122 1.00 75.00 519 GLY A O 1
ATOM 3856 N N . ILE A 1 520 ? 28.263 -24.181 24.928 1.00 79.31 520 ILE A N 1
ATOM 3857 C CA . ILE A 1 520 ? 27.684 -25.435 24.427 1.00 79.31 520 ILE A CA 1
ATOM 3858 C C . ILE A 1 520 ? 26.657 -25.128 23.335 1.00 79.31 520 ILE A C 1
ATOM 3860 O O . ILE A 1 520 ? 25.653 -24.466 23.589 1.00 79.31 520 ILE A O 1
ATOM 3864 N N . GLN A 1 521 ? 26.892 -25.646 22.133 1.00 76.94 521 GLN A N 1
ATOM 3865 C CA . GLN A 1 521 ? 26.019 -25.480 20.971 1.00 76.94 521 GLN A CA 1
ATOM 3866 C C . GLN A 1 521 ? 25.764 -26.823 20.298 1.00 76.94 521 GLN A C 1
ATOM 3868 O O . GLN A 1 521 ? 26.636 -27.687 20.295 1.00 76.94 521 GLN A O 1
ATOM 3873 N N . THR A 1 522 ? 24.575 -26.992 19.719 1.00 80.81 522 THR A N 1
ATOM 3874 C CA . THR A 1 522 ? 24.223 -28.181 18.931 1.00 80.81 522 THR A CA 1
ATOM 3875 C C . THR A 1 522 ? 24.050 -27.790 17.470 1.00 80.81 522 THR A C 1
ATOM 3877 O O . THR A 1 522 ? 23.262 -26.902 17.152 1.00 80.81 522 THR A O 1
ATOM 3880 N N . PHE A 1 523 ? 24.794 -28.453 16.591 1.00 78.25 523 PHE A N 1
ATOM 3881 C CA . PHE A 1 523 ? 24.802 -28.226 15.151 1.00 78.25 523 PHE A CA 1
ATOM 3882 C C . PHE A 1 523 ? 24.051 -29.338 14.431 1.00 78.25 523 PHE A C 1
ATOM 3884 O O . PHE A 1 523 ? 24.196 -30.507 14.777 1.00 78.25 523 PHE A O 1
ATOM 3891 N N . HIS A 1 524 ? 23.290 -28.972 13.404 1.00 81.50 524 HIS A N 1
ATOM 3892 C CA . HIS A 1 524 ? 22.582 -29.909 12.538 1.00 81.50 524 HIS A CA 1
ATOM 3893 C C . HIS A 1 524 ? 23.330 -30.041 11.215 1.00 81.50 524 HIS A C 1
ATOM 3895 O O . HIS A 1 524 ? 23.352 -29.106 10.416 1.00 81.50 524 HIS A O 1
ATOM 3901 N N . ILE A 1 525 ? 23.935 -31.203 10.981 1.00 81.06 525 ILE A N 1
ATOM 3902 C CA . ILE A 1 525 ? 24.712 -31.478 9.772 1.00 81.06 525 ILE A CA 1
ATOM 3903 C C . ILE A 1 525 ? 23.889 -32.398 8.868 1.00 81.06 525 ILE A C 1
ATOM 3905 O O . ILE A 1 525 ? 23.606 -33.535 9.257 1.00 81.06 525 ILE A O 1
ATOM 3909 N N . PRO A 1 526 ? 23.461 -31.933 7.684 1.00 82.25 526 PRO A N 1
ATOM 3910 C CA . PRO A 1 526 ? 22.650 -32.736 6.787 1.00 82.25 526 PRO A CA 1
ATOM 3911 C C . PRO A 1 526 ? 23.520 -33.792 6.092 1.00 82.25 526 PRO A C 1
ATOM 3913 O O . PRO A 1 526 ? 24.543 -33.491 5.469 1.00 82.25 526 PRO A O 1
ATOM 3916 N N . ILE A 1 527 ? 23.087 -35.044 6.185 1.00 84.69 527 ILE A N 1
ATOM 3917 C CA . ILE A 1 527 ? 23.766 -36.215 5.627 1.00 84.69 527 ILE A CA 1
ATOM 3918 C C . ILE A 1 527 ? 22.768 -37.065 4.835 1.00 84.69 527 ILE A C 1
ATOM 3920 O O . ILE A 1 527 ? 21.553 -37.020 5.049 1.00 84.69 527 ILE A O 1
ATOM 3924 N N . LYS A 1 528 ? 23.284 -37.849 3.895 1.00 87.94 528 LYS A N 1
ATOM 3925 C CA . LYS A 1 528 ? 22.522 -38.824 3.116 1.00 87.94 528 LYS A CA 1
ATOM 3926 C C . LYS A 1 528 ? 22.944 -40.216 3.523 1.00 87.94 528 LYS A C 1
ATOM 3928 O O . LYS A 1 528 ? 24.132 -40.457 3.673 1.00 87.94 528 LYS A O 1
ATOM 3933 N N . TYR A 1 529 ? 21.973 -41.105 3.646 1.00 88.88 529 TYR A N 1
ATOM 3934 C CA . TYR A 1 529 ? 22.182 -42.533 3.795 1.00 88.88 529 TYR A CA 1
ATOM 3935 C C . TYR A 1 529 ? 21.652 -43.239 2.546 1.00 88.88 529 TYR A C 1
ATOM 3937 O O . TYR A 1 529 ? 20.530 -42.972 2.112 1.00 88.88 529 TYR A O 1
ATOM 3945 N N . ASP A 1 530 ? 22.464 -44.105 1.950 1.00 87.00 530 ASP A N 1
ATOM 3946 C CA . ASP A 1 530 ? 22.171 -44.775 0.678 1.00 87.00 530 ASP A CA 1
ATOM 3947 C C . ASP A 1 530 ? 21.391 -46.097 0.814 1.00 87.00 530 ASP A C 1
ATOM 3949 O O . ASP A 1 530 ? 21.083 -46.728 -0.195 1.00 87.00 530 ASP A O 1
ATOM 3953 N N . GLY A 1 531 ? 21.051 -46.517 2.039 1.00 83.44 531 GLY A N 1
ATOM 3954 C CA . GLY A 1 531 ? 20.343 -47.773 2.305 1.00 83.44 531 GLY A CA 1
ATOM 3955 C C . GLY A 1 531 ? 21.246 -48.998 2.512 1.00 83.44 531 GLY A C 1
ATOM 3956 O O . GLY A 1 531 ? 20.730 -50.089 2.756 1.00 83.44 531 GLY A O 1
ATOM 3957 N N . SER A 1 532 ? 22.573 -48.857 2.444 1.00 87.56 532 SER A N 1
ATOM 3958 C CA . SER A 1 532 ? 23.532 -49.958 2.640 1.00 87.56 532 SER A CA 1
ATOM 3959 C C . SER A 1 532 ? 23.586 -50.488 4.079 1.00 87.56 532 SER A C 1
ATOM 3961 O O . SER A 1 532 ? 23.120 -49.857 5.018 1.00 87.56 532 SER A O 1
ATOM 3963 N N . THR A 1 533 ? 24.149 -51.674 4.302 1.00 88.56 533 THR A N 1
ATOM 3964 C CA . THR A 1 533 ? 24.220 -52.284 5.642 1.00 88.56 533 THR A CA 1
ATOM 3965 C C . THR A 1 533 ? 24.834 -51.341 6.686 1.00 88.56 533 THR A C 1
ATOM 3967 O O . THR A 1 533 ? 25.935 -50.825 6.491 1.00 88.56 533 THR A O 1
ATOM 3970 N N . LEU A 1 534 ? 24.133 -51.145 7.810 1.00 86.31 534 LEU A N 1
ATOM 3971 C CA . LEU A 1 534 ? 24.642 -50.370 8.942 1.00 86.31 534 LEU A CA 1
ATOM 3972 C C . LEU A 1 534 ? 25.794 -51.123 9.610 1.00 86.31 534 LEU A C 1
ATOM 3974 O O . LEU A 1 534 ? 25.703 -52.328 9.842 1.00 86.31 534 LEU A O 1
ATOM 3978 N N . THR A 1 535 ? 26.884 -50.420 9.914 1.00 86.88 535 THR A N 1
ATOM 3979 C CA . THR A 1 535 ? 28.097 -51.014 10.486 1.00 86.88 535 THR A CA 1
ATOM 3980 C C . THR A 1 535 ? 28.527 -50.307 11.765 1.00 86.88 535 THR A C 1
ATOM 3982 O O . THR A 1 535 ? 28.021 -49.246 12.137 1.00 86.88 535 THR A O 1
ATOM 3985 N N . ASN A 1 536 ? 29.520 -50.887 12.437 1.00 82.00 536 ASN A N 1
ATOM 3986 C CA . ASN A 1 536 ? 30.166 -50.287 13.598 1.00 82.00 536 ASN A CA 1
ATOM 3987 C C . ASN A 1 536 ? 31.226 -49.223 13.236 1.00 82.00 536 ASN A C 1
ATOM 3989 O O . ASN A 1 536 ? 31.995 -48.803 14.097 1.00 82.00 536 ASN A O 1
ATOM 3993 N N . ALA A 1 537 ? 31.300 -48.822 11.962 1.00 78.44 537 ALA A N 1
ATOM 3994 C CA . ALA A 1 537 ? 32.372 -47.995 11.414 1.00 78.44 537 ALA A CA 1
ATOM 3995 C C . ALA A 1 537 ? 31.907 -46.593 10.990 1.00 78.44 537 ALA A C 1
ATOM 3997 O O . ALA A 1 537 ? 32.585 -45.948 10.192 1.00 78.44 537 ALA A O 1
ATOM 3998 N N . PHE A 1 538 ? 30.757 -46.116 11.480 1.00 86.75 538 PHE A N 1
ATOM 3999 C CA . PHE A 1 538 ? 30.339 -44.741 11.220 1.00 86.75 538 PHE A CA 1
ATOM 4000 C C . PHE A 1 538 ? 31.251 -43.768 11.968 1.00 86.75 538 PHE A C 1
ATOM 4002 O O . PHE A 1 538 ? 31.369 -43.839 13.192 1.00 86.75 538 PHE A O 1
ATOM 4009 N N . GLN A 1 539 ? 31.894 -42.862 11.236 1.00 88.56 539 GLN A N 1
ATOM 4010 C CA . GLN A 1 539 ? 32.816 -41.873 11.785 1.00 88.56 539 GLN A CA 1
ATOM 4011 C C . GLN A 1 539 ? 32.559 -40.504 11.172 1.00 88.56 539 GLN A C 1
ATOM 4013 O O . GLN A 1 539 ? 32.282 -40.387 9.976 1.00 88.56 539 GLN A O 1
ATOM 4018 N N . PHE A 1 540 ? 32.708 -39.464 11.985 1.00 89.00 540 PHE A N 1
ATOM 4019 C CA . PHE A 1 540 ? 32.654 -38.087 11.520 1.00 89.00 540 PHE A CA 1
ATOM 4020 C C . PHE A 1 540 ? 33.685 -37.211 12.228 1.00 89.00 540 PHE A C 1
ATOM 4022 O O . PHE A 1 540 ? 33.982 -37.413 13.407 1.00 89.00 540 PHE A O 1
ATOM 4029 N N . THR A 1 541 ? 34.191 -36.213 11.506 1.00 88.69 541 THR A N 1
ATOM 4030 C CA . THR A 1 541 ? 35.143 -35.207 11.991 1.00 88.69 541 THR A CA 1
ATOM 4031 C C . THR A 1 541 ? 34.573 -33.818 11.757 1.00 88.69 541 THR A C 1
ATOM 4033 O O . THR A 1 541 ? 34.090 -33.522 10.662 1.00 88.69 541 THR A O 1
ATOM 4036 N N . ILE A 1 542 ? 34.653 -32.957 12.774 1.00 87.88 542 ILE A N 1
ATOM 4037 C CA . ILE A 1 542 ? 34.179 -31.569 12.715 1.00 87.88 542 ILE A CA 1
ATOM 4038 C C . ILE A 1 542 ? 35.365 -30.623 12.896 1.00 87.88 542 ILE A C 1
ATOM 4040 O O . ILE A 1 542 ? 35.581 -30.078 13.977 1.00 87.88 542 ILE A O 1
ATOM 4044 N N . GLY A 1 543 ? 36.166 -30.446 11.842 1.00 85.81 543 GLY A N 1
ATOM 4045 C CA . GLY A 1 543 ? 37.367 -29.608 11.860 1.00 85.81 543 GLY A CA 1
ATOM 4046 C C . GLY A 1 543 ? 38.230 -29.842 13.106 1.00 85.81 543 GLY A C 1
ATOM 4047 O O . GLY A 1 543 ? 38.515 -30.979 13.480 1.00 85.81 543 GLY A O 1
ATOM 4048 N N . GLN A 1 544 ? 38.584 -28.754 13.791 1.00 81.00 544 GLN A N 1
ATOM 4049 C CA . GLN A 1 544 ? 39.374 -28.784 15.028 1.00 81.00 544 GLN A CA 1
ATOM 4050 C C . GLN A 1 544 ? 38.580 -29.201 16.283 1.00 81.00 544 GLN A C 1
ATOM 4052 O O . GLN A 1 544 ? 39.173 -29.307 17.352 1.00 81.00 544 GLN A O 1
ATOM 4057 N N . ALA A 1 545 ? 37.262 -29.438 16.198 1.00 84.19 545 ALA A N 1
ATOM 4058 C CA . ALA A 1 545 ? 36.468 -29.885 17.349 1.00 84.19 545 ALA A CA 1
ATOM 4059 C C . ALA A 1 545 ? 36.734 -31.352 17.734 1.00 84.19 545 ALA A C 1
ATOM 4061 O O . ALA A 1 545 ? 36.400 -31.777 18.843 1.00 84.19 545 ALA A O 1
ATOM 4062 N N . GLY A 1 546 ? 37.303 -32.129 16.807 1.00 84.50 546 GLY A N 1
ATOM 4063 C CA . GLY A 1 546 ? 37.615 -33.543 16.979 1.00 84.50 546 GLY A CA 1
ATOM 4064 C C . GLY A 1 546 ? 36.769 -34.462 16.100 1.00 84.50 546 GLY A C 1
ATOM 4065 O O . GLY A 1 546 ? 36.138 -34.034 15.132 1.00 84.50 546 GLY A O 1
ATOM 4066 N N . SER A 1 547 ? 36.789 -35.754 16.428 1.00 87.69 547 SER A N 1
ATOM 4067 C CA . SER A 1 547 ? 36.049 -36.800 15.715 1.00 87.69 547 SER A CA 1
ATOM 4068 C C . SER A 1 547 ? 35.326 -37.717 16.690 1.00 87.69 547 SER A C 1
ATOM 4070 O O . SER A 1 547 ? 35.817 -37.956 17.792 1.00 87.69 547 SER A O 1
ATOM 4072 N N . CYS A 1 548 ? 34.199 -38.274 16.258 1.00 86.69 548 CYS A N 1
ATOM 4073 C CA . CYS A 1 548 ? 33.490 -39.326 16.977 1.00 86.69 548 CYS A CA 1
ATOM 4074 C C . CYS A 1 548 ? 33.276 -40.532 16.061 1.00 86.69 548 CYS A C 1
ATOM 4076 O O . CYS A 1 548 ? 33.107 -40.391 14.848 1.00 86.69 548 CYS A O 1
ATOM 4078 N N . ALA A 1 549 ? 33.233 -41.715 16.667 1.00 85.44 549 ALA A N 1
ATOM 4079 C CA . ALA A 1 549 ? 32.799 -42.946 16.025 1.00 85.44 549 ALA A CA 1
ATOM 4080 C C . ALA A 1 549 ? 31.524 -43.443 16.712 1.00 85.44 549 ALA A C 1
ATOM 4082 O O . ALA A 1 549 ? 31.413 -43.364 17.938 1.00 85.44 549 ALA A O 1
ATOM 4083 N N . ALA A 1 550 ? 30.576 -43.962 15.935 1.00 82.06 550 ALA A N 1
ATOM 4084 C CA . ALA A 1 550 ? 29.371 -44.585 16.460 1.00 82.06 550 ALA A CA 1
ATOM 4085 C C . ALA A 1 550 ? 29.167 -45.976 15.861 1.00 82.06 550 ALA A C 1
ATOM 4087 O O . ALA A 1 550 ? 29.464 -46.232 14.693 1.00 82.06 550 ALA A O 1
ATOM 4088 N N . ASP A 1 551 ? 28.614 -46.862 16.684 1.00 84.88 551 ASP A N 1
ATOM 4089 C CA . ASP A 1 551 ? 28.218 -48.196 16.266 1.00 84.88 551 ASP A CA 1
ATOM 4090 C C . ASP A 1 551 ? 26.731 -48.213 15.909 1.00 84.88 551 ASP A C 1
ATOM 4092 O O . ASP A 1 551 ? 25.877 -48.222 16.799 1.00 84.88 551 ASP A O 1
ATOM 4096 N N . LEU A 1 552 ? 26.429 -48.207 14.608 1.00 83.38 552 LEU A N 1
ATOM 4097 C CA . LEU A 1 552 ? 25.056 -48.180 14.100 1.00 83.38 552 LEU A CA 1
ATOM 4098 C C . LEU A 1 552 ? 24.404 -49.571 14.061 1.00 83.38 552 LEU A C 1
ATOM 4100 O O . LEU A 1 552 ? 23.249 -49.686 13.659 1.00 83.38 552 LEU A O 1
ATOM 4104 N N . THR A 1 553 ? 25.113 -50.624 14.489 1.00 79.81 553 THR A N 1
ATOM 4105 C CA . THR A 1 553 ? 24.530 -51.969 14.661 1.00 79.81 553 THR A CA 1
ATOM 4106 C C . THR A 1 553 ? 23.784 -52.118 15.986 1.00 79.81 553 THR A C 1
ATOM 4108 O O . THR A 1 553 ? 23.018 -53.065 16.174 1.00 79.81 553 THR A O 1
ATOM 4111 N N . LYS A 1 554 ? 23.983 -51.178 16.918 1.00 75.88 554 LYS A N 1
ATOM 4112 C CA . LYS A 1 554 ? 23.302 -51.169 18.212 1.00 75.88 554 LYS A CA 1
ATOM 4113 C C . LYS A 1 554 ? 21.883 -50.628 18.072 1.00 75.88 554 LYS A C 1
ATOM 4115 O O . LYS A 1 554 ? 21.633 -49.680 17.333 1.00 75.88 554 LYS A O 1
ATOM 4120 N N . THR A 1 555 ? 20.957 -51.213 18.830 1.00 66.69 555 THR A N 1
ATOM 4121 C CA . THR A 1 555 ? 19.553 -50.789 18.852 1.00 66.69 555 THR A CA 1
ATOM 4122 C C . THR A 1 555 ? 19.446 -49.296 19.185 1.00 66.69 555 THR A C 1
ATOM 4124 O O . THR A 1 555 ? 19.983 -48.884 20.218 1.00 66.69 555 THR A O 1
ATOM 4127 N N . PRO A 1 556 ? 18.733 -48.487 18.376 1.00 64.31 556 PRO A N 1
ATOM 4128 C CA . PRO A 1 556 ? 18.517 -47.080 18.680 1.00 64.31 556 PRO A CA 1
ATOM 4129 C C . PRO A 1 556 ? 17.839 -46.922 20.042 1.00 64.31 556 PRO A C 1
ATOM 4131 O O . PRO A 1 556 ? 16.811 -47.551 20.315 1.00 64.31 556 PRO A O 1
ATOM 4134 N N . THR A 1 557 ? 18.376 -46.059 20.900 1.00 59.97 557 THR A N 1
ATOM 4135 C CA . THR A 1 557 ? 17.668 -45.615 22.100 1.00 59.97 557 THR A CA 1
ATOM 4136 C C . THR A 1 557 ? 16.436 -44.831 21.656 1.00 59.97 557 THR A C 1
ATOM 4138 O O . THR A 1 557 ? 16.551 -43.756 21.071 1.00 59.97 557 THR A O 1
ATOM 4141 N N . LYS A 1 558 ? 15.237 -45.376 21.898 1.00 47.78 558 LYS A N 1
ATOM 4142 C CA . LYS A 1 558 ? 13.979 -44.662 21.642 1.00 47.78 558 LYS A CA 1
ATOM 4143 C C . LYS A 1 558 ? 13.938 -43.405 22.513 1.00 47.78 558 LYS A C 1
ATOM 4145 O O . LYS A 1 558 ? 13.698 -43.503 23.713 1.00 47.78 558 LYS A O 1
ATOM 4150 N N . ALA A 1 559 ? 14.135 -42.233 21.919 1.00 46.72 559 ALA A N 1
ATOM 4151 C CA . ALA A 1 559 ? 13.686 -40.993 22.531 1.00 46.72 559 ALA A CA 1
ATOM 4152 C C . ALA A 1 559 ? 12.159 -40.934 22.377 1.00 46.72 559 ALA A C 1
ATOM 4154 O O . ALA A 1 559 ? 11.643 -40.938 21.260 1.00 46.72 559 ALA A O 1
ATOM 4155 N N . ILE A 1 560 ? 11.431 -40.942 23.495 1.00 39.69 560 ILE A N 1
ATOM 4156 C CA . ILE A 1 560 ? 10.008 -40.599 23.503 1.00 39.69 560 ILE A CA 1
ATOM 4157 C C . ILE A 1 560 ? 9.946 -39.101 23.210 1.00 39.69 560 ILE A C 1
ATOM 4159 O O . ILE A 1 560 ? 10.288 -38.290 24.065 1.00 39.69 560 ILE A O 1
ATOM 4163 N N . THR A 1 561 ? 9.570 -38.727 21.994 1.00 41.41 561 THR A N 1
ATOM 4164 C CA . THR A 1 561 ? 9.159 -37.356 21.690 1.00 41.41 561 THR A CA 1
ATOM 4165 C C . THR A 1 561 ? 7.646 -37.336 21.651 1.00 41.41 561 THR A C 1
ATOM 4167 O O . THR A 1 561 ? 7.057 -37.960 20.766 1.00 41.41 561 THR A O 1
ATOM 4170 N N . ASP A 1 562 ? 7.034 -36.644 22.611 1.00 29.53 562 ASP A N 1
ATOM 4171 C CA . ASP A 1 562 ? 5.616 -36.303 22.579 1.00 29.53 562 ASP A CA 1
ATOM 4172 C C . ASP A 1 562 ? 5.299 -35.641 21.236 1.00 29.53 562 ASP A C 1
ATOM 4174 O O . ASP A 1 562 ? 5.708 -34.513 20.952 1.00 29.53 562 ASP A O 1
ATOM 4178 N N . ILE A 1 563 ? 4.591 -36.370 20.378 1.00 33.00 563 ILE A N 1
ATOM 4179 C CA . ILE A 1 563 ? 4.007 -35.802 19.173 1.00 33.00 563 ILE A CA 1
ATOM 4180 C C . ILE A 1 563 ? 2.807 -34.993 19.650 1.00 33.00 563 ILE A C 1
ATOM 4182 O O . ILE A 1 563 ? 1.795 -35.557 20.059 1.00 33.00 563 ILE A O 1
ATOM 4186 N N . TRP A 1 564 ? 2.899 -33.668 19.578 1.00 29.05 564 TRP A N 1
ATOM 4187 C CA . TRP A 1 564 ? 1.702 -32.838 19.585 1.00 29.05 564 TRP A CA 1
ATOM 4188 C C . TRP A 1 564 ? 1.010 -33.010 18.234 1.00 29.05 564 TRP A C 1
ATOM 4190 O O . TRP A 1 564 ? 1.319 -32.321 17.262 1.00 29.05 564 TRP A O 1
ATOM 4200 N N . THR A 1 565 ? 0.073 -33.950 18.156 1.00 35.19 565 THR A N 1
ATOM 4201 C CA . THR A 1 565 ? -0.968 -33.907 17.133 1.00 35.19 565 THR A CA 1
ATOM 4202 C C . THR A 1 565 ? -1.899 -32.753 17.481 1.00 35.19 565 THR A C 1
ATOM 4204 O O . THR A 1 565 ? -2.561 -32.776 18.517 1.00 35.19 565 THR A O 1
ATOM 4207 N N . LEU A 1 566 ? -1.949 -31.729 16.628 1.00 31.55 566 LEU A N 1
ATOM 4208 C CA . LEU A 1 566 ? -3.035 -30.753 16.649 1.00 31.55 566 LEU A CA 1
ATOM 4209 C C . LEU A 1 566 ? -4.328 -31.491 16.278 1.00 31.55 566 LEU A C 1
ATOM 4211 O O . LEU A 1 566 ? -4.641 -31.649 15.099 1.00 31.55 566 LEU A O 1
ATOM 4215 N N . GLU A 1 567 ? -5.073 -31.965 17.276 1.00 31.05 567 GLU A N 1
ATOM 4216 C CA . GLU A 1 567 ? -6.483 -32.291 17.084 1.00 31.05 567 GLU A CA 1
ATOM 4217 C C . GLU A 1 567 ? -7.232 -30.978 16.844 1.00 31.05 567 GLU A C 1
ATOM 4219 O O . GLU A 1 567 ? -7.621 -30.263 17.768 1.00 31.05 567 GLU A O 1
ATOM 4224 N N . CYS A 1 568 ? -7.434 -30.635 15.574 1.00 36.12 568 CYS A N 1
ATOM 4225 C CA . CYS A 1 568 ? -8.505 -29.727 15.195 1.00 36.12 568 CYS A CA 1
ATOM 4226 C C . CYS A 1 568 ? -9.830 -30.425 15.524 1.00 36.12 568 CYS A C 1
ATOM 4228 O O . CYS A 1 568 ? -10.360 -31.161 14.696 1.00 36.12 568 CYS A O 1
ATOM 4230 N N . VAL A 1 569 ? -10.352 -30.217 16.731 1.00 30.92 569 VAL A N 1
ATOM 4231 C CA . VAL A 1 569 ? -11.723 -30.601 17.078 1.00 30.92 569 VAL A CA 1
ATOM 4232 C C . VAL A 1 569 ? -12.656 -29.499 16.561 1.00 30.92 569 VAL A C 1
ATOM 4234 O O . VAL A 1 569 ? -12.564 -28.364 17.038 1.00 30.92 569 VAL A O 1
ATOM 4237 N N . PRO A 1 570 ? -13.563 -29.770 15.604 1.00 33.84 570 PRO A N 1
ATOM 4238 C CA . PRO A 1 570 ? -14.660 -28.861 15.312 1.00 33.84 570 PRO A CA 1
ATOM 4239 C C . PRO A 1 570 ? -15.589 -28.828 16.526 1.00 33.84 570 PRO A C 1
ATOM 4241 O O . PRO A 1 570 ? -16.030 -29.867 17.019 1.00 33.84 570 PRO A O 1
ATOM 4244 N N . SER A 1 571 ? -15.901 -27.634 17.017 1.00 36.34 571 SER A N 1
ATOM 4245 C CA . SER A 1 571 ? -16.976 -27.459 17.983 1.00 36.34 571 SER A CA 1
ATOM 4246 C C . SER A 1 571 ? -18.333 -27.767 17.325 1.00 36.34 571 SER A C 1
ATOM 4248 O O . SER A 1 571 ? -18.583 -27.337 16.204 1.00 36.34 571 SER A O 1
ATOM 4250 N N . VAL A 1 572 ? -19.178 -28.479 18.091 1.00 33.53 572 VAL A N 1
ATOM 4251 C CA . VAL A 1 572 ? -20.629 -28.793 17.983 1.00 33.53 572 VAL A CA 1
ATOM 4252 C C . VAL A 1 572 ? -21.117 -30.056 17.219 1.00 33.53 572 VAL A C 1
ATOM 4254 O O . VAL A 1 572 ? -21.228 -30.072 16.000 1.00 33.53 572 VAL A O 1
ATOM 4257 N N . GLY A 1 573 ? -21.558 -31.080 17.980 1.00 31.23 573 GLY A N 1
ATOM 4258 C CA . GLY A 1 573 ? -22.384 -32.238 17.548 1.00 31.23 573 GLY A CA 1
ATOM 4259 C C . GLY A 1 573 ? -22.239 -33.470 18.475 1.00 31.23 573 GLY A C 1
ATOM 4260 O O . GLY A 1 573 ? -21.158 -33.642 19.019 1.00 31.23 573 GLY A O 1
ATOM 4261 N N . PRO A 1 574 ? -23.282 -34.292 18.750 1.00 37.12 574 PRO A N 1
ATOM 4262 C CA . PRO A 1 574 ? -23.430 -35.021 20.021 1.00 37.12 574 PRO A CA 1
ATOM 4263 C C . PRO A 1 574 ? -22.491 -36.226 20.207 1.00 37.12 574 PRO A C 1
ATOM 4265 O O . PRO A 1 574 ? -22.195 -36.963 19.270 1.00 37.12 574 PRO A O 1
ATOM 4268 N N . MET A 1 575 ? -22.096 -36.457 21.466 1.00 33.06 575 MET A N 1
ATOM 4269 C CA . MET A 1 575 ? -21.287 -37.600 21.906 1.00 33.06 575 MET A CA 1
ATOM 4270 C C . MET A 1 575 ? -22.013 -38.938 21.712 1.00 33.06 575 MET A C 1
ATOM 4272 O O . MET A 1 575 ? -23.110 -39.141 22.238 1.00 33.06 575 MET A O 1
ATOM 4276 N N . LEU A 1 576 ? -21.341 -39.896 21.072 1.00 30.00 576 LEU A N 1
ATOM 4277 C CA . LEU A 1 576 ? -21.673 -41.316 21.175 1.00 30.00 576 LEU A CA 1
ATOM 4278 C C . LEU A 1 576 ? -20.912 -41.926 22.363 1.00 30.00 576 LEU A C 1
ATOM 4280 O O . LEU A 1 576 ? -19.688 -41.866 22.420 1.00 30.00 576 LEU A O 1
ATOM 4284 N N . LYS A 1 577 ? -21.657 -42.513 23.312 1.00 32.25 577 LYS A N 1
ATOM 4285 C CA . LYS A 1 577 ? -21.141 -43.464 24.321 1.00 32.25 577 LYS A CA 1
ATOM 4286 C C . LYS A 1 577 ? -20.441 -44.613 23.569 1.00 32.25 577 LYS A C 1
ATOM 4288 O O . LYS A 1 577 ? -20.989 -45.076 22.573 1.00 32.25 577 LYS A O 1
ATOM 4293 N N . LYS A 1 578 ? -19.295 -45.137 23.990 1.00 35.16 578 LYS A N 1
ATOM 4294 C CA . LYS A 1 578 ? -18.931 -45.615 25.326 1.00 35.16 578 LYS A CA 1
ATOM 4295 C C . LYS A 1 578 ? -17.414 -45.652 25.463 1.00 35.16 578 LYS A C 1
ATOM 4297 O O . LYS A 1 578 ? -16.776 -45.979 24.440 1.00 35.16 578 LYS A O 1
#

Foldseek 3Di:
DWDWAAAPNWIKIWDADPQQWIWIFTFACLALADDPQADHDDDPDPPDCSRGPPDIDTGAAPNAGGFQEWDAAFNGQKIWTFGPQQWIKIAGAQFPDHHSHIATFDAAPPDDPSKGWRYKDWERHHDNKTWIWTAIPVLWIWTAIALWPAFANQQLQSDDPVGHDDDPSNNGRNRNPDRTHTADDPPPWRWDDKAHADGDQQDKIKTFTPQQWIWIFHFQWKFWDDPDPVDPDPADAGPTWGAFAAQDDDDPSQWDWDDPDRTMITIGGSHIGTTADAPPFRHFQEKDFKDWQVDSHTFKMWTQGPQQWIFMIGWAAQVTGILQALADWPDDDASVDDDPPPDDDDQPADNRHGHGTHHNNRHYGDTINQLRRQFNYWDRDRDSPWSWIWTQGPVRDIDIDTDDDPPDDPPDRDDDDDDDDDDDDCDDDRSVCVVVPPDDDDDDDDDDDDDPPFDEWAWAWPLVPWDWPPQDDAQDKDKIWTKIKTQTPGWGKFFAKAKDDQQKGFDPPQGIDTGPDGGIDIDTGIIIHPNHDFAQAIKIAGHNNGIDTHGSVDDDDDDPDPDPDPPPDDPDDDDDDD

Radius of gyration: 29.58 Å; Cα contacts (8 Å, |Δi|>4): 1378; chains: 1; bounding box: 67×78×67 Å

Mean predicted aligned error: 17.79 Å